Protein AF-A0A504YUE1-F1 (afdb_monomer_lite)

Radius of gyration: 21.7 Å; chains: 1; bounding box: 52×58×58 Å

Structure (mmCIF, N/CA/C/O backbone):
data_AF-A0A504YUE1-F1
#
_entry.id   AF-A0A504YUE1-F1
#
loop_
_atom_site.group_PDB
_atom_site.id
_atom_site.type_symbol
_atom_site.label_atom_id
_atom_site.label_alt_id
_atom_site.label_comp_id
_atom_site.label_asym_id
_atom_site.label_entity_id
_atom_site.label_seq_id
_atom_site.pdbx_PDB_ins_code
_atom_site.Cartn_x
_atom_site.Cartn_y
_atom_site.Cartn_z
_atom_site.occupancy
_atom_site.B_iso_or_equiv
_atom_site.auth_seq_id
_atom_site.auth_comp_id
_atom_site.auth_asym_id
_atom_site.auth_atom_id
_atom_site.pdbx_PDB_model_num
ATOM 1 N N . MET A 1 1 ? -5.751 27.884 -11.583 1.00 27.02 1 MET A N 1
ATOM 2 C CA . MET A 1 1 ? -5.146 26.898 -10.663 1.00 27.02 1 MET A CA 1
ATOM 3 C C . MET A 1 1 ? -6.287 26.093 -10.039 1.00 27.02 1 MET A C 1
ATOM 5 O O . MET A 1 1 ? -6.891 26.553 -9.084 1.00 27.02 1 MET A O 1
ATOM 9 N N . HIS A 1 2 ? -6.709 24.984 -10.657 1.00 25.70 2 HIS A N 1
ATOM 10 C CA . HIS A 1 2 ? -7.732 24.112 -10.060 1.00 25.70 2 HIS A CA 1
ATOM 11 C C . HIS A 1 2 ? -7.078 23.359 -8.898 1.00 25.70 2 HIS A C 1
ATOM 13 O O . HIS A 1 2 ? -6.266 22.462 -9.119 1.00 25.70 2 HIS A O 1
ATOM 19 N N . LEU A 1 3 ? -7.367 23.782 -7.668 1.00 29.62 3 LEU A N 1
ATOM 20 C CA . LEU A 1 3 ? -6.948 23.075 -6.463 1.00 29.62 3 LEU A CA 1
ATOM 21 C C . LEU A 1 3 ? -7.611 21.690 -6.483 1.00 29.62 3 LEU A C 1
ATOM 23 O O . LEU A 1 3 ? -8.836 21.594 -6.498 1.00 29.62 3 LEU A O 1
ATOM 27 N N . ARG A 1 4 ? -6.804 20.623 -6.548 1.00 42.53 4 ARG A N 1
ATOM 28 C CA . ARG A 1 4 ? -7.295 19.240 -6.428 1.00 42.53 4 ARG A CA 1
ATOM 29 C C . ARG A 1 4 ? -7.974 19.062 -5.054 1.00 42.53 4 ARG A C 1
ATOM 31 O O . ARG A 1 4 ? -7.526 19.709 -4.097 1.00 42.53 4 ARG A O 1
ATOM 38 N N . PRO A 1 5 ? -9.025 18.226 -4.943 1.00 41.19 5 PRO A N 1
ATOM 39 C CA . PRO A 1 5 ? -9.722 18.003 -3.681 1.00 41.19 5 PRO A CA 1
ATOM 40 C C . PRO A 1 5 ? -8.769 17.540 -2.572 1.00 41.19 5 PRO A C 1
ATOM 42 O O . PRO A 1 5 ? -7.740 16.906 -2.803 1.00 41.19 5 PRO A O 1
ATOM 45 N N . PHE A 1 6 ? -9.081 17.980 -1.357 1.00 42.66 6 PHE A N 1
ATOM 46 C CA . PHE A 1 6 ? -8.149 18.131 -0.241 1.00 42.66 6 PHE A CA 1
ATOM 47 C C . PHE A 1 6 ? -7.601 16.816 0.351 1.00 42.66 6 PHE A C 1
ATOM 49 O O . PHE A 1 6 ? -6.487 16.774 0.867 1.00 42.66 6 PHE A O 1
ATOM 56 N N . THR A 1 7 ? -8.353 15.732 0.255 1.00 45.25 7 THR A N 1
ATOM 57 C CA . THR A 1 7 ? -8.202 14.516 1.075 1.00 45.25 7 THR A CA 1
ATOM 58 C C . THR A 1 7 ? -7.345 13.433 0.419 1.00 45.25 7 THR A C 1
ATOM 60 O O . THR A 1 7 ? -7.068 12.402 1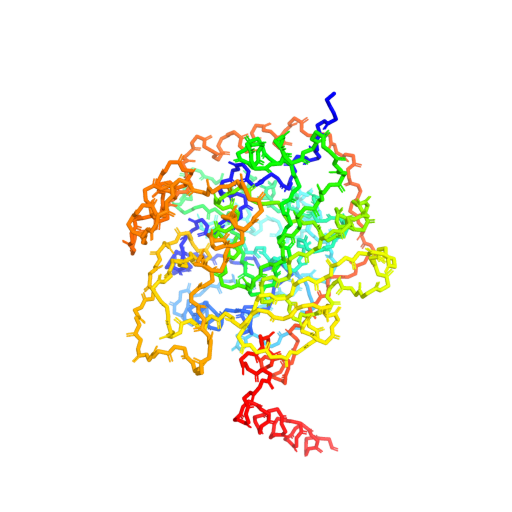.022 1.00 45.25 7 THR A O 1
ATOM 63 N N . THR A 1 8 ? -6.850 13.686 -0.796 1.00 51.66 8 THR A N 1
ATOM 64 C CA . THR A 1 8 ? -5.933 12.798 -1.533 1.00 51.66 8 THR A CA 1
ATOM 65 C C . THR A 1 8 ? -4.500 13.333 -1.595 1.00 51.66 8 THR A C 1
ATOM 67 O O . THR A 1 8 ? -3.713 12.901 -2.440 1.00 51.66 8 THR A O 1
ATOM 70 N N . ARG A 1 9 ? -4.149 14.326 -0.766 1.00 63.44 9 ARG A N 1
ATOM 71 C CA . ARG A 1 9 ? -2.813 14.936 -0.783 1.00 63.44 9 ARG A CA 1
ATOM 72 C C . ARG A 1 9 ? -1.779 13.987 -0.184 1.00 63.44 9 ARG A C 1
ATOM 74 O O . ARG A 1 9 ? -1.786 13.727 1.016 1.00 63.44 9 ARG A O 1
ATOM 81 N N . THR A 1 10 ? -0.859 13.537 -1.032 1.00 73.19 10 THR A N 1
ATOM 82 C CA . THR A 1 10 ? 0.386 12.846 -0.657 1.00 73.19 10 THR A CA 1
ATOM 83 C C . THR A 1 10 ? 1.399 13.789 -0.004 1.00 73.19 10 THR A C 1
ATOM 85 O O . THR A 1 10 ? 2.444 13.348 0.456 1.00 73.19 10 THR A O 1
ATOM 88 N N . ASP A 1 11 ? 1.077 15.083 0.048 1.00 75.06 11 ASP A N 1
ATOM 89 C CA . ASP A 1 11 ? 1.903 16.140 0.632 1.00 75.06 11 ASP A CA 1
ATOM 90 C C . ASP A 1 11 ? 2.114 15.950 2.144 1.00 75.06 11 ASP A C 1
ATOM 92 O O . ASP A 1 11 ? 3.144 16.346 2.679 1.00 75.06 11 ASP A O 1
ATOM 96 N N . ILE A 1 12 ? 1.139 15.348 2.840 1.00 83.88 12 ILE A N 1
ATOM 97 C CA . ILE A 1 12 ? 1.181 15.134 4.290 1.00 83.88 12 ILE A CA 1
ATOM 98 C C . ILE A 1 12 ? 1.291 13.638 4.576 1.00 83.88 12 ILE A C 1
ATOM 100 O O . ILE A 1 12 ? 0.356 12.880 4.315 1.00 83.88 12 ILE A O 1
ATOM 104 N N . ARG A 1 13 ? 2.412 13.220 5.177 1.00 84.62 13 ARG A N 1
ATOM 105 C CA . ARG A 1 13 ? 2.691 11.805 5.479 1.00 84.62 13 ARG A CA 1
ATOM 106 C C . ARG A 1 13 ? 1.666 11.179 6.428 1.00 84.62 13 ARG A C 1
ATOM 108 O O . ARG A 1 13 ? 1.262 10.038 6.218 1.00 84.62 13 ARG A O 1
ATOM 115 N N . SER A 1 14 ? 1.165 11.925 7.419 1.00 86.06 14 SER A N 1
ATOM 116 C CA . SER A 1 14 ? 0.175 11.387 8.368 1.00 86.06 14 SER A CA 1
ATOM 117 C C . SER A 1 14 ? -1.141 10.961 7.722 1.00 86.06 14 SER A C 1
ATOM 119 O O . SER A 1 14 ? -1.858 10.136 8.284 1.00 86.06 14 SER A O 1
ATOM 121 N N . ASN A 1 15 ? -1.448 11.453 6.519 1.00 86.25 15 ASN A N 1
ATOM 122 C CA . ASN A 1 15 ? -2.660 11.070 5.804 1.00 86.25 15 ASN A CA 1
ATOM 123 C C . ASN A 1 15 ? -2.609 9.636 5.275 1.00 86.25 15 ASN A C 1
ATOM 125 O O . ASN A 1 15 ? -3.655 9.088 4.940 1.00 86.25 15 ASN A O 1
ATOM 129 N N . TYR A 1 16 ? -1.427 9.034 5.157 1.00 86.12 16 TYR A N 1
ATOM 130 C CA . TYR A 1 16 ? -1.281 7.702 4.582 1.00 86.12 16 TYR A CA 1
ATOM 131 C C . TYR A 1 16 ? -0.391 6.772 5.404 1.00 86.12 16 TYR A C 1
ATOM 133 O O . TYR A 1 16 ? -0.261 5.618 5.036 1.00 86.12 16 TYR A O 1
ATOM 141 N N . LEU A 1 17 ? 0.217 7.198 6.503 1.00 88.88 17 LEU A N 1
ATOM 142 C CA . LEU A 1 17 ? 0.989 6.281 7.339 1.00 88.88 17 LEU A CA 1
ATOM 143 C C . LEU A 1 17 ? 0.124 5.555 8.378 1.00 88.88 17 LEU A C 1
ATOM 145 O O . LEU A 1 17 ? -0.964 5.985 8.768 1.00 88.88 17 LEU A O 1
ATOM 149 N N . PHE A 1 18 ? 0.666 4.449 8.873 1.00 90.81 18 PHE A N 1
ATOM 150 C CA . PHE A 1 18 ? 0.272 3.824 10.127 1.00 90.81 18 PHE A CA 1
ATOM 151 C C . PHE A 1 18 ? 0.948 4.585 11.281 1.00 90.81 18 PHE A C 1
ATOM 153 O O . PHE A 1 18 ? 1.990 4.182 11.803 1.00 90.81 18 PHE A O 1
ATOM 160 N N . ASN A 1 19 ? 0.388 5.749 11.611 1.00 90.44 19 ASN A N 1
ATOM 161 C CA . ASN A 1 19 ? 0.972 6.749 12.508 1.00 90.44 19 ASN A CA 1
ATOM 162 C C . ASN A 1 19 ? 1.244 6.252 13.936 1.00 90.44 19 ASN A C 1
ATOM 164 O O . ASN A 1 19 ? 2.213 6.681 14.558 1.00 90.44 19 ASN A O 1
ATOM 168 N N . SER A 1 20 ? 0.429 5.340 14.464 1.00 89.94 20 SER A N 1
ATOM 169 C CA . SER A 1 20 ? 0.572 4.793 15.817 1.00 89.94 20 SER A CA 1
ATOM 170 C C . SER A 1 20 ? 1.679 3.750 15.947 1.00 89.94 20 SER A C 1
ATOM 172 O O . SER A 1 20 ? 1.885 3.231 17.039 1.00 89.94 20 SER A O 1
ATOM 174 N N . ARG A 1 21 ? 2.390 3.423 14.856 1.00 90.69 21 ARG A N 1
ATOM 175 C CA . ARG A 1 21 ? 3.305 2.272 14.745 1.00 90.69 21 ARG A CA 1
ATOM 176 C C . ARG A 1 21 ? 2.586 0.935 14.907 1.00 90.69 21 ARG A C 1
ATOM 178 O O . ARG A 1 21 ? 1.567 0.818 15.584 1.00 90.69 21 ARG A O 1
ATOM 185 N N . ILE A 1 22 ? 3.166 -0.126 14.352 1.00 90.25 22 ILE A N 1
ATOM 186 C CA . ILE A 1 22 ? 2.600 -1.479 14.489 1.00 90.25 22 ILE A CA 1
ATOM 187 C C . ILE A 1 22 ? 2.650 -1.944 15.956 1.00 90.25 22 ILE A C 1
ATOM 189 O O . ILE A 1 22 ? 1.838 -2.759 16.384 1.00 90.25 22 ILE A O 1
ATOM 193 N N . SER A 1 23 ? 3.606 -1.454 16.751 1.00 91.19 23 SER A N 1
ATOM 194 C CA . SER A 1 23 ? 3.672 -1.733 18.192 1.00 91.19 23 SER A CA 1
ATOM 195 C C . SER A 1 23 ? 2.621 -0.980 19.007 1.00 91.19 23 SER A C 1
ATOM 197 O O . SER A 1 23 ? 2.211 -1.496 20.037 1.00 91.19 23 SER A O 1
ATOM 199 N N . GLY A 1 24 ? 2.146 0.187 18.555 1.00 91.25 24 GLY A N 1
ATOM 200 C CA . GLY A 1 24 ? 1.172 0.986 19.310 1.00 91.25 24 GLY A CA 1
ATOM 201 C C . GLY A 1 24 ? -0.210 0.344 19.416 1.00 91.25 24 GLY A C 1
ATOM 202 O O . GLY A 1 24 ? -1.005 0.752 20.253 1.00 91.25 24 GLY A O 1
ATOM 203 N N . VAL A 1 25 ? -0.485 -0.703 18.629 1.00 93.56 25 VAL A N 1
ATOM 204 C CA . VAL A 1 25 ? -1.676 -1.555 18.802 1.00 93.56 25 VAL A CA 1
ATOM 205 C C . VAL A 1 25 ? -1.713 -2.176 20.200 1.00 93.56 25 VAL A C 1
ATOM 207 O O . VAL A 1 25 ? -2.789 -2.390 20.742 1.00 93.56 25 VAL A O 1
ATOM 210 N N . GLU A 1 26 ? -0.547 -2.433 20.804 1.00 94.00 26 GLU A N 1
ATOM 211 C CA . GLU A 1 26 ? -0.455 -3.009 22.150 1.00 94.00 26 GLU A CA 1
ATOM 212 C C . GLU A 1 26 ? -0.913 -2.043 23.252 1.00 94.00 26 GLU A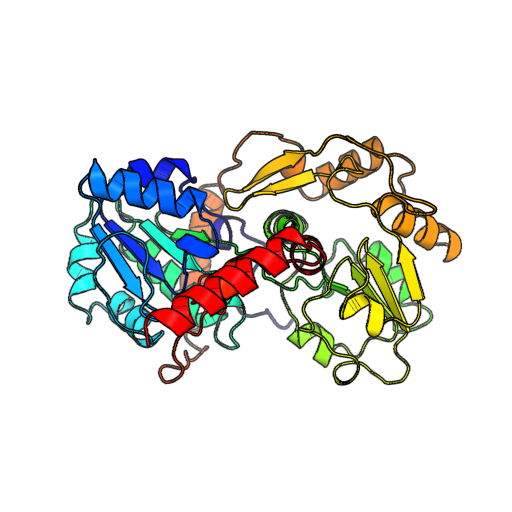 C 1
ATOM 214 O O . GLU A 1 26 ? -1.218 -2.488 24.355 1.00 94.00 26 GLU A O 1
ATOM 219 N N . GLU A 1 27 ? -1.015 -0.749 22.947 1.00 93.31 27 GLU A N 1
ATOM 220 C CA . GLU A 1 27 ? -1.462 0.293 23.876 1.00 93.31 27 GLU A CA 1
ATOM 221 C C . GLU A 1 27 ? -2.917 0.721 23.643 1.00 93.31 27 GLU A C 1
ATOM 223 O O . GLU A 1 27 ? -3.435 1.522 24.417 1.00 93.31 27 GLU A O 1
ATOM 228 N N . ALA A 1 28 ? -3.568 0.223 22.586 1.00 94.69 28 ALA A N 1
ATOM 229 C CA . ALA A 1 28 ? -4.953 0.557 22.284 1.00 94.69 28 ALA A CA 1
ATOM 230 C C . ALA A 1 28 ? -5.921 -0.189 23.210 1.00 94.69 28 ALA A C 1
ATOM 232 O O . ALA A 1 28 ? -5.727 -1.369 23.499 1.00 94.69 28 ALA A O 1
ATOM 233 N N . ASP A 1 29 ? -6.990 0.487 23.622 1.00 95.00 29 ASP A N 1
ATOM 234 C CA . ASP A 1 29 ? -8.102 -0.093 24.386 1.00 95.00 29 ASP A CA 1
ATOM 235 C C . ASP A 1 29 ? -9.340 -0.348 23.508 1.00 95.00 29 ASP A C 1
ATOM 237 O O . ASP A 1 29 ? -10.103 -1.288 23.745 1.00 95.00 29 ASP A O 1
ATOM 241 N N . LEU A 1 30 ? -9.505 0.441 22.443 1.00 96.31 30 LEU A N 1
ATOM 242 C CA . LEU A 1 30 ? -10.589 0.312 21.477 1.00 96.31 30 LEU A CA 1
ATOM 243 C C . LEU A 1 30 ? -10.083 0.512 20.045 1.00 96.31 30 LEU A C 1
ATOM 245 O O . LEU A 1 30 ? -9.574 1.574 19.686 1.00 96.31 30 LEU A O 1
ATOM 249 N N . LEU A 1 31 ? -10.279 -0.499 19.201 1.00 97.12 31 LEU A N 1
ATOM 250 C CA . LEU A 1 31 ? -9.860 -0.521 17.805 1.00 97.12 31 LEU A CA 1
ATOM 251 C C . LEU A 1 31 ? -11.067 -0.519 16.860 1.00 97.12 31 LEU A C 1
ATOM 253 O O . LEU A 1 31 ? -11.889 -1.432 16.883 1.00 97.12 31 LEU A O 1
ATOM 257 N N . LEU A 1 32 ? -11.129 0.466 15.964 1.00 97.31 32 LEU A N 1
ATOM 258 C CA . LEU A 1 32 ? -12.079 0.520 14.856 1.00 97.31 32 LEU A CA 1
ATOM 259 C C . LEU A 1 32 ? -11.382 0.192 13.529 1.00 97.31 32 LEU A C 1
ATOM 261 O O . LEU A 1 32 ? -10.547 0.957 13.043 1.00 97.31 32 LEU A O 1
ATOM 265 N N . LEU A 1 33 ? -11.773 -0.919 12.911 1.00 96.62 33 LEU A N 1
ATOM 266 C CA . LEU A 1 33 ? -11.371 -1.313 11.563 1.00 96.62 33 LEU A CA 1
ATOM 267 C C . LEU A 1 33 ? -12.380 -0.772 10.543 1.00 96.62 33 LEU A C 1
ATOM 269 O O . LEU A 1 33 ? -13.575 -1.050 10.638 1.00 96.62 33 LEU A O 1
ATOM 273 N N . VAL A 1 34 ? -11.913 -0.022 9.545 1.00 94.81 34 VAL A N 1
ATOM 274 C CA . VAL A 1 34 ? -12.764 0.551 8.490 1.00 94.81 34 VAL A CA 1
ATOM 275 C C . VAL A 1 34 ? -12.319 0.034 7.131 1.00 94.81 34 VAL A C 1
ATOM 277 O O . VAL A 1 34 ? -11.292 0.453 6.598 1.00 94.81 34 VAL A O 1
ATOM 280 N N . GLY A 1 35 ? -13.113 -0.867 6.558 1.00 91.19 35 GLY A N 1
ATOM 281 C CA . GLY A 1 35 ? -12.921 -1.399 5.216 1.00 91.19 35 GLY A CA 1
ATOM 282 C C . GLY A 1 35 ? -11.558 -2.038 5.004 1.00 91.19 35 GLY A C 1
ATOM 283 O O . GLY A 1 35 ? -10.873 -1.730 4.033 1.00 91.19 35 GLY A O 1
ATOM 284 N N . THR A 1 36 ? -11.166 -2.908 5.930 1.00 91.88 36 THR A N 1
ATOM 285 C CA . THR A 1 36 ? -9.928 -3.682 5.857 1.00 91.88 36 THR A CA 1
ATOM 286 C C . THR A 1 36 ? -10.154 -5.082 6.401 1.00 91.88 36 THR A C 1
ATOM 288 O O . THR A 1 36 ? -10.891 -5.264 7.370 1.00 91.88 36 THR A O 1
ATOM 291 N N . ASN A 1 37 ? -9.491 -6.066 5.798 1.00 93.19 37 ASN A N 1
ATOM 292 C CA . ASN A 1 37 ? -9.336 -7.393 6.374 1.00 93.19 37 ASN A CA 1
ATOM 293 C C . ASN A 1 37 ? -7.868 -7.599 6.790 1.00 93.19 37 ASN A C 1
ATOM 295 O O . ASN A 1 37 ? -7.075 -8.136 6.004 1.00 93.19 37 ASN A O 1
ATOM 299 N N . PRO A 1 38 ? -7.470 -7.202 8.018 1.00 93.38 38 PRO A N 1
ATOM 300 C CA . PRO A 1 38 ? -6.074 -7.275 8.437 1.00 93.38 38 PRO A CA 1
ATOM 301 C C . PRO A 1 38 ? -5.546 -8.711 8.437 1.00 93.38 38 PRO A C 1
ATOM 303 O O . PRO A 1 38 ? -4.348 -8.902 8.250 1.00 93.38 38 PRO A O 1
ATOM 306 N N . ARG A 1 39 ? -6.404 -9.735 8.580 1.00 93.88 39 ARG A N 1
ATOM 307 C CA . ARG A 1 39 ? -5.987 -11.146 8.533 1.00 93.88 39 ARG A CA 1
ATOM 308 C C . ARG A 1 39 ? -5.269 -11.497 7.236 1.00 93.88 39 ARG A C 1
ATOM 310 O O . ARG A 1 39 ? -4.301 -12.249 7.285 1.00 93.88 39 ARG A O 1
ATOM 317 N N . PHE A 1 40 ? -5.737 -10.971 6.108 1.00 90.44 40 PHE A N 1
ATOM 318 C CA . PHE A 1 40 ? -5.166 -11.268 4.794 1.00 90.44 40 PHE A CA 1
ATOM 319 C C . PHE A 1 40 ? -4.338 -10.112 4.232 1.00 90.44 40 PHE A C 1
ATOM 321 O O . PHE A 1 40 ? -3.387 -10.350 3.492 1.00 90.44 40 PHE A O 1
ATOM 328 N N . GLU A 1 41 ? -4.653 -8.866 4.586 1.00 87.31 41 GLU A N 1
ATOM 329 C CA . GLU A 1 41 ? -3.890 -7.698 4.136 1.00 87.31 41 GLU A CA 1
ATOM 330 C C . GLU A 1 41 ? -2.558 -7.546 4.878 1.00 87.31 41 GLU A C 1
ATOM 332 O O . GLU A 1 41 ? -1.545 -7.228 4.256 1.00 87.31 41 GLU A O 1
ATOM 337 N N . ALA A 1 42 ? -2.551 -7.790 6.191 1.00 90.06 42 ALA A N 1
ATOM 338 C CA . ALA A 1 42 ? -1.375 -7.683 7.049 1.00 90.06 42 ALA A CA 1
ATOM 339 C C . ALA A 1 42 ? -1.422 -8.741 8.174 1.00 90.06 42 ALA A C 1
ATOM 341 O O . ALA A 1 42 ? -1.661 -8.402 9.337 1.00 90.06 42 ALA A O 1
ATOM 342 N N . PRO A 1 43 ? -1.176 -10.031 7.863 1.00 91.81 43 PRO A N 1
ATOM 343 C CA . PRO A 1 43 ? -1.361 -11.129 8.818 1.00 91.81 43 PRO A CA 1
ATOM 344 C C . PRO A 1 43 ? -0.592 -10.957 10.136 1.00 91.81 43 PRO A C 1
ATOM 346 O O . PRO A 1 43 ? -1.083 -11.335 11.198 1.00 91.81 43 PRO A O 1
ATOM 349 N N . THR A 1 44 ? 0.598 -10.349 10.093 1.00 91.50 44 THR A N 1
ATOM 350 C CA . THR A 1 44 ? 1.416 -10.057 11.282 1.00 91.50 44 THR A CA 1
ATOM 351 C C . THR A 1 44 ? 0.790 -8.985 12.174 1.00 91.50 44 THR A C 1
ATOM 353 O O . THR A 1 44 ? 0.812 -9.121 13.397 1.00 91.50 44 THR A O 1
ATOM 356 N N . LEU A 1 45 ? 0.175 -7.956 11.582 1.00 93.50 45 LEU A N 1
ATOM 357 C CA . LEU A 1 45 ? -0.621 -6.965 12.305 1.00 93.50 45 LEU A CA 1
ATOM 358 C C . LEU A 1 45 ? -1.851 -7.633 12.930 1.00 93.50 45 LEU A C 1
ATOM 360 O O . LEU A 1 45 ? -2.104 -7.432 14.113 1.00 93.50 45 LEU A O 1
ATOM 364 N N . ASN A 1 46 ? -2.564 -8.486 12.185 1.00 95.81 46 ASN A N 1
ATOM 365 C CA . ASN A 1 46 ? -3.723 -9.212 12.715 1.00 95.81 46 ASN A CA 1
ATOM 366 C C . ASN A 1 46 ? -3.362 -10.139 13.880 1.00 95.81 46 ASN A C 1
ATOM 368 O O . ASN A 1 46 ? -4.094 -10.211 14.861 1.00 95.81 46 ASN A O 1
ATOM 372 N N . ALA A 1 47 ? -2.222 -10.827 13.797 1.00 96.31 47 ALA A N 1
ATOM 373 C CA . ALA A 1 47 ? -1.716 -11.649 14.890 1.00 96.31 47 ALA A CA 1
ATOM 374 C C . ALA A 1 47 ? -1.418 -10.810 16.144 1.00 96.31 47 ALA A C 1
ATOM 376 O O . ALA A 1 47 ? -1.690 -11.253 17.259 1.00 96.31 47 ALA A O 1
ATOM 377 N N . ARG A 1 48 ? -0.914 -9.580 15.974 1.00 96.00 48 ARG A N 1
ATOM 378 C CA . ARG A 1 48 ? -0.700 -8.648 17.088 1.00 96.00 48 ARG A CA 1
ATOM 379 C C . ARG A 1 48 ? -2.020 -8.108 17.649 1.00 96.00 48 ARG A C 1
ATOM 381 O O . ARG A 1 48 ? -2.168 -8.101 18.862 1.00 96.00 48 ARG A O 1
ATOM 388 N N . ILE A 1 49 ? -3.000 -7.770 16.807 1.00 97.06 49 ILE A N 1
ATOM 389 C CA . ILE A 1 49 ? -4.359 -7.410 17.259 1.00 97.06 49 ILE A CA 1
ATOM 390 C C . ILE A 1 49 ? -4.962 -8.560 18.074 1.00 97.06 49 ILE A C 1
ATOM 392 O O . ILE A 1 49 ? -5.430 -8.341 19.186 1.00 97.06 49 ILE A O 1
ATOM 396 N N . ARG A 1 50 ? -4.865 -9.801 17.578 1.00 97.38 50 ARG A N 1
ATOM 397 C CA . ARG A 1 50 ? -5.311 -10.997 18.305 1.00 97.38 50 ARG A CA 1
ATOM 398 C C . ARG A 1 50 ? -4.604 -11.137 19.654 1.00 97.38 50 ARG A C 1
ATOM 400 O O . ARG A 1 50 ? -5.255 -11.433 20.647 1.00 97.38 50 ARG A O 1
ATOM 407 N N . LYS A 1 51 ? -3.285 -10.930 19.710 1.00 97.31 51 LYS A N 1
ATOM 408 C CA . LYS A 1 51 ? -2.521 -10.949 20.969 1.00 97.31 51 LYS A CA 1
ATOM 409 C C . LYS A 1 51 ? -3.094 -9.933 21.967 1.00 97.31 51 LYS A C 1
ATOM 411 O O . LYS A 1 51 ? -3.301 -10.286 23.121 1.00 97.31 51 LYS A O 1
ATOM 416 N N . CYS A 1 52 ? -3.384 -8.710 21.529 1.00 96.19 52 CYS A N 1
ATOM 417 C CA . CYS A 1 52 ? -3.975 -7.666 22.373 1.00 96.19 52 CYS A CA 1
ATOM 418 C C . CYS A 1 52 ? -5.414 -7.986 22.786 1.00 96.19 52 CYS A C 1
ATOM 420 O O . CYS A 1 52 ? -5.788 -7.732 23.922 1.00 96.19 52 CYS A O 1
ATOM 422 N N . TRP A 1 53 ? -6.200 -8.599 21.905 1.00 97.00 53 TRP A N 1
ATOM 423 C CA . TRP A 1 53 ? -7.540 -9.083 22.235 1.00 97.00 53 TRP A CA 1
ATOM 424 C C . TRP A 1 53 ? -7.507 -10.156 23.335 1.00 97.00 53 TRP A C 1
ATOM 426 O O . TRP A 1 53 ? -8.319 -10.113 24.247 1.00 97.00 53 TRP A O 1
ATOM 436 N N . ILE A 1 54 ? -6.528 -11.072 23.305 1.00 96.31 54 ILE A N 1
ATOM 437 C CA . ILE A 1 54 ? -6.368 -12.117 24.335 1.00 96.31 54 ILE A CA 1
ATOM 438 C C . ILE A 1 54 ? -5.847 -11.550 25.665 1.00 96.31 54 ILE A C 1
ATOM 440 O O . ILE A 1 54 ? -6.260 -12.011 26.725 1.00 96.31 54 ILE A O 1
ATOM 444 N N . HIS A 1 55 ? -4.879 -10.629 25.624 1.00 95.75 55 HIS A N 1
ATOM 445 C CA . HIS A 1 55 ? -4.104 -10.247 26.813 1.00 95.75 55 HIS A CA 1
ATOM 446 C C . HIS A 1 55 ? -4.456 -8.881 27.409 1.00 95.75 55 HIS A C 1
ATOM 448 O O . HIS A 1 55 ? -4.188 -8.667 28.588 1.00 95.75 55 HIS A O 1
ATOM 454 N N . ASN A 1 56 ? -5.018 -7.970 26.613 1.00 94.00 56 ASN A N 1
ATOM 455 C CA . ASN A 1 56 ? -5.253 -6.575 26.993 1.00 94.00 56 ASN A CA 1
ATOM 456 C C . ASN A 1 56 ? -6.748 -6.204 26.944 1.00 94.00 56 ASN A C 1
ATOM 458 O O . ASN A 1 56 ? -7.066 -5.021 27.006 1.00 94.00 56 ASN A O 1
ATOM 462 N N . ASP A 1 57 ? -7.647 -7.184 26.774 1.00 93.38 57 ASP A N 1
ATOM 463 C CA . ASP A 1 57 ? -9.095 -6.984 26.599 1.00 93.38 57 ASP A CA 1
ATOM 464 C C . ASP A 1 57 ? -9.443 -5.952 25.506 1.00 93.38 57 ASP A C 1
ATOM 466 O O . ASP A 1 57 ? -10.422 -5.207 25.609 1.00 93.38 57 ASP A O 1
ATOM 470 N N . LEU A 1 58 ? -8.629 -5.904 24.440 1.00 96.44 58 LEU A N 1
ATOM 471 C CA . LEU A 1 58 ? -8.815 -4.967 23.333 1.00 96.44 58 LEU A CA 1
ATOM 472 C C . LEU A 1 58 ? -10.201 -5.154 22.710 1.00 96.44 58 LEU A C 1
ATOM 474 O O . LEU A 1 58 ? -10.504 -6.197 22.124 1.00 96.44 58 LEU A O 1
ATOM 478 N N . GLN A 1 59 ? -11.015 -4.105 22.759 1.00 96.62 59 GLN A N 1
ATOM 479 C CA . GLN A 1 59 ? -12.306 -4.099 22.091 1.00 96.62 59 GLN A CA 1
ATOM 480 C C . GLN A 1 59 ? -12.109 -3.792 20.610 1.00 96.62 59 GLN A C 1
ATOM 482 O O . GLN A 1 59 ? -11.521 -2.773 20.253 1.00 96.62 59 GLN A O 1
ATOM 487 N N . VAL A 1 60 ? -12.622 -4.654 19.734 1.00 97.56 60 VAL A N 1
ATOM 488 C CA . VAL A 1 60 ? -12.510 -4.471 18.284 1.00 97.56 60 VAL A CA 1
ATOM 489 C C . VAL A 1 60 ? -13.892 -4.277 17.681 1.00 97.56 60 VAL A C 1
ATOM 491 O O . VAL A 1 60 ? -14.819 -5.029 17.978 1.00 97.56 60 VAL A O 1
ATOM 494 N N . ALA A 1 61 ? -14.025 -3.288 16.803 1.00 97.31 61 ALA A N 1
ATOM 495 C CA . ALA A 1 61 ? -15.205 -3.079 15.981 1.00 97.31 61 ALA A CA 1
ATOM 496 C C . ALA A 1 61 ? -14.834 -2.943 14.505 1.00 97.31 61 ALA A C 1
ATOM 498 O O . ALA A 1 61 ? -13.731 -2.513 14.164 1.00 97.31 61 ALA A O 1
ATOM 499 N N . MET A 1 62 ? -15.765 -3.297 13.622 1.00 95.75 62 MET A N 1
ATOM 500 C CA . MET A 1 62 ? -15.542 -3.320 12.178 1.00 95.75 62 MET A CA 1
ATOM 501 C C . MET A 1 62 ? -16.680 -2.652 11.410 1.00 95.75 62 MET A C 1
ATOM 503 O O . MET A 1 62 ? -17.855 -2.930 11.652 1.00 95.75 62 MET A O 1
ATOM 507 N N . ILE A 1 63 ? -16.305 -1.826 10.433 1.00 94.88 63 ILE A N 1
ATOM 508 C CA . ILE A 1 63 ? -17.170 -1.326 9.361 1.00 94.88 63 ILE A CA 1
ATOM 509 C C . ILE A 1 63 ? -16.667 -1.921 8.048 1.00 94.88 63 ILE A C 1
ATOM 511 O O . ILE A 1 63 ? -15.521 -1.692 7.663 1.00 94.88 63 ILE A O 1
ATOM 515 N N . GLY A 1 64 ? -17.512 -2.662 7.348 1.00 92.44 64 GLY A N 1
ATOM 516 C CA . GLY A 1 64 ? -17.158 -3.411 6.148 1.00 92.44 64 GLY A CA 1
ATOM 517 C C . GLY A 1 64 ? -17.734 -4.824 6.187 1.00 92.44 64 GLY A C 1
ATOM 518 O O . GLY A 1 64 ? -18.424 -5.164 7.146 1.00 92.44 64 GLY A O 1
ATOM 519 N N . PRO A 1 65 ? -17.468 -5.642 5.158 1.00 91.62 65 PRO A N 1
ATOM 520 C CA . PRO A 1 65 ? -18.067 -6.962 5.040 1.00 91.62 65 PRO A CA 1
ATOM 521 C C . PRO A 1 65 ? -17.652 -7.851 6.213 1.00 91.62 65 PRO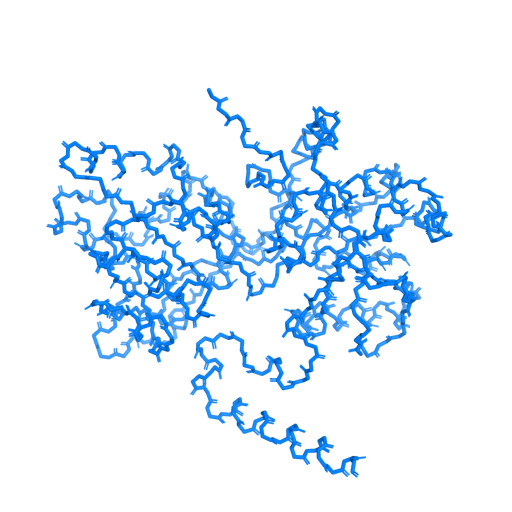 A C 1
ATOM 523 O O . PRO A 1 65 ? -16.515 -7.788 6.684 1.00 91.62 65 PRO A O 1
ATOM 526 N N . ARG A 1 66 ? -18.568 -8.714 6.660 1.00 92.69 66 ARG A N 1
ATOM 527 C CA . ARG A 1 66 ? -18.277 -9.703 7.705 1.00 92.69 66 ARG A CA 1
ATOM 528 C C . ARG A 1 66 ? -17.202 -10.673 7.228 1.00 92.69 66 ARG A C 1
ATOM 530 O O . ARG A 1 66 ? -17.403 -11.409 6.266 1.00 92.69 66 ARG A O 1
ATOM 537 N N . VAL A 1 67 ? -16.080 -10.685 7.937 1.00 93.25 67 VAL A N 1
ATOM 538 C CA . VAL A 1 67 ? -14.944 -11.577 7.681 1.00 93.25 67 VAL A CA 1
ATOM 539 C C . VAL A 1 67 ? -14.514 -12.274 8.966 1.00 93.25 67 VAL A C 1
ATOM 541 O O . VAL A 1 67 ? -14.717 -11.764 10.067 1.00 93.25 67 VAL A O 1
ATOM 544 N N . ASP A 1 68 ? -13.904 -13.446 8.839 1.00 93.56 68 ASP A N 1
ATOM 545 C CA . ASP A 1 68 ? -13.318 -14.141 9.982 1.00 93.56 68 ASP A CA 1
ATOM 546 C C . ASP A 1 68 ? -11.931 -13.556 10.295 1.00 93.56 68 ASP A C 1
ATOM 548 O O . ASP A 1 68 ? -10.964 -13.794 9.564 1.00 93.56 68 ASP A O 1
ATOM 552 N N . LEU A 1 69 ? -11.828 -12.797 11.391 1.00 94.38 69 LEU A N 1
ATOM 553 C CA . LEU A 1 69 ? -10.573 -12.214 11.882 1.00 94.38 69 LEU A CA 1
ATOM 554 C C . LEU A 1 69 ? -9.824 -13.120 12.866 1.00 94.38 69 LEU A C 1
ATOM 556 O O . LEU A 1 69 ? -8.700 -12.797 13.260 1.00 94.38 69 LEU A O 1
ATOM 560 N N . THR A 1 70 ? -10.392 -14.283 13.198 1.00 95.69 70 THR A N 1
ATOM 561 C CA . THR A 1 70 ? -9.950 -15.244 14.220 1.00 95.69 70 THR A CA 1
ATOM 562 C C . THR A 1 70 ? -10.181 -14.812 15.679 1.00 95.69 70 THR A C 1
ATOM 564 O O . THR A 1 70 ? -9.843 -15.558 16.595 1.00 95.69 70 THR A O 1
ATOM 567 N N . TYR A 1 71 ? -10.769 -13.646 15.921 1.00 96.31 71 TYR A N 1
ATOM 568 C CA . TYR A 1 71 ? -11.177 -13.143 17.237 1.00 96.31 71 TYR A CA 1
ATOM 569 C C . TYR A 1 71 ? -12.521 -12.423 17.109 1.00 96.31 71 TYR A C 1
ATOM 571 O O . TYR A 1 71 ? -12.909 -12.036 16.002 1.00 96.31 71 TYR A O 1
ATOM 579 N N . ASP A 1 72 ? -13.218 -12.245 18.229 1.00 96.88 72 ASP A N 1
ATOM 580 C CA . ASP A 1 72 ? -14.530 -11.604 18.235 1.00 96.88 72 ASP A CA 1
ATOM 581 C C . ASP A 1 72 ? -14.415 -10.090 18.039 1.00 96.88 72 ASP A C 1
ATOM 583 O O . ASP A 1 72 ? -13.501 -9.438 18.550 1.00 96.88 72 ASP A O 1
ATOM 587 N N . TYR A 1 73 ? -15.368 -9.527 17.300 1.00 97.00 73 TYR A N 1
ATOM 588 C CA . TYR A 1 73 ? -15.477 -8.092 17.067 1.00 97.00 73 TYR A CA 1
ATOM 589 C C . TYR A 1 73 ? -16.940 -7.660 16.940 1.00 97.00 73 TYR A C 1
ATOM 591 O O . TYR A 1 73 ? -17.813 -8.428 16.527 1.00 97.00 73 TYR A O 1
ATOM 599 N N . GLU A 1 74 ? -17.209 -6.397 17.260 1.00 96.81 74 GLU A N 1
ATOM 600 C CA . GLU A 1 74 ? -18.514 -5.777 17.053 1.00 96.81 74 GLU A CA 1
ATOM 601 C C . GLU A 1 74 ? -18.647 -5.316 15.594 1.00 96.81 74 GLU A C 1
ATOM 603 O O . GLU A 1 74 ? -17.949 -4.412 15.132 1.00 96.81 74 GLU A O 1
ATOM 608 N N . HIS A 1 75 ? -19.536 -5.949 14.832 1.00 96.69 75 HIS A N 1
ATOM 609 C CA . HIS A 1 75 ? -19.822 -5.543 13.455 1.00 96.69 75 HIS A CA 1
ATOM 610 C C . HIS A 1 75 ? -20.831 -4.391 13.442 1.00 96.69 75 HIS A C 1
ATOM 612 O O . HIS A 1 75 ? -21.976 -4.569 13.854 1.00 96.69 75 HIS A O 1
ATOM 618 N N . LEU A 1 76 ? -20.404 -3.219 12.966 1.00 93.94 76 LEU A N 1
ATOM 619 C CA . LEU A 1 76 ? -21.209 -1.990 12.964 1.00 93.94 76 LEU A CA 1
ATOM 620 C C . LEU A 1 76 ? -22.004 -1.796 11.661 1.00 93.94 76 LEU A C 1
ATOM 622 O O . LEU A 1 76 ? -22.917 -0.976 11.613 1.00 93.94 76 LEU A O 1
ATOM 626 N N . GLY A 1 77 ? -21.662 -2.533 10.599 1.00 91.69 77 GLY A N 1
ATOM 627 C CA . GLY A 1 77 ? -22.339 -2.502 9.300 1.00 91.69 77 GLY A CA 1
ATOM 628 C C . GLY A 1 77 ? -21.375 -2.527 8.112 1.00 91.69 77 GLY A C 1
ATOM 629 O O . GLY A 1 77 ? -20.170 -2.353 8.270 1.00 91.69 77 GLY A O 1
ATOM 630 N N . ASP A 1 78 ? -21.913 -2.720 6.906 1.00 88.50 78 ASP A N 1
ATOM 631 C CA . ASP A 1 78 ? -21.112 -2.934 5.685 1.00 88.50 78 ASP A CA 1
ATOM 632 C C . ASP A 1 78 ? -20.941 -1.669 4.821 1.00 88.50 78 ASP A C 1
ATOM 634 O O . ASP A 1 78 ? -20.165 -1.656 3.863 1.00 88.50 78 ASP A O 1
ATOM 638 N N . SER A 1 79 ? -21.682 -0.599 5.128 1.00 86.50 79 SER A N 1
ATOM 639 C CA . SER A 1 79 ? -21.694 0.640 4.344 1.00 86.50 79 SER A CA 1
ATOM 640 C C . SER A 1 79 ? -20.863 1.742 4.991 1.00 86.50 79 SER A C 1
ATOM 642 O O . SER A 1 79 ? -20.777 1.874 6.213 1.00 86.50 79 SER A O 1
ATOM 644 N N . VAL A 1 80 ? -20.324 2.617 4.143 1.00 83.88 80 VAL A N 1
ATOM 645 C CA . VAL A 1 80 ? -19.640 3.839 4.567 1.00 83.88 80 VAL A CA 1
ATOM 646 C C . VAL A 1 80 ? -20.596 4.811 5.285 1.00 83.88 80 VAL A C 1
ATOM 648 O O . VAL A 1 80 ? -20.142 5.707 5.993 1.00 83.88 80 VAL A O 1
ATOM 651 N N . SER A 1 81 ? -21.921 4.636 5.177 1.00 87.19 81 SER A N 1
ATOM 652 C CA . SER A 1 81 ? -22.903 5.426 5.937 1.00 87.19 81 SER A CA 1
ATOM 653 C C . SER A 1 81 ? -22.655 5.386 7.448 1.00 87.19 81 SER A C 1
ATOM 655 O O . SER A 1 81 ? -22.775 6.420 8.105 1.00 87.19 81 SER A O 1
ATOM 657 N N . VAL A 1 82 ? -22.220 4.240 7.979 1.00 90.38 82 VAL A N 1
ATOM 658 C CA . VAL A 1 82 ? -21.907 4.054 9.404 1.00 90.38 82 VAL A CA 1
ATOM 659 C C . VAL A 1 82 ? -20.780 4.988 9.843 1.00 90.38 82 VAL A C 1
ATOM 661 O O . VAL A 1 82 ? -20.857 5.600 10.905 1.00 90.38 82 VAL A O 1
ATOM 664 N N . LEU A 1 83 ? -19.763 5.186 8.996 1.00 89.19 83 LEU A N 1
ATOM 665 C CA . LEU A 1 83 ? -18.668 6.113 9.282 1.00 89.19 83 LEU A CA 1
ATOM 666 C C . LEU A 1 83 ? -19.181 7.553 9.430 1.00 89.19 83 LEU A C 1
ATOM 668 O O . LEU A 1 83 ? -18.784 8.266 10.348 1.00 89.19 83 LEU A O 1
ATOM 672 N N . HIS A 1 84 ? -20.113 7.966 8.570 1.00 88.19 84 HIS A N 1
ATOM 673 C CA . HIS A 1 84 ? -20.762 9.272 8.686 1.00 88.19 84 HIS A CA 1
ATOM 674 C C . HIS A 1 84 ? -21.642 9.362 9.947 1.00 88.19 84 HIS A C 1
ATOM 676 O O . HIS A 1 84 ? -21.688 10.400 10.609 1.00 88.19 84 HIS A O 1
ATOM 682 N N . GLU A 1 85 ? -22.355 8.293 10.308 1.00 90.06 85 GLU A N 1
ATOM 683 C CA . GLU A 1 85 ? -23.161 8.252 11.532 1.00 90.06 85 GLU A CA 1
ATOM 684 C C . GLU A 1 85 ? -22.307 8.373 12.799 1.00 90.06 85 GLU A C 1
ATOM 686 O O . GLU A 1 85 ? -22.708 9.096 13.715 1.00 90.06 85 GLU A O 1
ATOM 691 N N . LEU A 1 86 ? -21.120 7.755 12.817 1.00 91.38 86 LEU A N 1
ATOM 692 C CA . LEU A 1 86 ? -20.130 7.897 13.888 1.00 91.38 86 LEU A CA 1
ATOM 693 C C . LEU A 1 86 ? -19.634 9.339 14.015 1.00 91.38 86 LEU A C 1
ATOM 695 O O . LEU A 1 86 ? -19.686 9.893 15.108 1.00 91.38 86 LEU A O 1
ATOM 699 N N . VAL A 1 87 ? -19.245 9.974 12.902 1.00 89.44 87 VAL A N 1
ATOM 700 C CA . VAL A 1 87 ? -18.813 11.389 12.881 1.00 89.44 87 VAL A CA 1
ATOM 701 C C . VAL A 1 87 ? -19.926 12.331 13.353 1.00 89.44 87 VAL A C 1
ATOM 703 O O . VAL A 1 87 ? -19.664 13.338 14.009 1.00 89.44 87 VAL A O 1
ATOM 706 N N . SER A 1 88 ? -21.183 12.018 13.025 1.00 88.81 88 SER A N 1
ATOM 707 C CA . SER A 1 88 ? -22.346 12.806 13.455 1.00 88.81 88 SER A CA 1
ATOM 708 C C . SER A 1 88 ? -22.810 12.520 14.890 1.00 88.81 88 SER A C 1
ATOM 710 O O . SER A 1 88 ? -23.741 13.171 15.362 1.00 88.81 88 SER A O 1
ATOM 712 N N . GLY A 1 89 ? -22.220 11.530 15.569 1.00 89.31 89 GLY A N 1
ATOM 713 C CA . GLY A 1 89 ? -22.603 11.112 16.921 1.00 89.31 89 GLY A CA 1
ATOM 714 C C . GLY A 1 89 ? -23.952 10.388 17.026 1.00 89.31 89 GLY A C 1
ATOM 715 O O . GLY A 1 89 ? -24.422 10.138 18.135 1.00 89.31 89 GLY A O 1
ATOM 716 N N . LYS A 1 90 ? -24.594 10.049 15.899 1.00 90.88 90 LYS A N 1
ATOM 717 C CA . LYS A 1 90 ? -25.888 9.343 15.874 1.00 90.88 90 LYS A CA 1
ATOM 718 C C . LYS A 1 90 ? -25.752 7.864 16.214 1.00 90.88 90 LYS A C 1
ATOM 720 O O . LYS A 1 90 ? -26.662 7.285 16.801 1.00 90.88 90 LYS A O 1
ATOM 725 N N . HIS A 1 91 ? -24.627 7.260 15.841 1.00 92.69 91 HIS A N 1
ATOM 726 C CA . HIS A 1 91 ? -24.389 5.844 16.076 1.00 92.69 91 HIS A CA 1
ATOM 727 C C . HIS A 1 91 ? -24.044 5.586 17.559 1.00 92.69 91 HIS A C 1
ATOM 729 O O . HIS A 1 91 ? -23.189 6.294 18.103 1.00 92.69 91 HIS A O 1
ATOM 735 N N . PRO A 1 92 ? -24.619 4.563 18.228 1.00 91.50 92 PRO A N 1
ATOM 736 C CA . PRO A 1 92 ? -24.361 4.285 19.649 1.00 91.50 92 PRO A CA 1
ATOM 737 C C . PRO A 1 92 ? -22.874 4.108 19.987 1.00 91.50 92 PRO A C 1
ATOM 739 O O . PRO A 1 92 ? -22.400 4.578 21.023 1.00 91.50 92 PRO A O 1
ATOM 742 N N . PHE A 1 93 ? -22.124 3.492 19.071 1.00 93.50 93 PHE A N 1
ATOM 743 C CA . PHE A 1 93 ? -20.684 3.254 19.204 1.00 93.50 93 PHE A CA 1
ATOM 744 C C . PHE A 1 93 ? -19.841 4.545 19.265 1.00 93.50 93 PHE A C 1
ATOM 746 O O . PHE A 1 93 ? -18.745 4.529 19.819 1.00 93.50 93 PHE A O 1
ATOM 753 N N . ALA A 1 94 ? -20.355 5.691 18.794 1.00 91.56 94 ALA A N 1
ATOM 754 C CA . ALA A 1 94 ? -19.639 6.970 18.866 1.00 91.56 94 ALA A CA 1
ATOM 755 C C . ALA A 1 94 ? -19.351 7.398 20.316 1.00 91.56 94 ALA A C 1
ATOM 757 O O . ALA A 1 94 ? -18.272 7.903 20.613 1.00 91.56 94 ALA A O 1
ATOM 758 N N . LYS A 1 95 ? -20.285 7.133 21.244 1.00 90.62 95 LYS A N 1
ATOM 759 C CA . LYS A 1 95 ? -20.082 7.409 22.677 1.00 90.62 95 LYS A CA 1
ATOM 760 C C . LYS A 1 95 ? -18.985 6.536 23.278 1.00 90.62 95 LYS A C 1
ATOM 762 O O . LYS A 1 95 ? -18.252 7.000 24.142 1.00 90.62 95 LYS A O 1
ATOM 767 N N . ARG A 1 96 ? -18.875 5.287 22.815 1.00 92.00 96 ARG A N 1
ATOM 768 C CA . ARG A 1 96 ? -17.840 4.353 23.270 1.00 92.00 96 ARG A CA 1
ATOM 769 C C . ARG A 1 96 ? -16.463 4.770 22.755 1.00 92.00 96 ARG A C 1
ATOM 771 O O . ARG A 1 96 ? -15.534 4.825 23.545 1.00 92.00 96 ARG A O 1
ATOM 778 N N . LEU A 1 97 ? -16.367 5.171 21.484 1.00 90.88 97 LEU A N 1
ATOM 779 C CA . LEU A 1 97 ? -15.139 5.740 20.911 1.00 90.88 97 LEU A CA 1
ATOM 780 C C . LEU A 1 97 ? -14.670 7.000 21.640 1.00 90.88 97 LEU A C 1
ATOM 782 O O . LEU A 1 97 ? -13.482 7.140 21.895 1.00 90.88 97 LEU A O 1
ATOM 786 N N . ALA A 1 98 ? -15.589 7.897 22.000 1.00 89.62 98 ALA A N 1
ATOM 787 C CA . ALA A 1 98 ? -15.250 9.111 22.742 1.00 89.62 98 ALA A CA 1
ATOM 788 C C . ALA A 1 98 ? -14.863 8.848 24.212 1.00 89.62 98 ALA A C 1
ATOM 790 O O . ALA A 1 98 ? -14.216 9.690 24.828 1.00 89.62 98 ALA A O 1
ATOM 791 N N . GLY A 1 99 ? -15.292 7.718 24.784 1.00 91.12 99 GLY A N 1
ATOM 792 C CA . GLY A 1 99 ? -14.979 7.318 26.157 1.00 91.12 99 GLY A CA 1
ATOM 793 C C . GLY A 1 99 ? -13.696 6.495 26.306 1.00 91.12 99 GLY A C 1
ATOM 794 O O . GLY A 1 99 ? -13.273 6.273 27.437 1.00 91.12 99 GLY A O 1
ATOM 795 N N . ALA A 1 100 ? -13.103 6.040 25.201 1.00 92.50 100 ALA A N 1
ATOM 796 C CA . ALA A 1 100 ? -11.859 5.277 25.195 1.00 92.50 100 ALA A CA 1
ATOM 797 C C . ALA A 1 100 ? -10.653 6.164 25.550 1.00 92.50 100 ALA A C 1
ATOM 799 O O . ALA A 1 100 ? -10.582 7.331 25.159 1.00 92.50 100 ALA A O 1
ATOM 800 N N . GLU A 1 101 ? -9.688 5.611 26.282 1.00 92.50 101 GLU A N 1
ATOM 801 C CA . GLU A 1 101 ? -8.459 6.302 26.667 1.00 92.50 101 GLU A CA 1
ATOM 802 C C . GLU A 1 101 ? -7.413 6.297 25.546 1.00 92.50 101 GLU A C 1
ATOM 804 O O . GLU A 1 101 ? -6.695 7.288 25.385 1.00 92.50 101 GLU A O 1
ATOM 809 N N . GLN A 1 102 ? -7.317 5.207 24.776 1.00 93.56 102 GLN A N 1
ATOM 810 C CA . GLN A 1 102 ? -6.357 5.026 23.679 1.00 93.56 102 GLN A CA 1
ATOM 811 C C . GLN A 1 102 ? -7.047 4.479 22.410 1.00 93.56 102 GLN A C 1
ATOM 813 O O . GLN A 1 102 ? -6.692 3.398 21.922 1.00 93.56 102 GLN A O 1
ATOM 818 N N . PRO A 1 103 ? -8.026 5.211 21.839 1.00 95.19 103 PRO A N 1
ATOM 819 C CA . PRO A 1 103 ? -8.725 4.755 20.650 1.00 95.19 103 PRO A CA 1
ATOM 820 C C . PRO A 1 103 ? -7.789 4.693 19.441 1.00 95.19 103 PRO A C 1
ATOM 822 O O . PRO A 1 103 ? -6.954 5.572 19.218 1.00 95.19 103 PRO A O 1
ATOM 825 N N . MET A 1 104 ? -7.996 3.689 18.594 1.00 95.44 104 MET A N 1
ATOM 826 C CA . MET A 1 104 ? -7.278 3.515 17.338 1.00 95.44 104 MET A CA 1
ATOM 827 C C . MET A 1 104 ? -8.259 3.296 16.188 1.00 95.44 104 MET A C 1
ATOM 829 O O . MET A 1 104 ? -9.166 2.473 16.273 1.00 95.44 104 MET A O 1
ATOM 833 N N . ILE A 1 105 ? -8.060 4.008 15.080 1.00 96.12 105 ILE A N 1
ATOM 834 C CA . ILE A 1 105 ? -8.811 3.825 13.835 1.00 96.12 105 ILE A CA 1
ATOM 835 C C . ILE A 1 105 ? -7.839 3.362 12.755 1.00 96.12 105 ILE A C 1
ATOM 837 O O . ILE A 1 105 ? -6.869 4.060 12.461 1.00 96.12 105 ILE A O 1
ATOM 841 N N . ILE A 1 106 ? -8.122 2.216 12.136 1.00 95.62 106 ILE A N 1
ATOM 842 C CA . ILE A 1 106 ? -7.377 1.697 10.985 1.00 95.62 106 ILE A CA 1
ATOM 843 C C . ILE A 1 106 ? -8.280 1.751 9.754 1.00 95.62 106 ILE A C 1
ATOM 845 O O . ILE A 1 106 ? -9.243 0.992 9.636 1.00 95.62 106 ILE A O 1
ATOM 849 N N . LEU A 1 107 ? -7.947 2.636 8.817 1.00 93.62 107 LEU A N 1
ATOM 850 C CA . LEU A 1 107 ? -8.586 2.724 7.508 1.00 93.62 107 LEU A CA 1
ATOM 851 C C . LEU A 1 107 ? -7.838 1.848 6.499 1.00 93.62 107 LEU A C 1
ATOM 853 O O . LEU A 1 107 ? -6.651 2.055 6.245 1.00 93.62 107 LEU A O 1
ATOM 857 N N . GLY A 1 108 ? -8.538 0.898 5.884 1.00 90.06 108 GLY A N 1
ATOM 858 C CA . GLY A 1 108 ? -7.996 0.098 4.793 1.00 90.06 108 GLY A CA 1
ATOM 859 C C . GLY A 1 108 ? -7.806 0.911 3.520 1.00 90.06 108 GLY A C 1
ATOM 860 O O . GLY A 1 108 ? -8.699 1.634 3.074 1.00 90.06 108 GLY A O 1
ATOM 861 N N . SER A 1 109 ? -6.652 0.750 2.879 1.00 80.56 109 SER A N 1
ATOM 862 C CA . SER A 1 109 ? -6.349 1.405 1.599 1.00 80.56 109 SER A CA 1
ATOM 863 C C . SER A 1 109 ? -7.282 1.012 0.440 1.00 80.56 109 SER A C 1
ATOM 865 O O . SER A 1 109 ? -7.349 1.734 -0.553 1.00 80.56 109 SER A O 1
ATOM 867 N N . GLU A 1 110 ? -8.056 -0.076 0.541 1.00 80.56 110 GLU A N 1
ATOM 868 C CA . GLU A 1 110 ? -9.058 -0.424 -0.482 1.00 80.56 110 GLU A CA 1
ATOM 869 C C . GLU A 1 110 ? -10.186 0.610 -0.560 1.00 80.56 110 GLU A C 1
ATOM 871 O O . GLU A 1 110 ? -10.635 0.951 -1.657 1.00 80.56 110 GLU A O 1
ATOM 876 N N . CYS A 1 111 ? -10.551 1.220 0.573 1.00 82.56 111 CYS A N 1
ATOM 877 C CA . CYS A 1 111 ? -11.454 2.371 0.603 1.00 82.56 111 CYS A CA 1
ATOM 878 C C . CYS A 1 111 ? -10.911 3.549 -0.218 1.00 82.56 111 CYS A C 1
ATOM 880 O O . CYS A 1 111 ? -11.690 4.324 -0.771 1.00 82.56 111 CYS A O 1
ATOM 882 N N . MET A 1 112 ? -9.584 3.664 -0.357 1.00 76.88 112 MET A N 1
ATOM 883 C CA . MET A 1 112 ? -8.949 4.725 -1.141 1.00 76.88 112 MET A CA 1
ATOM 884 C C . MET A 1 112 ? -9.022 4.493 -2.658 1.00 76.88 112 MET A C 1
ATOM 886 O O . MET A 1 112 ? -8.744 5.406 -3.431 1.00 76.88 112 MET A O 1
ATOM 890 N N . GLN A 1 113 ? -9.408 3.294 -3.109 1.00 74.56 113 GLN A N 1
ATOM 891 C CA . GLN A 1 113 ? -9.586 2.996 -4.536 1.00 74.56 113 GLN A CA 1
ATOM 892 C C . GLN A 1 113 ? -10.968 3.399 -5.064 1.00 74.56 113 GLN A C 1
ATOM 894 O O . GLN A 1 113 ? -11.175 3.424 -6.280 1.00 74.56 113 GLN A O 1
ATOM 899 N N . ARG A 1 114 ? -11.925 3.681 -4.174 1.00 77.81 114 ARG A N 1
ATOM 900 C CA . ARG A 1 114 ? -13.293 4.037 -4.557 1.00 77.81 114 ARG A CA 1
ATOM 901 C C . ARG A 1 114 ? -13.368 5.455 -5.138 1.00 77.81 114 ARG A C 1
ATOM 903 O O . ARG A 1 114 ? -12.525 6.286 -4.805 1.00 77.81 114 ARG A O 1
ATOM 910 N N . PRO A 1 115 ? -14.378 5.779 -5.963 1.00 77.56 115 PRO A N 1
ATOM 911 C CA . PRO A 1 115 ? -14.574 7.142 -6.466 1.00 77.56 115 PRO A CA 1
ATOM 912 C C . PRO A 1 115 ? -14.794 8.181 -5.356 1.00 77.56 115 PRO A C 1
ATOM 914 O O . PRO A 1 115 ? -14.355 9.317 -5.491 1.00 77.56 115 PRO A O 1
ATOM 917 N N . ASP A 1 116 ? -15.422 7.777 -4.250 1.00 80.75 116 ASP A N 1
ATOM 918 C CA . ASP A 1 116 ? -15.719 8.598 -3.072 1.00 80.75 116 ASP A CA 1
ATOM 919 C C . ASP A 1 116 ? -14.607 8.568 -2.004 1.00 80.75 116 ASP A C 1
ATOM 921 O O . ASP A 1 116 ? -14.820 9.058 -0.894 1.00 80.75 116 ASP A O 1
ATOM 925 N N . ASN A 1 117 ? -13.410 8.041 -2.330 1.00 80.81 117 ASN A N 1
ATOM 926 C CA . ASN A 1 117 ? -12.271 7.878 -1.406 1.00 80.81 117 ASN A CA 1
ATOM 927 C C . ASN A 1 117 ? -11.984 9.122 -0.560 1.00 80.81 117 ASN A C 1
ATOM 929 O O . ASN A 1 117 ? -11.696 9.039 0.634 1.00 80.81 117 ASN A O 1
ATOM 933 N N . ALA A 1 118 ? -12.102 10.270 -1.205 1.00 80.38 118 ALA A N 1
ATOM 934 C CA . ALA A 1 118 ? -11.770 11.565 -0.684 1.00 80.38 118 ALA A CA 1
ATOM 935 C C . ALA A 1 118 ? -12.714 11.938 0.477 1.00 80.38 118 ALA A C 1
ATOM 937 O O . ALA A 1 118 ? -12.269 12.433 1.517 1.00 80.38 118 ALA A O 1
ATOM 938 N N . ALA A 1 119 ? -13.994 11.585 0.371 1.00 83.31 119 ALA A N 1
ATOM 939 C CA . ALA A 1 119 ? -14.967 11.781 1.432 1.00 83.31 119 ALA A CA 1
ATOM 940 C C . ALA A 1 119 ? -14.826 10.739 2.559 1.00 83.31 119 ALA A C 1
ATOM 942 O O . ALA A 1 119 ? -14.966 11.096 3.731 1.00 83.31 119 ALA A O 1
ATOM 943 N N . ILE A 1 120 ? -14.496 9.478 2.244 1.00 86.88 120 ILE A N 1
ATOM 944 C CA . ILE A 1 120 ? -14.241 8.433 3.260 1.00 86.88 120 ILE A CA 1
ATOM 945 C C . ILE A 1 120 ? -13.068 8.839 4.153 1.00 86.88 120 ILE A C 1
ATOM 947 O O . ILE A 1 120 ? -13.174 8.832 5.380 1.00 86.88 120 ILE A O 1
ATOM 951 N N . HIS A 1 121 ? -11.966 9.245 3.524 1.00 86.75 121 HIS A N 1
ATOM 952 C CA . HIS A 1 121 ? -10.752 9.675 4.204 1.00 86.75 121 HIS A CA 1
ATOM 953 C C . HIS A 1 121 ? -11.015 10.897 5.094 1.00 86.75 121 HIS A C 1
ATOM 955 O O . HIS A 1 121 ? -10.706 10.859 6.285 1.00 86.75 121 HIS A O 1
ATOM 961 N N . LYS A 1 122 ? -11.731 11.913 4.576 1.00 85.50 122 LYS A N 1
ATOM 962 C CA . LYS A 1 122 ? -12.171 13.083 5.361 1.00 85.50 122 LYS A CA 1
ATOM 963 C C . LYS A 1 122 ? -12.931 12.685 6.620 1.00 85.50 122 LYS A C 1
ATOM 965 O O . LYS A 1 122 ? -12.661 13.226 7.690 1.00 85.50 122 LYS A O 1
ATOM 970 N N . ASN A 1 123 ? -13.903 11.780 6.499 1.00 88.31 123 ASN A N 1
ATOM 971 C CA . ASN A 1 123 ? -14.739 11.370 7.626 1.00 88.31 123 ASN A CA 1
ATOM 972 C C . ASN A 1 123 ? -13.943 10.568 8.656 1.00 88.31 123 ASN A C 1
ATOM 974 O O . ASN A 1 123 ? -14.074 10.830 9.847 1.00 88.31 123 ASN A O 1
ATOM 978 N N . ALA A 1 124 ? -13.067 9.662 8.217 1.00 90.44 124 ALA A N 1
ATOM 979 C CA . ALA A 1 124 ? -12.204 8.905 9.119 1.00 90.44 124 ALA A CA 1
ATOM 980 C C . ALA A 1 124 ? -11.239 9.820 9.893 1.00 90.44 124 ALA A C 1
ATOM 982 O O . ALA A 1 124 ? -11.113 9.691 11.111 1.00 90.44 124 ALA A O 1
ATOM 983 N N . MET A 1 125 ? -10.626 10.801 9.223 1.00 88.56 125 MET A N 1
ATOM 984 C CA . MET A 1 125 ? -9.794 11.798 9.901 1.00 88.56 125 MET A CA 1
ATOM 985 C C . MET A 1 125 ? -10.608 12.713 10.823 1.00 88.56 125 MET A C 1
ATOM 987 O O . MET A 1 125 ? -10.152 13.047 11.913 1.00 88.56 125 MET A O 1
ATOM 991 N N . SER A 1 126 ? -11.814 13.115 10.409 1.00 88.44 126 SER A N 1
ATOM 992 C CA . SER A 1 126 ? -12.699 13.946 11.236 1.00 88.44 126 SER A CA 1
ATOM 993 C C . SER A 1 126 ? -13.080 13.213 12.520 1.00 88.44 126 SER A C 1
ATOM 995 O O . SER A 1 126 ? -12.959 13.789 13.600 1.00 88.44 126 SER A O 1
ATOM 997 N N . LEU A 1 127 ? -13.440 11.930 12.421 1.00 90.38 127 LEU A N 1
ATOM 998 C CA . LEU A 1 127 ? -13.709 11.073 13.574 1.00 90.38 127 LEU A CA 1
ATOM 999 C C . LEU A 1 127 ? -12.483 10.971 14.485 1.00 90.38 127 LEU A C 1
ATOM 1001 O O . LEU A 1 127 ? -12.594 11.194 15.687 1.00 90.38 127 LEU A O 1
ATOM 1005 N N . ALA A 1 128 ? -11.305 10.709 13.914 1.00 90.38 128 ALA A N 1
ATOM 1006 C CA . ALA A 1 128 ? -10.065 10.648 14.680 1.00 90.38 128 ALA A CA 1
ATOM 1007 C C . ALA A 1 128 ? -9.779 11.960 15.425 1.00 90.38 128 ALA A C 1
ATOM 1009 O O . ALA A 1 128 ? -9.419 11.934 16.598 1.00 90.38 128 ALA A O 1
ATOM 1010 N N . SER A 1 129 ? -9.984 13.110 14.773 1.00 87.88 129 SER A N 1
ATOM 1011 C CA . SER A 1 129 ? -9.786 14.428 15.388 1.00 87.88 129 SER A CA 1
ATOM 1012 C C . SER A 1 129 ? -10.767 14.728 16.529 1.00 87.88 129 SER A C 1
ATOM 1014 O O . SER A 1 129 ? -10.402 15.434 17.462 1.00 87.88 129 SER A O 1
ATOM 1016 N N . GLN A 1 130 ? -11.989 14.183 16.478 1.00 88.25 130 GLN A N 1
ATOM 1017 C CA . GLN A 1 130 ? -13.002 14.348 17.528 1.00 88.25 130 GLN A CA 1
ATOM 1018 C C . GLN A 1 130 ? -12.696 13.510 18.774 1.00 88.25 130 GLN A C 1
ATOM 1020 O O . GLN A 1 130 ? -13.027 13.933 19.879 1.00 88.25 130 GLN A O 1
ATOM 1025 N N . ILE A 1 131 ? -12.080 12.336 18.599 1.00 89.19 131 ILE A N 1
ATOM 1026 C CA . ILE A 1 131 ? -11.775 11.407 19.701 1.00 89.19 131 ILE A CA 1
ATOM 1027 C C . ILE A 1 131 ? -10.330 11.514 20.200 1.00 89.19 131 ILE A C 1
ATOM 1029 O O . ILE A 1 131 ? -9.988 10.936 21.226 1.00 89.19 131 ILE A O 1
ATOM 1033 N N . SER A 1 132 ? -9.479 12.267 19.499 1.00 84.75 132 SER A N 1
ATOM 1034 C CA . SER A 1 132 ? -8.122 12.582 19.959 1.00 84.75 132 SER A CA 1
ATOM 1035 C C . SER A 1 132 ? -8.207 13.531 21.161 1.00 84.75 132 SER A C 1
ATOM 1037 O O . SER A 1 132 ? -8.442 14.730 21.010 1.00 84.75 132 SER A O 1
ATOM 1039 N N . GLY A 1 133 ? -8.058 12.978 22.364 1.00 76.75 133 GLY A N 1
ATOM 1040 C CA . GLY A 1 133 ? -8.081 13.708 23.630 1.00 76.75 133 GLY A CA 1
ATOM 1041 C C . GLY A 1 133 ? -6.683 14.048 24.149 1.00 76.75 133 GLY A C 1
ATOM 1042 O O . GLY A 1 133 ? -5.680 13.511 23.702 1.00 76.75 133 GLY A O 1
ATOM 1043 N N . SER A 1 134 ? -6.592 14.885 25.184 1.00 67.25 134 SER A N 1
ATOM 1044 C CA . SER A 1 134 ? -5.302 15.228 25.818 1.00 67.25 134 SER A CA 1
ATOM 1045 C C . SER A 1 134 ? -4.580 14.038 26.468 1.00 67.25 134 SER A C 1
ATOM 1047 O O . SER A 1 134 ? -3.392 14.129 26.764 1.00 67.25 134 SER A O 1
ATOM 1049 N N . LYS A 1 135 ? -5.293 12.931 26.706 1.00 72.38 135 LYS A N 1
ATOM 1050 C CA . LYS A 1 135 ? -4.760 11.694 27.291 1.00 72.38 135 LYS A CA 1
ATOM 1051 C C . LYS A 1 135 ? -4.283 10.672 26.250 1.00 72.38 135 LYS A C 1
ATOM 1053 O O . LYS A 1 135 ? -3.642 9.694 26.636 1.00 72.38 135 LYS A O 1
ATOM 1058 N N . THR A 1 136 ? -4.580 10.861 24.962 1.00 80.81 136 THR A N 1
ATOM 1059 C CA . THR A 1 136 ? -4.168 9.906 23.923 1.00 80.81 136 THR A CA 1
ATOM 1060 C C . THR A 1 136 ? -2.662 10.001 23.714 1.00 80.81 136 THR A C 1
ATOM 1062 O O . THR A 1 136 ? -2.151 11.070 23.383 1.00 80.81 136 THR A O 1
ATOM 1065 N N . LYS A 1 137 ? -1.949 8.892 23.924 1.00 83.56 137 LYS A N 1
ATOM 1066 C CA . LYS A 1 137 ? -0.488 8.820 23.789 1.00 83.56 137 LYS A CA 1
ATOM 1067 C C . LYS A 1 137 ? -0.071 8.655 22.333 1.00 83.56 137 LYS A C 1
ATOM 1069 O O . LYS A 1 137 ? 0.908 9.259 21.905 1.00 83.56 137 LYS A O 1
ATOM 1074 N N . ASN A 1 138 ? -0.826 7.852 21.585 1.00 85.44 138 ASN A N 1
ATOM 1075 C CA . ASN A 1 138 ? -0.548 7.546 20.188 1.00 85.44 138 ASN A CA 1
ATOM 1076 C C . ASN A 1 138 ? -1.511 8.277 19.242 1.00 85.44 138 ASN A C 1
ATOM 1078 O O . ASN A 1 138 ? -2.655 8.549 19.611 1.00 85.44 138 ASN A O 1
ATOM 1082 N N . PRO A 1 139 ? -1.085 8.552 17.995 1.00 89.38 139 PRO A N 1
ATOM 1083 C CA . PRO A 1 139 ? -1.983 9.013 16.947 1.00 89.38 139 PRO A CA 1
ATOM 1084 C C . PRO A 1 139 ? -3.153 8.046 16.724 1.00 89.38 139 PRO A C 1
ATOM 1086 O O . PRO A 1 139 ? -2.957 6.850 16.514 1.00 89.38 139 PRO A O 1
ATOM 1089 N N . VAL A 1 140 ? -4.371 8.583 16.710 1.00 91.56 140 VAL A N 1
ATOM 1090 C CA . VAL A 1 140 ? -5.601 7.790 16.559 1.00 91.56 140 VAL A CA 1
ATOM 1091 C C . VAL A 1 140 ? -5.792 7.291 15.123 1.00 91.56 140 VAL A C 1
ATOM 1093 O O . VAL A 1 140 ? -6.230 6.163 14.904 1.00 91.56 140 VAL A O 1
ATOM 1096 N N . PHE A 1 141 ? -5.490 8.131 14.128 1.00 92.56 141 PHE A N 1
ATOM 1097 C CA . PHE A 1 141 ? -5.733 7.830 12.717 1.00 92.56 141 PHE A CA 1
ATOM 1098 C C . PHE A 1 141 ? -4.580 7.045 12.093 1.00 92.56 141 PHE A C 1
ATOM 1100 O O . PHE A 1 141 ? -3.439 7.506 12.107 1.00 92.56 141 PHE A O 1
ATOM 1107 N N . ASN A 1 142 ? -4.890 5.905 11.479 1.00 92.94 142 ASN A N 1
ATOM 1108 C CA . ASN A 1 142 ? -3.931 5.053 10.789 1.00 92.94 142 ASN A CA 1
ATOM 1109 C C . ASN A 1 142 ? -4.483 4.614 9.438 1.00 92.94 142 ASN A C 1
ATOM 1111 O O . ASN A 1 142 ? -5.660 4.269 9.320 1.00 92.94 142 ASN A O 1
ATOM 1115 N N . VAL A 1 143 ? -3.615 4.559 8.430 1.00 91.19 143 VAL A N 1
ATOM 1116 C CA . VAL A 1 143 ? -3.939 3.945 7.141 1.00 91.19 143 VAL A CA 1
ATOM 1117 C C . VAL A 1 143 ? -3.163 2.648 6.998 1.00 91.19 143 VAL A C 1
ATOM 1119 O O . VAL A 1 143 ? -1.931 2.626 7.033 1.00 91.19 143 VAL A O 1
ATOM 1122 N N . LEU A 1 144 ? -3.895 1.551 6.816 1.00 89.81 144 LEU A N 1
ATOM 1123 C CA . LEU A 1 144 ? -3.301 0.282 6.443 1.00 89.81 144 LEU A CA 1
ATOM 1124 C C . LEU A 1 144 ? -3.196 0.228 4.925 1.00 89.81 144 LEU A C 1
ATOM 1126 O O . LEU A 1 144 ? -4.177 -0.017 4.212 1.00 89.81 144 LEU A O 1
ATOM 1130 N N . HIS A 1 145 ? -1.980 0.443 4.429 1.00 83.12 145 HIS A N 1
ATOM 1131 C CA . HIS A 1 145 ? -1.684 0.103 3.049 1.00 83.12 145 HIS A CA 1
ATOM 1132 C C . HIS A 1 145 ? -1.696 -1.396 2.899 1.00 83.12 145 HIS A C 1
ATOM 1134 O O . HIS A 1 145 ? -0.873 -2.121 3.456 1.00 83.12 145 HIS A O 1
ATOM 1140 N N . ARG A 1 146 ? -2.620 -1.841 2.065 1.00 70.12 146 ARG A N 1
ATOM 1141 C CA . ARG A 1 146 ? -2.481 -3.112 1.412 1.00 70.12 146 ARG A CA 1
ATOM 1142 C C . ARG A 1 146 ? -1.316 -2.989 0.447 1.00 70.12 146 ARG A C 1
ATOM 1144 O O . ARG A 1 146 ? -1.012 -1.926 -0.098 1.00 70.12 146 ARG A O 1
ATOM 1151 N N . PHE A 1 147 ? -0.801 -4.148 0.101 1.00 55.25 147 PHE A N 1
ATOM 1152 C CA . PHE A 1 147 ? -0.238 -4.411 -1.203 1.00 55.25 147 PHE A CA 1
ATOM 1153 C C . PHE A 1 147 ? -1.215 -4.114 -2.377 1.00 55.25 147 PHE A C 1
ATOM 1155 O O . PHE A 1 147 ? -1.500 -5.012 -3.173 1.00 55.25 147 PHE A O 1
ATOM 1162 N N . ASN A 1 148 ? -1.833 -2.924 -2.470 1.00 38.09 148 ASN A N 1
ATOM 1163 C CA . ASN A 1 148 ? -2.730 -2.552 -3.567 1.00 38.09 148 ASN A CA 1
ATOM 1164 C C . ASN A 1 148 ? -3.031 -1.044 -3.654 1.00 38.09 148 ASN A C 1
ATOM 1166 O O . ASN A 1 148 ? -4.090 -0.597 -3.223 1.00 38.09 148 ASN A O 1
ATOM 1170 N N . LEU A 1 149 ? -2.165 -0.274 -4.313 1.00 33.19 149 LEU A N 1
ATOM 1171 C CA . LEU A 1 149 ? -2.591 0.959 -4.971 1.00 33.19 149 LEU A CA 1
ATOM 1172 C C . LEU A 1 149 ? -1.776 1.191 -6.247 1.00 33.19 149 LEU A C 1
ATOM 1174 O O . LEU A 1 149 ? -0.565 1.002 -6.286 1.00 33.19 149 LEU A O 1
ATOM 1178 N N . ASN A 1 150 ? -2.470 1.599 -7.309 1.00 32.06 150 ASN A N 1
ATOM 1179 C CA . ASN A 1 150 ? -1.833 2.069 -8.528 1.00 32.06 150 ASN A CA 1
ATOM 1180 C C . ASN A 1 150 ? -1.457 3.530 -8.333 1.00 32.06 150 ASN A C 1
ATOM 1182 O O . ASN A 1 150 ? -2.306 4.425 -8.355 1.00 32.06 150 ASN A O 1
ATOM 1186 N N . ILE A 1 151 ? -0.172 3.754 -8.141 1.00 35.41 151 ILE A N 1
ATOM 1187 C CA . ILE A 1 151 ? 0.393 5.086 -8.115 1.00 35.41 151 ILE A CA 1
ATOM 1188 C C . ILE A 1 151 ? 0.668 5.523 -9.543 1.00 35.41 151 ILE A C 1
ATOM 1190 O O . ILE A 1 151 ? 1.186 4.747 -10.332 1.00 35.41 151 ILE A O 1
ATOM 1194 N N . THR A 1 152 ? 0.331 6.768 -9.851 1.00 30.94 152 THR A N 1
ATOM 1195 C CA . THR A 1 152 ? 0.506 7.393 -11.157 1.00 30.94 152 THR A CA 1
ATOM 1196 C C . THR A 1 152 ? 1.147 8.759 -10.971 1.00 30.94 152 THR A C 1
ATOM 1198 O O . THR A 1 152 ? 0.571 9.657 -10.358 1.00 30.94 152 THR A O 1
ATOM 1201 N N . SER A 1 153 ? 2.340 8.973 -11.509 1.00 32.59 153 SER A N 1
ATOM 1202 C CA . SER A 1 153 ? 2.872 10.334 -11.544 1.00 32.59 153 SER A CA 1
ATOM 1203 C C . SER A 1 153 ? 2.038 11.167 -12.524 1.00 32.59 153 SER A C 1
ATOM 1205 O O . SER A 1 153 ? 2.051 10.906 -13.725 1.00 32.59 153 SER A O 1
ATOM 1207 N N . TYR A 1 154 ? 1.283 12.147 -12.015 1.00 28.31 154 TYR A N 1
ATOM 1208 C CA . TYR A 1 154 ? 0.662 13.183 -12.839 1.00 28.31 154 TYR A CA 1
ATOM 1209 C C . TYR A 1 154 ? 1.253 14.537 -12.470 1.00 28.31 154 TYR A C 1
ATOM 1211 O O . TYR A 1 154 ? 0.765 15.208 -11.558 1.00 28.31 154 TYR A O 1
ATOM 1219 N N . ASN A 1 155 ? 2.291 14.919 -13.219 1.00 30.50 155 ASN A N 1
ATOM 1220 C CA . ASN A 1 155 ? 2.831 16.275 -13.289 1.00 30.50 155 ASN A CA 1
ATOM 1221 C C . ASN A 1 155 ? 3.026 16.928 -11.906 1.00 30.50 155 ASN A C 1
ATOM 1223 O O . ASN A 1 155 ? 2.354 17.901 -11.569 1.00 30.50 155 ASN A O 1
ATOM 1227 N N . ASN A 1 156 ? 3.937 16.375 -11.100 1.00 29.31 156 ASN A N 1
ATOM 1228 C CA . ASN A 1 156 ? 4.459 17.071 -9.925 1.00 29.31 156 ASN A CA 1
ATOM 1229 C C . ASN A 1 156 ? 5.782 17.756 -10.283 1.00 29.31 156 ASN A C 1
ATOM 1231 O O . ASN A 1 156 ? 6.610 17.185 -10.998 1.00 29.31 156 ASN A O 1
ATOM 1235 N N . ASN A 1 157 ? 5.979 18.968 -9.756 1.00 30.66 157 ASN A N 1
ATOM 1236 C CA . ASN A 1 157 ? 7.068 19.904 -10.073 1.00 30.66 157 ASN A CA 1
ATOM 1237 C C . ASN A 1 157 ? 8.501 19.335 -9.951 1.00 30.66 157 ASN A C 1
ATOM 1239 O O . ASN A 1 157 ? 9.456 19.980 -10.358 1.00 30.66 157 ASN A O 1
ATOM 1243 N N . HIS A 1 158 ? 8.690 18.130 -9.406 1.00 35.22 158 HIS A N 1
ATOM 1244 C CA . HIS A 1 158 ? 9.994 17.456 -9.307 1.00 35.22 158 HIS A CA 1
ATOM 1245 C C . HIS A 1 158 ? 10.314 16.526 -10.494 1.00 35.22 158 HIS A C 1
ATOM 1247 O O . HIS A 1 158 ? 11.485 16.260 -10.759 1.00 35.22 158 HIS A O 1
ATOM 1253 N N . CYS A 1 159 ? 9.300 16.082 -11.249 1.00 33.25 159 CYS A N 1
ATOM 1254 C CA . CYS A 1 159 ? 9.449 15.464 -12.577 1.00 33.25 159 CYS A CA 1
ATOM 1255 C C . CYS A 1 159 ? 9.315 16.498 -13.708 1.00 33.25 159 CYS A C 1
ATOM 1257 O O . CYS A 1 159 ? 9.238 16.140 -14.884 1.00 33.25 159 CYS A O 1
ATOM 1259 N N . GLU A 1 160 ? 9.269 17.791 -13.382 1.00 33.38 160 GLU A N 1
ATOM 1260 C CA . GLU A 1 160 ? 9.203 18.845 -14.387 1.00 33.38 160 GLU A CA 1
ATOM 1261 C C . GLU A 1 160 ? 10.481 18.929 -15.213 1.00 33.38 160 GLU A C 1
ATOM 1263 O O . GLU A 1 160 ? 10.370 19.187 -16.393 1.00 33.38 160 GLU A O 1
ATOM 1268 N N . THR A 1 161 ? 11.680 18.648 -14.700 1.00 36.91 161 THR A N 1
ATOM 1269 C CA . THR A 1 161 ? 12.882 18.703 -15.559 1.00 36.91 161 THR A CA 1
ATOM 1270 C C . THR A 1 161 ? 12.864 17.601 -16.621 1.00 36.91 161 THR A C 1
ATOM 1272 O O . THR A 1 161 ? 13.145 17.858 -17.788 1.00 36.91 161 THR A O 1
ATOM 1275 N N . PHE A 1 162 ? 12.431 16.395 -16.238 1.00 39.28 162 PHE A N 1
ATOM 1276 C CA . PHE A 1 162 ? 12.308 15.256 -17.149 1.00 39.28 162 PHE A CA 1
ATOM 1277 C C . PHE A 1 162 ? 11.082 15.374 -18.077 1.00 39.28 162 PHE A C 1
ATOM 1279 O O . PHE A 1 162 ? 11.130 14.891 -19.196 1.00 39.28 162 PHE A O 1
ATOM 1286 N N . SER A 1 163 ? 9.991 16.043 -17.674 1.00 35.66 163 SER A N 1
ATOM 1287 C CA . SER A 1 163 ? 8.816 16.245 -18.547 1.00 35.66 163 SER A CA 1
ATOM 1288 C C . SER A 1 163 ? 8.855 17.545 -19.366 1.00 35.66 163 SER A C 1
ATOM 1290 O O . SER A 1 163 ? 8.528 17.504 -20.547 1.00 35.66 163 SER A O 1
ATOM 1292 N N . LYS A 1 164 ? 9.314 18.676 -18.808 1.00 35.56 164 LYS A N 1
ATOM 1293 C CA . LYS A 1 164 ? 9.369 19.997 -19.473 1.00 35.56 164 LYS A CA 1
ATOM 1294 C C . LYS A 1 164 ? 10.348 20.041 -20.645 1.00 35.56 164 LYS A C 1
ATOM 1296 O O . LYS A 1 164 ? 10.093 20.767 -21.603 1.00 35.56 164 LYS A O 1
ATOM 1301 N N . GLN A 1 165 ? 11.449 19.286 -20.596 1.00 39.19 165 GLN A N 1
ATOM 1302 C CA . GLN A 1 165 ? 12.401 19.216 -21.717 1.00 39.19 165 GLN A CA 1
ATOM 1303 C C . GLN A 1 165 ? 11.992 18.193 -22.787 1.00 39.19 165 GLN A C 1
ATOM 1305 O O . GLN A 1 165 ? 12.345 18.362 -23.949 1.00 39.19 165 GLN A O 1
ATOM 1310 N N . PHE A 1 166 ? 11.163 17.205 -22.438 1.00 40.75 166 PHE A N 1
ATOM 1311 C CA . PHE A 1 166 ? 10.522 16.295 -23.395 1.00 40.75 166 PHE A CA 1
ATOM 1312 C C . PHE A 1 166 ? 9.296 16.913 -24.097 1.00 40.75 166 PHE A C 1
ATOM 1314 O O . PHE A 1 166 ? 8.923 16.478 -25.187 1.00 40.75 166 PHE A O 1
ATOM 1321 N N . THR A 1 167 ? 8.653 17.932 -23.511 1.00 38.72 167 THR A N 1
ATOM 1322 C CA . THR A 1 167 ? 7.430 18.552 -24.061 1.00 38.72 167 THR A CA 1
ATOM 1323 C C . THR A 1 167 ? 7.652 19.534 -25.211 1.00 38.72 167 THR A C 1
ATOM 1325 O O . THR A 1 167 ? 6.662 19.994 -25.775 1.00 38.72 167 THR A O 1
ATOM 1328 N N . SER A 1 168 ? 8.893 19.865 -25.593 1.00 34.69 168 SER A N 1
ATOM 1329 C CA . SER A 1 168 ? 9.110 20.804 -26.707 1.00 34.69 168 SER A CA 1
ATOM 1330 C C . SER A 1 168 ? 8.887 20.182 -28.091 1.00 34.69 168 SER A C 1
ATOM 1332 O O . SER A 1 168 ? 8.692 20.931 -29.044 1.00 34.69 168 SER A O 1
ATOM 1334 N N . ALA A 1 169 ? 8.847 18.846 -28.216 1.00 31.70 169 ALA A N 1
ATOM 1335 C CA . ALA A 1 169 ? 8.682 18.193 -29.518 1.00 31.70 169 ALA A CA 1
ATOM 1336 C C . ALA A 1 169 ? 7.439 17.298 -29.650 1.00 31.70 169 ALA A C 1
ATOM 1338 O O . ALA A 1 169 ? 6.839 17.287 -30.716 1.00 31.70 169 ALA A O 1
ATOM 1339 N N . HIS A 1 170 ? 6.997 16.563 -28.625 1.00 32.84 170 HIS A N 1
ATOM 1340 C CA . HIS A 1 170 ? 5.823 15.683 -28.737 1.00 32.84 170 HIS A CA 1
ATOM 1341 C C . HIS A 1 170 ? 5.165 15.494 -27.365 1.00 32.84 170 HIS A C 1
ATOM 1343 O O . HIS A 1 170 ? 5.860 15.387 -26.361 1.00 32.84 170 HIS A O 1
ATOM 1349 N N . SER A 1 171 ? 3.830 15.422 -27.303 1.00 32.41 171 SER A N 1
ATOM 1350 C CA . SER A 1 171 ? 3.066 15.176 -26.069 1.00 32.41 171 SER A CA 1
ATOM 1351 C C . SER A 1 171 ? 3.344 13.779 -25.483 1.00 32.41 171 SER A C 1
ATOM 1353 O O . SER A 1 171 ? 2.560 12.847 -25.649 1.00 32.41 171 SER A O 1
ATOM 1355 N N . PHE A 1 172 ? 4.484 13.625 -24.813 1.00 35.50 172 PHE A N 1
ATOM 1356 C CA . PHE A 1 172 ? 4.881 12.440 -24.060 1.00 35.50 172 PHE A CA 1
ATOM 1357 C C . PHE A 1 172 ? 4.287 12.513 -22.650 1.00 35.50 172 PHE A C 1
ATOM 1359 O O . PHE A 1 172 ? 4.438 13.511 -21.949 1.00 35.50 172 PHE A O 1
ATOM 1366 N N . ARG A 1 173 ? 3.590 11.457 -22.227 1.00 43.44 173 ARG A N 1
ATOM 1367 C CA . ARG A 1 173 ? 3.004 11.338 -20.883 1.00 43.44 173 ARG A CA 1
ATOM 1368 C C . ARG A 1 173 ? 3.464 10.021 -20.278 1.00 43.44 173 ARG A C 1
ATOM 1370 O O . ARG A 1 173 ? 2.791 9.017 -20.438 1.00 43.44 173 ARG A O 1
ATOM 1377 N N . VAL A 1 174 ? 4.630 10.036 -19.636 1.00 41.78 174 VAL A N 1
ATOM 1378 C CA . VAL A 1 174 ? 5.220 8.861 -18.981 1.00 41.78 174 VAL A CA 1
ATOM 1379 C C . VAL A 1 174 ? 4.437 8.567 -17.710 1.00 41.78 174 VAL A C 1
ATOM 1381 O O . VAL A 1 174 ? 4.421 9.366 -16.775 1.00 41.78 174 VAL A O 1
ATOM 1384 N N . LEU A 1 175 ? 3.781 7.416 -17.684 1.00 48.22 175 LEU A N 1
ATOM 1385 C CA . LEU A 1 175 ? 3.063 6.927 -16.518 1.00 48.22 175 LEU A CA 1
ATOM 1386 C C . LEU A 1 175 ? 3.799 5.721 -15.976 1.00 48.22 175 LEU A C 1
ATOM 1388 O O . LEU A 1 175 ? 4.027 4.783 -16.728 1.00 48.22 175 LEU A O 1
ATOM 1392 N N . PHE A 1 176 ? 4.137 5.775 -14.693 1.00 49.44 176 PHE A N 1
ATOM 1393 C CA . PHE A 1 176 ? 4.607 4.639 -13.918 1.00 49.44 176 PHE A CA 1
ATOM 1394 C C . PHE A 1 176 ? 3.400 4.015 -13.237 1.00 49.44 176 PHE A C 1
ATOM 1396 O O . PHE A 1 176 ? 2.613 4.746 -12.646 1.00 49.44 176 PHE A O 1
ATOM 1403 N N . SER A 1 177 ? 3.263 2.697 -13.306 1.00 45.97 177 SER A N 1
ATOM 1404 C CA . SER A 1 177 ? 2.411 1.933 -12.393 1.00 45.97 177 SER A CA 1
ATOM 1405 C C . SER A 1 177 ? 3.335 1.015 -11.604 1.00 45.97 177 SER A C 1
ATOM 1407 O O . SER A 1 177 ? 4.085 0.272 -12.227 1.00 45.97 177 SER A O 1
ATOM 1409 N N . LEU A 1 178 ? 3.329 1.114 -10.272 1.00 47.94 178 LEU A N 1
ATOM 1410 C CA . LEU A 1 178 ? 4.304 0.461 -9.387 1.00 47.94 178 LEU A CA 1
ATOM 1411 C C . LEU A 1 178 ? 3.714 -0.728 -8.618 1.00 47.94 178 LEU A C 1
ATOM 1413 O O . LEU A 1 178 ? 2.502 -0.823 -8.419 1.00 47.94 178 LEU A O 1
ATOM 1417 N N . GLN A 1 179 ? 4.600 -1.615 -8.154 1.00 41.03 179 GLN A N 1
ATOM 1418 C CA . GLN A 1 179 ? 4.260 -2.736 -7.279 1.00 41.03 179 GLN A CA 1
ATOM 1419 C C . GLN A 1 179 ? 4.075 -2.352 -5.808 1.00 41.03 179 GLN A C 1
ATOM 1421 O O . GLN A 1 179 ? 4.618 -1.402 -5.257 1.00 41.03 179 GLN A O 1
ATOM 1426 N N . TYR A 1 180 ? 3.339 -3.222 -5.150 1.00 61.03 180 TYR A N 1
ATOM 1427 C CA . TYR A 1 180 ? 2.683 -3.109 -3.866 1.00 61.03 180 TYR A CA 1
ATOM 1428 C C . TYR A 1 180 ? 3.509 -2.781 -2.612 1.00 61.03 180 TYR A C 1
ATOM 1430 O O . TYR A 1 180 ? 3.015 -2.057 -1.753 1.00 61.03 180 TYR A O 1
ATOM 1438 N N . ALA A 1 181 ? 4.751 -3.262 -2.502 1.00 55.22 181 ALA A N 1
ATOM 1439 C CA . ALA A 1 181 ? 5.638 -2.949 -1.371 1.00 55.22 181 ALA A CA 1
ATOM 1440 C C . ALA A 1 181 ? 6.272 -1.545 -1.473 1.00 55.22 181 ALA A C 1
ATOM 1442 O O . ALA A 1 181 ? 6.986 -1.112 -0.573 1.00 55.22 181 ALA A O 1
ATOM 1443 N N . SER A 1 182 ? 6.025 -0.833 -2.578 1.00 62.84 182 SER A N 1
ATOM 1444 C CA . SER A 1 182 ? 6.570 0.502 -2.834 1.00 62.84 182 SER A CA 1
ATOM 1445 C C . SER A 1 182 ? 5.567 1.628 -2.591 1.00 62.84 182 SER A C 1
ATOM 1447 O O . SER A 1 182 ? 5.910 2.778 -2.827 1.00 62.84 182 SER A O 1
ATOM 1449 N N . GLN A 1 183 ? 4.351 1.331 -2.107 1.00 76.56 183 GLN A N 1
ATOM 1450 C CA . GLN A 1 183 ? 3.284 2.328 -1.981 1.00 76.56 183 GLN A CA 1
ATOM 1451 C C . GLN A 1 183 ? 3.719 3.514 -1.119 1.00 76.56 183 GLN A C 1
ATOM 1453 O O . GLN A 1 183 ? 3.734 4.641 -1.599 1.00 76.56 183 GLN A O 1
ATOM 1458 N N . VAL A 1 184 ? 4.118 3.264 0.130 1.00 82.06 184 VAL A N 1
ATOM 1459 C CA . VAL A 1 184 ? 4.542 4.331 1.048 1.00 82.06 184 VAL A CA 1
ATOM 1460 C C . VAL A 1 184 ? 5.759 5.069 0.499 1.00 82.06 184 VAL A C 1
ATOM 1462 O O . VAL A 1 184 ? 5.750 6.292 0.473 1.00 82.06 184 VAL A O 1
ATOM 1465 N N . ALA A 1 185 ? 6.745 4.351 -0.046 1.00 83.62 185 ALA A N 1
ATOM 1466 C CA . ALA A 1 185 ? 7.935 4.970 -0.628 1.00 83.62 185 ALA A CA 1
ATOM 1467 C C . ALA A 1 185 ? 7.607 5.860 -1.840 1.00 83.62 185 ALA A C 1
ATOM 1469 O O . ALA A 1 185 ? 8.195 6.920 -2.020 1.00 83.62 185 ALA A O 1
ATOM 1470 N N . ALA A 1 186 ? 6.652 5.463 -2.673 1.00 81.69 186 ALA A N 1
ATOM 1471 C CA . ALA A 1 186 ? 6.243 6.242 -3.829 1.00 81.69 186 ALA A CA 1
ATOM 1472 C C . ALA A 1 186 ? 5.339 7.425 -3.444 1.00 81.69 186 ALA A C 1
ATOM 1474 O O . ALA A 1 186 ? 5.431 8.472 -4.083 1.00 81.69 186 ALA A O 1
ATOM 1475 N N . LEU A 1 187 ? 4.535 7.308 -2.380 1.00 82.38 187 LEU A N 1
ATOM 1476 C CA . LEU A 1 187 ? 3.843 8.450 -1.772 1.00 82.38 187 LEU A CA 1
ATOM 1477 C C . LEU A 1 187 ? 4.848 9.436 -1.143 1.00 82.38 187 LEU A C 1
ATOM 1479 O O . LEU A 1 187 ? 4.704 10.638 -1.350 1.00 82.38 187 LEU A O 1
ATOM 1483 N N . ASP A 1 188 ? 5.900 8.938 -0.480 1.00 83.44 188 ASP A N 1
ATOM 1484 C CA . ASP A 1 188 ? 7.004 9.739 0.074 1.00 83.44 188 ASP A CA 1
ATOM 1485 C C . ASP A 1 188 ? 7.788 10.467 -1.039 1.00 83.44 188 ASP A C 1
ATOM 1487 O O . ASP A 1 188 ? 8.173 11.622 -0.881 1.00 83.44 188 ASP A O 1
ATOM 1491 N N . LEU A 1 189 ? 7.968 9.837 -2.208 1.00 82.56 189 LEU A N 1
ATOM 1492 C CA . LEU A 1 189 ? 8.547 10.464 -3.410 1.00 82.56 189 LEU A CA 1
ATOM 1493 C C . LEU A 1 189 ? 7.580 11.426 -4.128 1.00 82.56 189 LEU A C 1
ATOM 1495 O O . LEU A 1 189 ? 7.925 11.996 -5.168 1.00 82.56 189 LEU A O 1
ATOM 1499 N N . GLY A 1 190 ? 6.365 11.602 -3.602 1.00 78.56 190 GLY A N 1
ATOM 1500 C CA . GLY A 1 190 ? 5.368 12.530 -4.120 1.00 78.56 190 GLY A CA 1
ATOM 1501 C C . GLY A 1 190 ? 4.652 12.036 -5.372 1.00 78.56 190 GLY A C 1
ATOM 1502 O O . GLY A 1 190 ? 4.194 12.848 -6.173 1.00 78.56 190 GLY A O 1
ATOM 1503 N N . TYR A 1 191 ? 4.558 10.730 -5.606 1.00 76.56 191 TYR A N 1
ATOM 1504 C CA . TYR A 1 191 ? 3.717 10.224 -6.683 1.00 76.56 191 TYR A CA 1
ATOM 1505 C C . TYR A 1 191 ? 2.256 10.158 -6.223 1.00 76.56 191 TYR A C 1
ATOM 1507 O O . TYR A 1 191 ? 1.959 9.809 -5.086 1.00 76.56 191 TYR A O 1
ATOM 1515 N N . THR A 1 192 ? 1.318 10.436 -7.129 1.00 71.62 192 THR A N 1
ATOM 1516 C CA . THR A 1 192 ? -0.109 10.525 -6.788 1.00 71.62 192 THR A CA 1
ATOM 1517 C C . THR A 1 192 ? -0.883 9.263 -7.175 1.00 71.62 192 THR A C 1
ATOM 1519 O O . THR A 1 192 ? -0.763 8.795 -8.300 1.00 71.62 192 THR A O 1
ATOM 1522 N N . PRO A 1 193 ? -1.739 8.694 -6.324 1.00 65.38 193 PRO A N 1
ATOM 1523 C CA . PRO A 1 193 ? -2.565 7.555 -6.720 1.00 65.38 193 PRO A CA 1
ATOM 1524 C C . PRO A 1 193 ? -3.704 7.974 -7.666 1.00 65.38 193 PRO A C 1
ATOM 1526 O O . PRO A 1 193 ? -4.594 8.710 -7.250 1.00 65.38 193 PRO A O 1
ATOM 1529 N N . SER A 1 194 ? -3.706 7.543 -8.939 1.00 65.38 194 SER A N 1
ATOM 1530 C CA . SER A 1 194 ? -4.820 7.845 -9.861 1.00 65.38 194 SER A CA 1
ATOM 1531 C C . SER A 1 194 ? -4.875 6.996 -11.145 1.00 65.38 194 SER A C 1
ATOM 1533 O O . SER A 1 194 ? -4.321 7.343 -12.186 1.00 65.38 194 SER A O 1
ATOM 1535 N N . VAL A 1 195 ? -5.683 5.931 -11.150 1.00 65.88 195 VAL A N 1
ATOM 1536 C CA . VAL A 1 195 ? -5.999 5.200 -12.400 1.00 65.88 195 VAL A CA 1
ATOM 1537 C C . VAL A 1 195 ? -6.857 6.047 -13.351 1.00 65.88 195 VAL A C 1
ATOM 1539 O O . VAL A 1 195 ? -6.684 5.999 -14.568 1.00 65.88 195 VAL A O 1
ATOM 1542 N N . SER A 1 196 ? -7.759 6.870 -12.811 1.00 66.50 196 SER A N 1
ATOM 1543 C CA . SER A 1 196 ? -8.573 7.802 -13.602 1.00 66.50 196 SER A CA 1
ATOM 1544 C C . SER A 1 196 ? -7.715 8.842 -14.323 1.00 66.50 196 SER A C 1
ATOM 1546 O O . SER A 1 196 ? -8.009 9.179 -15.470 1.00 66.50 196 SER A O 1
ATOM 1548 N N . GLY A 1 197 ? -6.616 9.275 -13.700 1.00 68.12 197 GLY A N 1
ATOM 1549 C CA . GLY A 1 197 ? -5.617 10.147 -14.304 1.00 68.12 197 GLY A CA 1
ATOM 1550 C C . GLY A 1 197 ? -5.034 9.556 -15.584 1.00 68.12 197 GLY A C 1
ATOM 1551 O O . GLY A 1 197 ? -4.926 10.274 -16.569 1.00 68.12 197 GLY A O 1
ATOM 1552 N N . ILE A 1 198 ? -4.759 8.246 -15.629 1.00 67.12 198 ILE A N 1
ATOM 1553 C CA . ILE A 1 198 ? -4.275 7.556 -16.843 1.00 67.12 198 ILE A CA 1
ATOM 1554 C C . ILE A 1 198 ? -5.310 7.629 -17.968 1.00 67.12 198 ILE A C 1
ATOM 1556 O O . ILE A 1 198 ? -4.987 8.034 -19.086 1.00 67.12 198 ILE A O 1
ATOM 1560 N N . ARG A 1 199 ? -6.564 7.274 -17.661 1.00 71.94 199 ARG A N 1
ATOM 1561 C CA . ARG A 1 199 ? -7.671 7.254 -18.635 1.00 71.94 199 ARG A CA 1
ATOM 1562 C C . ARG A 1 199 ? -7.944 8.638 -19.221 1.00 71.94 199 ARG A C 1
ATOM 1564 O O . ARG A 1 199 ? -8.174 8.780 -20.419 1.00 71.94 199 ARG A O 1
ATOM 1571 N N . GLN A 1 200 ? -7.880 9.671 -18.384 1.00 74.50 200 GLN A N 1
ATOM 1572 C CA . GLN A 1 200 ? -8.010 11.063 -18.818 1.00 74.50 200 GLN A CA 1
ATOM 1573 C C . GLN A 1 200 ? -6.767 11.540 -19.577 1.00 74.50 200 GLN A C 1
ATOM 1575 O O . GLN A 1 200 ? -6.868 12.374 -20.476 1.00 74.50 200 GLN A O 1
ATOM 1580 N N . ALA A 1 201 ? -5.592 11.008 -19.230 1.00 72.19 201 ALA A N 1
ATOM 1581 C CA . ALA A 1 201 ? -4.334 11.457 -19.787 1.00 72.19 201 ALA A CA 1
ATOM 1582 C C . ALA A 1 201 ? -4.144 11.076 -21.258 1.00 72.19 201 ALA A C 1
ATOM 1584 O O . ALA A 1 201 ? -3.434 11.805 -21.945 1.00 72.19 201 ALA A O 1
ATOM 1585 N N . LYS A 1 202 ? -4.721 9.963 -21.732 1.00 78.12 202 LYS A N 1
ATOM 1586 C CA . LYS A 1 202 ? -4.523 9.447 -23.104 1.00 78.12 202 LYS A CA 1
ATOM 1587 C C . LYS A 1 202 ? -3.048 9.535 -23.560 1.00 78.12 202 LYS A C 1
ATOM 1589 O O . LYS A 1 202 ? -2.721 10.293 -24.473 1.00 78.12 202 LYS A O 1
ATOM 1594 N N . PRO A 1 203 ? -2.136 8.839 -22.862 1.00 80.00 203 PRO A N 1
ATOM 1595 C CA . PRO A 1 203 ? -0.698 8.918 -23.112 1.00 80.00 203 PRO A CA 1
ATOM 1596 C C . PRO A 1 203 ? -0.300 8.291 -24.456 1.00 80.00 203 PRO A C 1
ATOM 1598 O O . PRO A 1 203 ? -0.941 7.353 -24.918 1.00 80.00 203 PRO A O 1
ATOM 1601 N N . ARG A 1 204 ? 0.807 8.770 -25.043 1.00 83.00 204 ARG A N 1
ATOM 1602 C CA . ARG A 1 204 ? 1.463 8.125 -26.199 1.00 83.00 204 ARG A CA 1
ATOM 1603 C C . ARG A 1 204 ? 2.440 7.016 -25.806 1.00 83.00 204 ARG A C 1
ATOM 1605 O O . ARG A 1 204 ? 2.730 6.159 -26.629 1.00 83.00 204 ARG A O 1
ATOM 1612 N N . VAL A 1 205 ? 2.973 7.047 -24.581 1.00 83.88 205 VAL A N 1
ATOM 1613 C CA . VAL A 1 205 ? 3.892 6.028 -24.049 1.00 83.88 205 VAL A CA 1
ATOM 1614 C C . VAL A 1 205 ? 3.561 5.765 -22.585 1.00 83.88 205 VAL A C 1
ATOM 1616 O O . VAL A 1 205 ? 3.419 6.714 -21.822 1.00 83.88 205 VAL A O 1
ATOM 1619 N N . VAL A 1 206 ? 3.474 4.503 -22.172 1.00 83.94 206 VAL A N 1
ATOM 1620 C CA . VAL A 1 206 ? 3.201 4.089 -20.786 1.00 83.94 206 VAL A CA 1
ATOM 1621 C C . VAL A 1 206 ? 4.285 3.132 -20.313 1.00 83.94 206 VAL A C 1
ATOM 1623 O O . VAL A 1 206 ? 4.608 2.186 -21.022 1.00 83.94 206 VAL A O 1
ATOM 1626 N N . PHE A 1 207 ? 4.806 3.352 -19.103 1.00 84.12 207 PHE A N 1
ATOM 1627 C CA . PHE A 1 207 ? 5.764 2.464 -18.447 1.00 84.12 207 PHE A CA 1
ATOM 1628 C C . PHE A 1 207 ? 5.094 1.699 -17.299 1.00 84.12 207 PHE A C 1
ATOM 1630 O O . PHE A 1 207 ? 4.800 2.223 -16.224 1.00 84.12 207 PHE A O 1
ATOM 1637 N N . LEU A 1 208 ? 4.866 0.411 -17.500 1.00 83.88 208 LEU A N 1
ATOM 1638 C CA . LEU A 1 208 ? 4.345 -0.476 -16.468 1.00 83.88 208 LEU A CA 1
ATOM 1639 C C . LEU A 1 208 ? 5.516 -1.050 -15.671 1.00 83.88 208 LEU A C 1
ATOM 1641 O O . LEU A 1 208 ? 6.219 -1.920 -16.169 1.00 83.88 208 LEU A O 1
ATOM 1645 N N . VAL A 1 209 ? 5.739 -0.578 -14.444 1.00 84.94 209 VAL A N 1
ATOM 1646 C CA . VAL A 1 209 ? 6.858 -1.022 -13.596 1.00 84.94 209 VAL A CA 1
ATOM 1647 C C . VAL A 1 209 ? 6.377 -2.090 -12.618 1.00 84.94 209 VAL A C 1
ATOM 1649 O O . VAL A 1 209 ? 5.941 -1.809 -11.501 1.00 84.94 209 VAL A O 1
ATOM 1652 N N . GLY A 1 210 ? 6.396 -3.340 -13.082 1.00 78.44 210 GLY A N 1
ATOM 1653 C CA . GLY A 1 210 ? 5.872 -4.507 -12.370 1.00 78.44 210 GLY A CA 1
ATOM 1654 C C . GLY A 1 210 ? 4.349 -4.478 -12.174 1.00 78.44 210 GLY A C 1
ATOM 1655 O O . GLY A 1 210 ? 3.818 -5.141 -11.281 1.00 78.44 210 GLY A O 1
ATOM 1656 N N . ALA A 1 211 ? 3.633 -3.672 -12.958 1.00 80.62 211 ALA A N 1
ATOM 1657 C CA . ALA A 1 211 ? 2.194 -3.490 -12.828 1.00 80.62 211 ALA A CA 1
ATOM 1658 C C . ALA A 1 211 ? 1.395 -4.586 -13.546 1.00 80.62 211 ALA A C 1
ATOM 1660 O O . ALA A 1 211 ? 1.094 -4.467 -14.729 1.00 80.62 211 ALA A O 1
ATOM 1661 N N . ASP A 1 212 ? 0.983 -5.610 -12.793 1.00 74.31 212 ASP A N 1
ATOM 1662 C CA . ASP A 1 212 ? 0.427 -6.851 -13.362 1.00 74.31 212 ASP A CA 1
ATOM 1663 C C . ASP A 1 212 ? -1.017 -7.192 -12.951 1.00 74.31 212 ASP A C 1
ATOM 1665 O O . ASP A 1 212 ? -1.517 -8.273 -13.245 1.00 74.31 212 ASP A O 1
ATOM 1669 N N . ARG A 1 213 ? -1.739 -6.294 -12.269 1.00 72.00 213 ARG A N 1
ATOM 1670 C CA . ARG A 1 213 ? -3.101 -6.586 -11.759 1.00 72.00 213 ARG A CA 1
ATOM 1671 C C . ARG A 1 213 ? -4.268 -6.211 -12.671 1.00 72.00 213 ARG A C 1
ATOM 1673 O O . ARG A 1 213 ? -5.416 -6.318 -12.251 1.00 72.00 213 ARG A O 1
ATOM 1680 N N . GLY A 1 214 ? -4.008 -5.751 -13.893 1.00 73.81 214 GLY A N 1
ATOM 1681 C CA . GLY A 1 214 ? -5.072 -5.458 -14.863 1.00 73.81 214 GLY A CA 1
ATOM 1682 C C . GLY A 1 214 ? -6.009 -4.309 -14.465 1.00 73.81 214 GLY A C 1
ATOM 1683 O O . GLY A 1 214 ? -7.142 -4.254 -14.924 1.00 73.81 214 GLY A O 1
ATOM 1684 N N . LYS A 1 215 ? -5.554 -3.391 -13.604 1.00 75.56 215 LYS A N 1
ATOM 1685 C CA . LYS A 1 215 ? -6.279 -2.149 -13.269 1.00 75.56 215 LYS A CA 1
ATOM 1686 C C . LYS A 1 215 ? -6.297 -1.147 -14.430 1.00 75.56 215 LYS A C 1
ATOM 1688 O O . LYS A 1 215 ? -7.174 -0.293 -14.479 1.00 75.56 215 LYS A O 1
ATOM 1693 N N . VAL A 1 216 ? -5.311 -1.246 -15.318 1.00 78.06 216 VAL A N 1
ATOM 1694 C CA . VAL A 1 216 ? -5.266 -0.579 -16.620 1.00 78.06 216 VAL A CA 1
ATOM 1695 C C . VAL A 1 216 ? -5.222 -1.691 -17.654 1.00 78.06 216 VAL A C 1
ATOM 1697 O O . VAL A 1 216 ? -4.402 -2.603 -17.541 1.00 78.06 216 VAL A O 1
ATOM 1700 N N . SER A 1 217 ? -6.126 -1.634 -18.618 1.00 83.81 217 SER A N 1
ATOM 1701 C CA . SER A 1 217 ? -6.191 -2.550 -19.752 1.00 83.81 217 SER A CA 1
ATOM 1702 C C . SER A 1 217 ? -5.754 -1.843 -21.036 1.00 83.81 217 SER A C 1
ATOM 1704 O O . SER A 1 217 ? -5.663 -0.616 -21.082 1.00 83.81 217 SER A O 1
ATOM 1706 N N . ARG A 1 218 ? -5.504 -2.600 -22.111 1.00 84.75 218 ARG A N 1
ATOM 1707 C CA . ARG A 1 218 ? -5.196 -2.007 -23.424 1.00 84.75 218 ARG A CA 1
ATOM 1708 C C . ARG A 1 218 ? -6.358 -1.160 -23.964 1.00 84.75 218 ARG A C 1
ATOM 1710 O O . ARG A 1 218 ? -6.114 -0.210 -24.692 1.00 84.75 218 ARG A O 1
ATOM 1717 N N . GLU A 1 219 ? -7.594 -1.466 -23.570 1.00 86.50 219 GLU A N 1
ATOM 1718 C CA . GLU A 1 219 ? -8.805 -0.719 -23.943 1.00 86.50 219 GLU A CA 1
ATOM 1719 C C . GLU A 1 219 ? -8.867 0.670 -23.292 1.00 86.50 219 GLU A C 1
ATOM 1721 O O . GLU A 1 219 ? -9.438 1.600 -23.857 1.00 86.50 219 GLU A O 1
ATOM 1726 N N . ASP A 1 220 ? -8.240 0.826 -22.122 1.00 82.62 220 ASP A N 1
ATOM 1727 C CA . ASP A 1 220 ? -8.140 2.107 -21.418 1.00 82.62 220 ASP A CA 1
ATOM 1728 C C . ASP A 1 220 ? -7.129 3.068 -22.068 1.00 82.62 220 ASP A C 1
ATOM 1730 O O . ASP A 1 220 ? -7.076 4.249 -21.709 1.00 82.62 220 ASP A O 1
ATOM 1734 N N . LEU A 1 221 ? -6.299 2.567 -22.989 1.00 84.19 221 LEU A N 1
ATOM 1735 C CA . LEU A 1 221 ? -5.201 3.298 -23.609 1.00 84.19 221 LEU A CA 1
ATOM 1736 C C . LEU A 1 221 ? -5.494 3.611 -25.086 1.00 84.19 221 LEU A C 1
ATOM 1738 O O . LEU A 1 221 ? -6.197 2.859 -25.764 1.00 84.19 221 LEU A O 1
ATOM 1742 N N . PRO A 1 222 ? -4.946 4.716 -25.625 1.00 85.44 222 PRO A N 1
ATOM 1743 C CA . PRO A 1 222 ? -5.002 4.986 -27.059 1.00 85.44 222 PRO A CA 1
ATOM 1744 C C . PRO A 1 222 ? -4.404 3.838 -27.884 1.00 85.44 222 PRO A C 1
ATOM 1746 O O . PRO A 1 222 ? -3.438 3.199 -27.466 1.00 85.44 222 PRO A O 1
ATOM 1749 N N . LYS A 1 223 ? -4.946 3.589 -29.084 1.00 86.31 223 LYS A N 1
ATOM 1750 C CA . LYS A 1 223 ? -4.463 2.507 -29.966 1.00 86.31 223 LYS A CA 1
ATOM 1751 C C . LYS A 1 223 ? -2.990 2.675 -30.355 1.00 86.31 223 LYS A C 1
ATOM 1753 O O . LYS A 1 223 ? -2.290 1.680 -30.506 1.00 86.31 223 LYS A O 1
ATOM 1758 N N . ASP A 1 224 ? -2.543 3.920 -30.486 1.00 87.69 224 ASP A N 1
ATOM 1759 C CA . ASP A 1 224 ? -1.180 4.339 -30.823 1.00 87.69 224 ASP A CA 1
ATOM 1760 C C . ASP A 1 224 ? -0.254 4.479 -29.600 1.00 87.69 224 ASP A C 1
ATOM 1762 O O . ASP A 1 224 ? 0.878 4.942 -29.734 1.00 87.69 224 ASP A O 1
ATOM 1766 N N . CYS A 1 225 ? -0.714 4.098 -28.404 1.00 87.25 225 CYS A N 1
ATOM 1767 C CA . CYS A 1 225 ? 0.101 4.141 -27.199 1.00 87.25 225 CYS A CA 1
ATOM 1768 C C . CYS A 1 225 ? 1.142 3.014 -27.198 1.00 87.25 225 CYS A C 1
ATOM 1770 O O . CYS A 1 225 ? 0.781 1.840 -27.241 1.00 87.25 225 CYS A O 1
ATOM 1772 N N . LEU A 1 226 ? 2.421 3.367 -27.059 1.00 88.75 226 LEU A N 1
ATOM 1773 C CA . LEU A 1 226 ? 3.500 2.416 -26.801 1.00 88.75 226 LEU A CA 1
ATOM 1774 C C . LEU A 1 226 ? 3.477 1.994 -25.328 1.00 88.75 226 LEU A C 1
ATOM 1776 O O . LEU A 1 226 ? 3.676 2.818 -24.436 1.00 88.75 226 LEU A O 1
ATOM 1780 N N . VAL A 1 227 ? 3.265 0.715 -25.055 1.00 89.44 227 VAL A N 1
ATOM 1781 C CA . VAL A 1 227 ? 3.288 0.155 -23.703 1.00 89.44 227 VAL A CA 1
ATOM 1782 C C . VAL A 1 227 ? 4.618 -0.553 -23.480 1.00 89.44 227 VAL A C 1
ATOM 1784 O O . VAL A 1 227 ? 4.917 -1.560 -24.115 1.00 89.44 227 VAL A O 1
ATOM 1787 N N . VAL A 1 228 ? 5.414 -0.031 -22.551 1.00 90.56 228 VAL A N 1
ATOM 1788 C CA . VAL A 1 228 ? 6.685 -0.616 -22.123 1.00 90.56 228 VAL A CA 1
ATOM 1789 C C . VAL A 1 228 ? 6.489 -1.237 -20.748 1.00 90.56 228 VAL A C 1
ATOM 1791 O O . VAL A 1 228 ? 6.160 -0.539 -19.791 1.00 90.56 228 VAL A O 1
ATOM 1794 N N . PHE A 1 229 ? 6.699 -2.541 -20.624 1.00 90.69 229 PHE A N 1
ATOM 1795 C CA . PHE A 1 229 ? 6.665 -3.237 -19.343 1.00 90.69 229 PHE A CA 1
ATOM 1796 C C . PHE A 1 229 ? 8.083 -3.451 -18.821 1.00 90.69 229 PHE A C 1
ATOM 1798 O O . PHE A 1 229 ? 8.907 -4.064 -19.491 1.00 90.69 229 PHE A O 1
ATOM 1805 N N . VAL A 1 230 ? 8.359 -2.948 -17.620 1.00 89.88 230 VAL A N 1
ATOM 1806 C CA . VAL A 1 230 ? 9.598 -3.173 -16.873 1.00 89.88 230 VAL A CA 1
ATOM 1807 C C . VAL A 1 230 ? 9.253 -4.031 -15.666 1.00 89.88 230 VAL A C 1
ATOM 1809 O O . VAL A 1 230 ? 8.616 -3.559 -14.729 1.00 89.88 230 VAL A O 1
ATOM 1812 N N . GLY A 1 231 ? 9.644 -5.296 -15.672 1.00 88.94 231 GLY A N 1
ATOM 1813 C CA . GLY A 1 231 ? 9.279 -6.218 -14.601 1.00 88.94 231 GLY A CA 1
ATOM 1814 C C . GLY A 1 231 ? 10.026 -7.534 -14.700 1.00 88.94 231 GLY A C 1
ATOM 1815 O O . GLY A 1 231 ? 10.756 -7.773 -15.658 1.00 88.94 231 GLY A O 1
ATOM 1816 N N . HIS A 1 232 ? 9.864 -8.377 -13.686 1.00 89.44 232 HIS A N 1
ATOM 1817 C CA . HIS A 1 232 ? 10.623 -9.623 -13.549 1.00 89.44 232 HIS A CA 1
ATOM 1818 C C . HIS A 1 232 ? 9.775 -10.885 -13.806 1.00 89.44 232 HIS A C 1
ATOM 1820 O O . HIS A 1 232 ? 10.330 -11.924 -14.144 1.00 89.44 232 HIS A O 1
ATOM 1826 N N . HIS A 1 233 ? 8.441 -10.808 -13.707 1.00 90.12 233 HIS A N 1
ATOM 1827 C CA . HIS A 1 233 ? 7.524 -11.879 -14.126 1.00 90.12 233 HIS A CA 1
ATOM 1828 C C . HIS A 1 233 ? 6.656 -11.412 -15.295 1.00 90.12 233 HIS A C 1
ATOM 1830 O O . HIS A 1 233 ? 6.247 -10.255 -15.346 1.00 90.12 233 HIS A O 1
ATOM 1836 N N . GLY A 1 234 ? 6.357 -12.329 -16.216 1.00 86.44 234 GLY A N 1
ATOM 1837 C CA . GLY A 1 234 ? 5.400 -12.102 -17.293 1.00 86.44 234 GLY A CA 1
ATOM 1838 C C . GLY A 1 234 ? 3.995 -12.516 -16.869 1.00 86.44 234 GLY A C 1
ATOM 1839 O O . GLY A 1 234 ? 3.718 -13.704 -16.738 1.00 86.44 234 GLY A O 1
ATOM 1840 N N . ASP A 1 235 ? 3.118 -11.541 -16.660 1.00 85.69 235 ASP A N 1
ATOM 1841 C CA . ASP A 1 235 ? 1.702 -11.745 -16.344 1.00 85.69 235 ASP A CA 1
ATOM 1842 C C . ASP A 1 235 ? 0.855 -10.763 -17.182 1.00 85.69 235 ASP A C 1
ATOM 1844 O O . ASP A 1 235 ? 1.257 -10.384 -18.285 1.00 85.69 235 ASP A O 1
ATOM 1848 N N . ARG A 1 236 ? -0.316 -10.324 -16.709 1.00 85.69 236 ARG A N 1
ATOM 1849 C CA . ARG A 1 236 ? -1.223 -9.432 -17.452 1.00 85.69 236 ARG A CA 1
ATOM 1850 C C . ARG A 1 236 ? -0.551 -8.154 -17.966 1.00 85.69 236 ARG A C 1
ATOM 1852 O O . ARG A 1 236 ? -0.899 -7.713 -19.057 1.00 85.69 236 ARG A O 1
ATOM 1859 N N . GLY A 1 237 ? 0.373 -7.558 -17.205 1.00 85.38 237 GLY A N 1
ATOM 1860 C CA . GLY A 1 237 ? 1.068 -6.327 -17.595 1.00 85.38 237 GLY A CA 1
ATOM 1861 C C . GLY A 1 237 ? 2.047 -6.546 -18.747 1.00 85.38 237 GLY A C 1
ATOM 1862 O O . GLY A 1 237 ? 2.071 -5.763 -19.695 1.00 85.38 237 GLY A O 1
ATOM 1863 N N . ALA A 1 238 ? 2.793 -7.650 -18.713 1.00 89.50 238 ALA A N 1
ATOM 1864 C CA . ALA A 1 238 ? 3.678 -8.043 -19.807 1.00 89.50 238 ALA A CA 1
ATOM 1865 C C . ALA A 1 238 ? 2.901 -8.439 -21.075 1.00 89.50 238 ALA A C 1
ATOM 1867 O O . ALA A 1 238 ? 3.323 -8.102 -22.176 1.00 89.50 238 ALA A O 1
ATOM 1868 N N . LEU A 1 239 ? 1.747 -9.105 -20.932 1.00 90.81 239 LEU A N 1
ATOM 1869 C CA . LEU A 1 239 ? 0.910 -9.524 -22.067 1.00 90.81 239 LEU A CA 1
ATOM 1870 C C . LEU A 1 239 ? 0.334 -8.350 -22.873 1.00 90.81 239 LEU A C 1
ATOM 1872 O O . LEU A 1 239 ? 0.086 -8.497 -24.065 1.00 90.81 239 LEU A O 1
ATOM 1876 N N . MET A 1 240 ? 0.100 -7.197 -22.239 1.00 88.62 240 MET A N 1
ATOM 1877 C CA . MET A 1 240 ? -0.400 -5.993 -22.920 1.00 88.62 240 MET A CA 1
ATOM 1878 C C . MET A 1 240 ? 0.709 -5.088 -23.478 1.00 88.62 240 MET A C 1
ATOM 1880 O O . MET A 1 240 ? 0.399 -4.044 -24.064 1.00 88.62 240 MET A O 1
ATOM 1884 N N . ALA A 1 241 ? 1.975 -5.433 -23.238 1.00 91.25 241 ALA A N 1
ATOM 1885 C CA . ALA A 1 241 ? 3.115 -4.599 -23.575 1.00 91.25 241 ALA A CA 1
ATOM 1886 C C . ALA A 1 241 ? 3.566 -4.790 -25.024 1.00 91.25 241 ALA A C 1
ATOM 1888 O O . ALA A 1 241 ? 3.610 -5.904 -25.537 1.00 91.25 241 ALA A O 1
ATOM 1889 N N . ASP A 1 242 ? 3.962 -3.687 -25.653 1.00 94.31 242 ASP A N 1
ATOM 1890 C CA . ASP A 1 242 ? 4.620 -3.686 -26.959 1.00 94.31 242 ASP A CA 1
ATOM 1891 C C . ASP A 1 242 ? 6.124 -3.981 -26.810 1.00 94.31 242 ASP A C 1
ATOM 1893 O O . ASP A 1 242 ? 6.744 -4.579 -27.687 1.00 94.31 242 ASP A O 1
ATOM 1897 N N . VAL A 1 243 ? 6.719 -3.573 -25.680 1.00 94.69 243 VAL A N 1
ATOM 1898 C CA . VAL A 1 243 ? 8.129 -3.812 -25.339 1.00 94.69 243 VAL A CA 1
ATOM 1899 C C . VAL A 1 243 ? 8.229 -4.325 -23.908 1.00 94.69 243 VAL A C 1
ATOM 1901 O O . VAL A 1 243 ? 7.675 -3.724 -22.990 1.00 94.69 243 VAL A O 1
ATOM 1904 N N . VAL A 1 244 ? 8.988 -5.402 -23.705 1.00 94.94 244 VAL A N 1
ATOM 1905 C CA . VAL A 1 244 ? 9.269 -5.970 -22.381 1.00 94.94 244 VAL A CA 1
ATOM 1906 C C . VAL A 1 244 ? 10.748 -5.788 -22.053 1.00 94.94 244 VAL A C 1
ATOM 1908 O O . VAL A 1 244 ? 11.618 -6.236 -22.797 1.00 94.94 244 VAL A O 1
ATOM 1911 N N . LEU A 1 245 ? 11.028 -5.140 -20.924 1.00 94.88 245 LEU A N 1
ATOM 1912 C CA . LEU A 1 245 ? 12.364 -4.928 -20.381 1.00 94.88 245 LEU A CA 1
ATOM 1913 C C . LEU A 1 245 ? 12.501 -5.721 -19.069 1.00 94.88 245 LEU A C 1
ATOM 1915 O O . LEU A 1 245 ? 11.810 -5.408 -18.095 1.00 94.88 245 LEU A O 1
ATOM 1919 N N . PRO A 1 246 ? 13.361 -6.754 -19.022 1.00 94.69 246 PRO A N 1
ATOM 1920 C CA . PRO A 1 246 ? 13.467 -7.626 -17.858 1.00 94.69 246 PRO A CA 1
ATOM 1921 C C . PRO A 1 246 ? 14.157 -6.908 -16.687 1.00 94.69 246 PRO A C 1
ATOM 1923 O O . PRO A 1 246 ? 15.358 -6.624 -16.727 1.00 94.69 246 PRO A O 1
ATOM 1926 N N . GLY A 1 247 ? 13.376 -6.622 -15.646 1.00 91.88 247 GLY A N 1
ATOM 1927 C CA . GLY A 1 247 ? 13.827 -6.072 -14.367 1.00 91.88 247 GLY A CA 1
ATOM 1928 C C . GLY A 1 247 ? 14.307 -7.148 -13.391 1.00 91.88 247 GLY A C 1
ATOM 1929 O O . GLY A 1 247 ? 14.259 -8.343 -13.686 1.00 91.88 247 GLY A O 1
ATOM 1930 N N . ALA A 1 248 ? 14.739 -6.721 -12.207 1.00 89.50 248 ALA A N 1
ATOM 1931 C CA . ALA A 1 248 ? 15.232 -7.603 -11.148 1.00 89.50 248 ALA A CA 1
ATOM 1932 C C . ALA A 1 248 ? 14.158 -7.838 -10.071 1.00 89.50 248 ALA A C 1
ATOM 1934 O O . ALA A 1 248 ? 13.447 -6.907 -9.669 1.00 89.50 248 ALA A O 1
ATOM 1935 N N . ALA A 1 249 ? 14.052 -9.064 -9.558 1.00 89.50 249 ALA A N 1
ATOM 1936 C CA . ALA A 1 249 ? 13.208 -9.386 -8.408 1.00 89.50 249 ALA A CA 1
ATOM 1937 C C . ALA A 1 249 ? 13.761 -8.769 -7.107 1.00 89.50 249 ALA A C 1
ATOM 1939 O O . ALA A 1 249 ? 14.889 -8.280 -7.049 1.00 89.50 249 ALA A O 1
ATOM 1940 N N . TYR A 1 250 ? 12.969 -8.771 -6.031 1.00 87.25 250 TYR A N 1
ATOM 1941 C CA . TYR A 1 250 ? 13.354 -8.124 -4.765 1.00 87.25 250 TYR A CA 1
ATOM 1942 C C . TYR A 1 250 ? 14.592 -8.752 -4.093 1.00 87.25 250 TYR A C 1
ATOM 1944 O O . TYR A 1 250 ? 15.340 -8.046 -3.425 1.00 87.25 250 TYR A O 1
ATOM 1952 N N . THR A 1 251 ? 14.845 -10.048 -4.306 1.00 89.56 251 THR A N 1
ATOM 1953 C CA . THR A 1 251 ? 16.039 -10.765 -3.815 1.00 89.56 251 THR A CA 1
ATOM 1954 C C . THR A 1 251 ? 17.289 -10.521 -4.660 1.00 89.56 251 THR A C 1
ATOM 1956 O O . THR A 1 251 ? 18.377 -10.957 -4.288 1.00 89.56 251 THR A O 1
ATOM 1959 N N . GLU A 1 252 ? 17.142 -9.865 -5.810 1.00 90.06 252 GLU A N 1
ATOM 1960 C CA . GLU A 1 252 ? 18.185 -9.738 -6.831 1.00 90.06 252 GLU A CA 1
ATOM 1961 C C . GLU A 1 252 ? 18.811 -8.346 -6.904 1.00 90.06 252 GLU A C 1
ATOM 1963 O O . GLU A 1 252 ? 19.698 -8.090 -7.719 1.00 90.06 252 GLU A O 1
ATOM 1968 N N . LYS A 1 253 ? 18.333 -7.424 -6.068 1.00 87.12 253 LYS A N 1
ATOM 1969 C CA . LYS A 1 253 ? 18.709 -6.013 -6.107 1.00 87.12 253 LYS A CA 1
ATOM 1970 C C . LYS A 1 253 ? 18.846 -5.441 -4.712 1.00 87.12 253 LYS A C 1
ATOM 1972 O O . LYS A 1 253 ? 18.159 -5.859 -3.780 1.00 87.12 253 LYS A O 1
ATOM 1977 N N . ASN A 1 254 ? 19.701 -4.434 -4.594 1.00 88.88 254 ASN A N 1
ATOM 1978 C CA . ASN A 1 254 ? 19.761 -3.596 -3.407 1.00 88.88 254 ASN A CA 1
ATOM 1979 C C . ASN A 1 254 ? 18.786 -2.421 -3.574 1.00 88.88 254 ASN A C 1
ATOM 1981 O O . ASN A 1 254 ? 19.100 -1.429 -4.233 1.00 88.88 254 ASN A O 1
ATOM 1985 N N . ALA A 1 255 ? 17.582 -2.565 -3.025 1.00 87.75 255 ALA A N 1
ATOM 1986 C CA . ALA A 1 255 ? 16.493 -1.606 -3.165 1.00 87.75 255 ALA A CA 1
ATOM 1987 C C . ALA A 1 255 ? 15.948 -1.178 -1.802 1.00 87.75 255 ALA A C 1
ATOM 1989 O O . ALA A 1 255 ? 16.038 -1.914 -0.824 1.00 87.75 255 ALA A O 1
ATOM 1990 N N . ILE A 1 256 ? 15.376 0.024 -1.757 1.00 87.94 256 ILE A N 1
ATOM 1991 C CA . ILE A 1 256 ? 14.751 0.595 -0.563 1.00 87.94 256 ILE A CA 1
ATOM 1992 C C . ILE A 1 256 ? 13.246 0.338 -0.628 1.00 87.94 256 ILE A C 1
ATOM 1994 O O . ILE A 1 256 ? 12.611 0.607 -1.648 1.00 87.94 256 ILE A O 1
ATOM 1998 N N . TYR A 1 257 ? 12.683 -0.142 0.474 1.00 86.31 257 TYR A N 1
ATOM 1999 C CA . TYR A 1 257 ? 11.253 -0.336 0.679 1.00 86.31 257 TYR A CA 1
ATOM 2000 C C . TYR A 1 257 ? 10.820 0.411 1.937 1.00 86.31 257 TYR A C 1
ATOM 2002 O O . TYR A 1 257 ? 11.561 0.455 2.912 1.00 86.31 257 TYR A O 1
ATOM 2010 N N . ALA A 1 258 ? 9.619 0.982 1.933 1.00 86.50 258 ALA A N 1
ATOM 2011 C CA . ALA A 1 258 ? 9.033 1.591 3.122 1.00 86.50 258 ALA A CA 1
ATOM 2012 C C . ALA A 1 258 ? 7.770 0.823 3.507 1.00 86.50 258 ALA A C 1
ATOM 2014 O O . ALA A 1 258 ? 6.896 0.599 2.665 1.00 86.50 258 ALA A O 1
ATOM 2015 N N . ASN A 1 259 ? 7.684 0.399 4.767 1.00 86.12 259 ASN A N 1
ATOM 2016 C CA . ASN A 1 259 ? 6.509 -0.302 5.281 1.00 86.12 259 ASN A CA 1
ATOM 2017 C C . ASN A 1 259 ? 5.366 0.681 5.622 1.00 86.12 259 ASN A C 1
ATOM 2019 O O . ASN A 1 259 ? 5.507 1.896 5.494 1.00 86.12 259 ASN A O 1
ATOM 2023 N N . THR A 1 260 ? 4.224 0.163 6.084 1.00 86.75 260 THR A N 1
ATOM 2024 C CA . THR A 1 260 ? 3.022 0.974 6.353 1.00 86.75 260 THR A CA 1
ATOM 2025 C C . THR A 1 260 ? 3.204 2.003 7.469 1.00 86.75 260 THR A C 1
ATOM 2027 O O . THR A 1 260 ? 2.572 3.050 7.418 1.00 86.75 260 THR A O 1
ATOM 2030 N N . GLU A 1 261 ? 4.072 1.750 8.453 1.00 88.25 261 GLU A N 1
ATOM 2031 C CA . GLU A 1 261 ? 4.414 2.717 9.511 1.00 88.25 261 GLU A CA 1
ATOM 2032 C C . GLU A 1 261 ? 5.454 3.759 9.062 1.00 88.25 261 GLU A C 1
ATOM 2034 O O . GLU A 1 261 ? 5.804 4.641 9.838 1.00 88.25 261 GLU A O 1
ATOM 2039 N N . GLY A 1 262 ? 5.938 3.693 7.816 1.00 86.81 262 GLY A N 1
ATOM 2040 C CA . GLY A 1 262 ? 6.904 4.648 7.268 1.00 86.81 262 GLY A CA 1
ATOM 2041 C C . GLY A 1 262 ? 8.357 4.346 7.631 1.00 86.81 262 GLY A C 1
ATOM 2042 O O . GLY A 1 262 ? 9.205 5.228 7.501 1.00 86.81 262 GLY A O 1
ATOM 2043 N N . ARG A 1 263 ? 8.655 3.122 8.085 1.00 88.31 263 ARG A N 1
ATOM 2044 C CA . ARG A 1 263 ? 10.022 2.640 8.311 1.00 88.31 263 ARG A CA 1
ATOM 2045 C C . ARG A 1 263 ? 10.651 2.252 6.982 1.00 88.31 263 ARG A C 1
ATOM 2047 O O . ARG A 1 263 ? 10.153 1.346 6.307 1.00 88.31 263 ARG A O 1
ATOM 2054 N N . ALA A 1 264 ? 11.759 2.900 6.645 1.00 88.50 264 ALA A N 1
ATOM 2055 C CA . ALA A 1 264 ? 12.572 2.523 5.502 1.00 88.50 264 ALA A CA 1
ATOM 2056 C C . ALA A 1 264 ? 13.423 1.291 5.832 1.00 88.50 264 ALA A C 1
ATOM 2058 O O . ALA A 1 264 ? 14.043 1.198 6.888 1.00 88.50 264 ALA A O 1
ATOM 2059 N N . GLN A 1 265 ? 13.457 0.341 4.912 1.00 86.25 265 GLN A N 1
ATOM 2060 C CA . GLN A 1 265 ? 14.239 -0.887 4.965 1.00 86.25 265 GLN A CA 1
ATOM 2061 C C . GLN A 1 265 ? 14.929 -1.066 3.618 1.00 86.25 265 GLN A C 1
ATOM 2063 O O . GLN A 1 265 ? 14.487 -0.514 2.609 1.00 86.25 265 GLN A O 1
ATOM 2068 N N . HIS A 1 266 ? 16.002 -1.845 3.576 1.00 85.31 266 HIS A N 1
ATOM 2069 C CA . HIS A 1 266 ? 16.668 -2.156 2.319 1.00 85.31 266 HIS A CA 1
ATOM 2070 C C . HIS A 1 266 ? 16.841 -3.658 2.135 1.00 85.31 266 HIS A C 1
ATOM 2072 O O . HIS A 1 266 ? 17.028 -4.409 3.091 1.00 85.31 266 HIS A O 1
ATOM 2078 N N . THR A 1 267 ? 16.784 -4.093 0.883 1.00 86.56 267 THR A N 1
ATOM 2079 C CA . THR A 1 267 ? 17.129 -5.456 0.497 1.00 86.56 267 THR A CA 1
ATOM 2080 C C . THR A 1 267 ? 18.626 -5.574 0.251 1.00 86.56 267 THR A C 1
ATOM 2082 O O . THR A 1 267 ? 19.312 -4.610 -0.097 1.00 86.56 267 THR A O 1
ATOM 2085 N N . GLN A 1 268 ? 19.136 -6.789 0.404 1.00 87.19 268 GLN A N 1
ATOM 2086 C CA . GLN A 1 268 ? 20.479 -7.160 -0.015 1.00 87.19 268 GLN A CA 1
ATOM 2087 C C . GLN A 1 268 ? 20.383 -8.150 -1.173 1.00 87.19 268 GLN A C 1
ATOM 2089 O O . GLN A 1 268 ? 19.404 -8.888 -1.293 1.00 87.19 268 GLN A O 1
ATOM 2094 N N . ILE A 1 269 ? 21.396 -8.144 -2.035 1.00 90.62 269 ILE A N 1
ATOM 2095 C CA . ILE A 1 269 ? 21.458 -9.054 -3.178 1.00 90.62 269 ILE A CA 1
ATOM 2096 C C . ILE A 1 269 ? 21.755 -10.453 -2.639 1.00 90.62 269 ILE A C 1
ATOM 2098 O O . ILE A 1 269 ? 22.831 -10.690 -2.096 1.00 90.62 269 ILE A O 1
ATOM 2102 N N . ALA A 1 270 ? 20.799 -11.365 -2.792 1.00 94.81 270 ALA A N 1
ATOM 2103 C CA . ALA A 1 270 ? 20.967 -12.773 -2.446 1.00 94.81 270 ALA A CA 1
ATOM 2104 C C . ALA A 1 270 ? 21.427 -13.597 -3.659 1.00 94.81 270 ALA A C 1
ATOM 2106 O O . ALA A 1 270 ? 22.273 -14.477 -3.533 1.00 94.81 270 ALA A O 1
ATOM 2107 N N . VAL A 1 271 ? 20.879 -13.297 -4.838 1.00 95.50 271 VAL A N 1
ATOM 2108 C CA . VAL A 1 271 ? 21.212 -13.929 -6.125 1.00 95.50 271 VAL A CA 1
ATOM 2109 C C . VAL A 1 271 ? 21.213 -12.871 -7.225 1.00 95.50 271 VAL A C 1
ATOM 2111 O O . VAL A 1 271 ? 20.630 -11.810 -7.050 1.00 95.50 271 VAL A O 1
ATOM 2114 N N . PHE A 1 272 ? 21.870 -13.118 -8.355 1.00 93.81 272 PHE A N 1
ATOM 2115 C CA . PHE A 1 272 ? 21.830 -12.177 -9.479 1.00 93.81 272 PHE A CA 1
ATOM 2116 C C . PHE A 1 272 ? 20.587 -12.395 -10.354 1.00 93.81 272 PHE A C 1
ATOM 2118 O O . PHE A 1 272 ? 20.119 -13.534 -10.441 1.00 93.81 272 PHE A O 1
ATOM 2125 N N . PRO A 1 273 ? 20.080 -11.347 -11.038 1.00 93.31 273 PRO A N 1
ATOM 2126 C CA . PRO A 1 273 ? 18.965 -11.494 -11.964 1.00 93.31 273 PRO A CA 1
ATOM 2127 C C . PRO A 1 273 ? 19.253 -12.545 -13.045 1.00 93.31 273 PRO A C 1
ATOM 2129 O O . PRO A 1 273 ? 20.354 -12.552 -13.609 1.00 93.31 273 PRO A O 1
ATOM 2132 N N . PRO A 1 274 ? 18.291 -13.419 -13.377 1.00 93.00 274 PRO A N 1
ATOM 2133 C CA . PRO A 1 274 ? 18.500 -14.457 -14.372 1.00 93.00 274 PRO A CA 1
ATOM 2134 C C . PRO A 1 274 ? 18.656 -13.874 -15.784 1.00 93.00 274 PRO A C 1
ATOM 2136 O O . PRO A 1 274 ? 17.971 -12.931 -16.190 1.00 93.00 274 PRO A O 1
ATOM 2139 N N . GLY A 1 275 ? 19.547 -14.483 -16.571 1.00 94.31 275 GLY A N 1
ATOM 2140 C CA . GLY A 1 275 ? 19.747 -14.157 -17.983 1.00 94.31 275 GLY A CA 1
ATOM 2141 C C . GLY A 1 275 ? 20.149 -12.697 -18.222 1.00 94.31 275 GLY A C 1
ATOM 2142 O O . GLY A 1 275 ? 21.228 -12.255 -17.831 1.00 94.31 275 GLY A O 1
ATOM 2143 N N . LEU A 1 276 ? 19.286 -11.953 -18.918 1.00 93.75 276 LEU A N 1
ATOM 2144 C CA . LEU A 1 276 ? 19.507 -10.545 -19.265 1.00 93.75 276 LEU A CA 1
ATOM 2145 C C . LEU A 1 276 ? 18.812 -9.565 -18.309 1.00 93.75 276 LEU A C 1
ATOM 2147 O O . LEU A 1 276 ? 18.796 -8.368 -18.593 1.00 93.75 276 LEU A O 1
ATOM 2151 N N . GLY A 1 277 ? 18.277 -10.043 -17.180 1.00 92.69 277 GLY A N 1
ATOM 2152 C CA . GLY A 1 277 ? 17.684 -9.186 -16.156 1.00 92.69 277 GLY A CA 1
ATOM 2153 C C . GLY A 1 277 ? 18.663 -8.121 -15.656 1.00 92.69 277 GLY A C 1
ATOM 2154 O O . GLY A 1 277 ? 19.872 -8.359 -15.537 1.00 92.69 277 GLY A O 1
ATOM 2155 N N . ARG A 1 278 ? 18.160 -6.914 -15.397 1.00 93.50 278 ARG A N 1
ATOM 2156 C CA . ARG A 1 278 ? 18.942 -5.790 -14.859 1.00 93.50 278 ARG A CA 1
ATOM 2157 C C . ARG A 1 278 ? 18.192 -5.132 -13.710 1.00 93.50 278 ARG A C 1
ATOM 2159 O O . ARG A 1 278 ? 16.972 -5.193 -13.643 1.00 93.50 278 ARG A O 1
ATOM 2166 N N . GLU A 1 279 ? 18.924 -4.471 -12.817 1.00 88.88 279 GLU A N 1
ATOM 2167 C CA . GLU A 1 279 ? 18.306 -3.633 -11.786 1.00 88.88 279 GLU A CA 1
ATOM 2168 C C . GLU A 1 279 ? 17.438 -2.541 -12.428 1.00 88.88 279 GLU A C 1
ATOM 2170 O O . GLU A 1 279 ? 17.876 -1.861 -13.360 1.00 88.88 279 GLU A O 1
ATOM 2175 N N . ASP A 1 280 ? 16.233 -2.338 -11.894 1.00 88.50 280 ASP A N 1
ATOM 2176 C CA . ASP A 1 280 ? 15.212 -1.489 -12.519 1.00 88.50 280 ASP A CA 1
ATOM 2177 C C . ASP A 1 280 ? 15.704 -0.055 -12.778 1.00 88.50 280 ASP A C 1
ATOM 2179 O O . ASP A 1 280 ? 15.482 0.503 -13.851 1.00 88.50 280 ASP A O 1
ATOM 2183 N N . TRP A 1 281 ? 16.439 0.541 -11.831 1.00 88.38 281 TRP A N 1
ATOM 2184 C CA . TRP A 1 281 ? 16.957 1.907 -11.974 1.00 88.38 281 TRP A CA 1
ATOM 2185 C C . TRP A 1 281 ? 17.981 2.035 -13.114 1.00 88.38 281 TRP A C 1
ATOM 2187 O O . TRP A 1 281 ? 18.028 3.072 -13.777 1.00 88.38 281 TRP A O 1
ATOM 2197 N N . ARG A 1 282 ? 18.764 0.980 -13.393 1.00 91.19 282 ARG A N 1
ATOM 2198 C CA . ARG A 1 282 ? 19.739 0.967 -14.497 1.00 91.19 282 ARG A CA 1
ATOM 2199 C C . ARG A 1 282 ? 19.045 0.952 -15.849 1.00 91.19 282 ARG A C 1
ATOM 2201 O O . ARG A 1 282 ? 19.537 1.581 -16.780 1.00 91.19 282 ARG A O 1
ATOM 2208 N N . ILE A 1 283 ? 17.898 0.277 -15.948 1.00 91.19 283 ILE A N 1
ATOM 2209 C CA . ILE A 1 283 ? 17.068 0.272 -17.159 1.00 91.19 283 ILE A CA 1
ATOM 2210 C C . ILE A 1 283 ? 16.623 1.704 -17.471 1.00 91.19 283 ILE A C 1
ATOM 2212 O O . ILE A 1 283 ? 16.843 2.188 -18.578 1.00 91.19 283 ILE A O 1
ATOM 2216 N N . PHE A 1 284 ? 16.087 2.424 -16.482 1.00 90.12 284 PHE A N 1
ATOM 2217 C CA . PHE A 1 284 ? 15.675 3.820 -16.668 1.00 90.12 284 PHE A CA 1
ATOM 2218 C C . PHE A 1 284 ? 16.847 4.767 -16.933 1.00 90.12 284 PHE A C 1
ATOM 2220 O O . PHE A 1 284 ? 16.733 5.652 -17.781 1.00 90.12 284 PHE A O 1
ATOM 2227 N N . ARG A 1 285 ? 17.996 4.558 -16.281 1.00 90.31 285 ARG A N 1
ATOM 2228 C CA . ARG A 1 285 ? 19.221 5.321 -16.559 1.00 90.31 285 ARG A CA 1
ATOM 2229 C C . ARG A 1 285 ? 19.726 5.099 -17.988 1.00 90.31 285 ARG A C 1
ATOM 2231 O O . ARG A 1 285 ? 20.093 6.075 -18.642 1.00 90.31 285 ARG A O 1
ATOM 2238 N N . ALA A 1 286 ? 19.695 3.870 -18.498 1.00 92.56 286 ALA A N 1
ATOM 2239 C CA . ALA A 1 286 ? 20.073 3.566 -19.877 1.00 92.56 286 ALA A CA 1
ATOM 2240 C C . ALA A 1 286 ? 19.083 4.168 -20.887 1.00 92.56 286 ALA A C 1
ATOM 2242 O O . ALA A 1 286 ? 19.501 4.805 -21.850 1.00 92.56 286 ALA A O 1
ATOM 2243 N N . ILE A 1 287 ? 17.772 4.053 -20.636 1.00 90.75 287 ILE A N 1
ATOM 2244 C CA . ILE A 1 287 ? 16.740 4.699 -21.466 1.00 90.75 287 ILE A CA 1
ATOM 2245 C C . ILE A 1 287 ? 16.974 6.211 -21.524 1.00 90.75 287 ILE A C 1
ATOM 2247 O O . ILE A 1 287 ? 16.900 6.798 -22.598 1.00 90.75 287 ILE A O 1
ATOM 2251 N N . SER A 1 288 ? 17.290 6.842 -20.389 1.00 89.06 288 SER A N 1
ATOM 2252 C CA . SER A 1 288 ? 17.529 8.287 -20.336 1.00 89.06 288 SER A CA 1
ATOM 2253 C C . SER A 1 288 ? 18.681 8.730 -21.246 1.00 89.06 288 SER A C 1
ATOM 2255 O O . SER A 1 288 ? 18.581 9.752 -21.918 1.00 89.06 288 SER A O 1
ATOM 2257 N N . GLU A 1 289 ? 19.732 7.916 -21.355 1.00 90.44 289 GLU A N 1
ATOM 2258 C CA . GLU A 1 289 ? 20.881 8.178 -22.224 1.00 90.44 289 GLU A CA 1
ATOM 2259 C C . GLU A 1 289 ? 20.541 7.996 -23.702 1.00 90.44 289 GLU A C 1
ATOM 2261 O O . GLU A 1 289 ? 20.849 8.862 -24.516 1.00 90.44 289 GLU A O 1
ATOM 2266 N N . VAL A 1 290 ? 19.832 6.914 -24.037 1.00 90.69 290 VAL A N 1
ATOM 2267 C CA . VAL A 1 290 ? 19.407 6.614 -25.414 1.00 90.69 290 VAL A CA 1
ATOM 2268 C C . VAL A 1 290 ? 18.489 7.701 -25.968 1.00 90.69 290 VAL A C 1
ATOM 2270 O O . VAL A 1 290 ? 18.563 8.027 -27.150 1.00 90.69 290 VAL A O 1
ATOM 2273 N N . VAL A 1 291 ? 17.639 8.288 -25.124 1.00 87.62 291 VAL A N 1
ATOM 2274 C CA . VAL A 1 291 ? 16.736 9.370 -25.541 1.00 87.62 291 VAL A CA 1
ATOM 2275 C C . VAL A 1 291 ? 17.422 10.751 -25.517 1.00 87.62 291 VAL A C 1
ATOM 2277 O O . VAL A 1 291 ? 16.803 11.761 -25.843 1.00 87.62 291 VAL A O 1
ATOM 2280 N N . GLY A 1 292 ? 18.715 10.819 -25.181 1.00 88.44 292 GLY A N 1
ATOM 2281 C CA . GLY A 1 292 ? 19.498 12.058 -25.196 1.00 88.44 292 GLY A CA 1
ATOM 2282 C C . GLY A 1 292 ? 19.260 12.974 -23.991 1.00 88.44 292 GLY A C 1
ATOM 2283 O O . GLY A 1 292 ? 19.604 14.152 -24.043 1.00 88.44 292 GLY A O 1
ATOM 2284 N N . LEU A 1 293 ? 18.681 12.451 -22.906 1.00 87.12 293 LEU A N 1
ATOM 2285 C CA . LEU A 1 293 ? 18.409 13.176 -21.660 1.00 87.12 293 LEU A CA 1
ATOM 2286 C C . LEU A 1 293 ? 18.964 12.394 -20.459 1.00 87.12 293 LEU A C 1
ATOM 2288 O O . LEU A 1 293 ? 18.189 11.884 -19.644 1.00 87.12 293 LEU A O 1
ATOM 2292 N N . PRO A 1 294 ? 20.301 12.262 -20.357 1.00 86.69 294 PRO A N 1
ATOM 2293 C CA . PRO A 1 294 ? 20.934 11.426 -19.348 1.00 86.69 294 PRO A CA 1
ATOM 2294 C C . PRO A 1 294 ? 20.625 11.935 -17.939 1.00 86.69 294 PRO A C 1
ATOM 2296 O O . PRO A 1 294 ? 20.803 13.111 -17.613 1.00 86.69 294 PRO A O 1
ATOM 2299 N N . LEU A 1 295 ? 20.163 11.024 -17.086 1.00 88.25 295 LEU A N 1
ATOM 2300 C CA . LEU A 1 295 ? 19.966 11.290 -15.666 1.00 88.25 295 LEU A CA 1
ATOM 2301 C C . LEU A 1 295 ? 21.323 11.514 -14.965 1.00 88.25 295 LEU A C 1
ATOM 2303 O O . LEU A 1 295 ? 22.295 10.843 -15.309 1.00 88.25 295 LEU A O 1
ATOM 2307 N N . PRO A 1 296 ? 21.407 12.408 -13.960 1.00 91.19 296 PRO A N 1
ATOM 2308 C CA . PRO A 1 296 ? 22.674 12.852 -13.366 1.00 91.19 296 PRO A CA 1
ATOM 2309 C C . PRO A 1 296 ? 23.249 11.858 -12.335 1.00 91.19 296 PRO A C 1
ATOM 2311 O O . PRO A 1 296 ? 23.783 12.266 -11.306 1.00 91.19 296 PRO A O 1
ATOM 2314 N N . TYR A 1 297 ? 23.070 10.557 -12.554 1.00 89.94 297 TYR A N 1
ATOM 2315 C CA . TYR A 1 297 ? 23.538 9.502 -11.659 1.00 89.94 297 TYR A CA 1
ATOM 2316 C C . TYR A 1 297 ? 23.906 8.237 -12.437 1.00 89.94 297 TYR A C 1
ATOM 2318 O O . TYR A 1 297 ? 23.150 7.783 -13.291 1.00 89.94 297 TYR A O 1
ATOM 2326 N N . ASP A 1 298 ? 25.038 7.636 -12.089 1.00 91.69 298 ASP A N 1
ATOM 2327 C CA . ASP A 1 298 ? 25.618 6.466 -12.762 1.00 91.69 298 ASP A CA 1
ATOM 2328 C C . ASP A 1 298 ? 25.776 5.262 -11.826 1.00 91.69 298 ASP A C 1
ATOM 2330 O O . ASP A 1 298 ? 25.964 4.131 -12.273 1.00 91.69 298 ASP A O 1
ATOM 2334 N N . ASN A 1 299 ? 25.678 5.483 -10.514 1.00 91.94 299 ASN A N 1
ATOM 2335 C CA . ASN A 1 299 ? 25.794 4.440 -9.503 1.00 91.94 299 ASN A CA 1
ATOM 2336 C C . ASN A 1 299 ? 24.691 4.547 -8.439 1.00 91.94 299 ASN A C 1
ATOM 2338 O O . ASN A 1 299 ? 23.992 5.555 -8.317 1.00 91.94 299 ASN A O 1
ATOM 2342 N N . LEU A 1 300 ? 24.540 3.479 -7.652 1.00 88.50 300 LEU A N 1
ATOM 2343 C CA . LEU A 1 300 ? 23.493 3.379 -6.635 1.00 88.50 300 LEU A CA 1
ATOM 2344 C C . LEU A 1 300 ? 23.633 4.440 -5.532 1.00 88.50 300 LEU A C 1
ATOM 2346 O O . LEU A 1 300 ? 22.629 4.902 -4.995 1.00 88.50 300 LEU A O 1
ATOM 2350 N N . GLU A 1 301 ? 24.858 4.842 -5.195 1.00 91.94 301 GLU A N 1
ATOM 2351 C CA . GLU A 1 301 ? 25.111 5.872 -4.186 1.00 91.94 301 GLU A CA 1
ATOM 2352 C C . GLU A 1 301 ? 24.577 7.232 -4.642 1.00 91.94 301 GLU A C 1
ATOM 2354 O O . GLU A 1 301 ? 23.840 7.874 -3.903 1.00 91.94 301 GLU A O 1
ATOM 2359 N N . GLN A 1 302 ? 24.820 7.615 -5.896 1.00 92.19 302 GLN A N 1
ATOM 2360 C CA . GLN A 1 302 ? 24.286 8.844 -6.486 1.00 92.19 302 GLN A CA 1
ATOM 2361 C C . GLN A 1 302 ? 22.758 8.810 -6.617 1.00 92.19 302 GLN A C 1
ATOM 2363 O O . GLN A 1 302 ? 22.093 9.821 -6.378 1.00 92.19 302 GLN A O 1
ATOM 2368 N N . VAL A 1 303 ? 22.174 7.647 -6.933 1.00 89.38 303 VAL A N 1
ATOM 2369 C CA . VAL A 1 303 ? 20.711 7.463 -6.894 1.00 89.38 303 VAL A CA 1
ATOM 2370 C C . VAL A 1 303 ? 20.187 7.721 -5.482 1.00 89.38 303 VAL A C 1
ATOM 2372 O O . VAL A 1 303 ? 19.209 8.447 -5.311 1.00 89.38 303 VAL A O 1
ATOM 2375 N N . ARG A 1 304 ? 20.855 7.188 -4.454 1.00 89.38 304 ARG A N 1
ATOM 2376 C CA . ARG A 1 304 ? 20.503 7.449 -3.054 1.00 89.38 304 ARG A CA 1
ATOM 2377 C C . ARG A 1 304 ? 20.683 8.918 -2.692 1.00 89.38 304 ARG A C 1
ATOM 2379 O O . ARG A 1 304 ? 19.771 9.482 -2.107 1.00 89.38 304 ARG A O 1
ATOM 2386 N N . SER A 1 305 ? 21.755 9.585 -3.117 1.00 91.25 305 SER A N 1
ATOM 2387 C CA . SER A 1 305 ? 21.908 11.037 -2.936 1.00 91.25 305 SER A CA 1
ATOM 2388 C C . SER A 1 305 ? 20.752 11.817 -3.571 1.00 91.25 305 SER A C 1
ATOM 2390 O O . SER A 1 305 ? 20.257 12.784 -2.989 1.00 91.25 305 SER A O 1
ATOM 2392 N N . ARG A 1 306 ? 20.246 11.372 -4.730 1.00 89.12 306 ARG A N 1
ATOM 2393 C CA . ARG A 1 306 ? 19.048 11.965 -5.337 1.00 89.12 306 ARG A CA 1
ATOM 2394 C C . ARG A 1 306 ? 17.796 11.703 -4.501 1.00 89.12 306 ARG A C 1
ATOM 2396 O O . ARG A 1 306 ? 17.014 12.633 -4.317 1.00 89.12 306 ARG A O 1
ATOM 2403 N N . ILE A 1 307 ? 17.618 10.496 -3.966 1.00 87.19 307 ILE A N 1
ATOM 2404 C CA . ILE A 1 307 ? 16.521 10.185 -3.033 1.00 87.19 307 ILE A CA 1
ATOM 2405 C C . ILE A 1 307 ? 16.603 11.092 -1.800 1.00 87.19 307 ILE A C 1
ATOM 2407 O O . ILE A 1 307 ? 15.589 11.678 -1.437 1.00 87.19 307 ILE A O 1
ATOM 2411 N N . ALA A 1 308 ? 17.797 11.306 -1.237 1.00 89.88 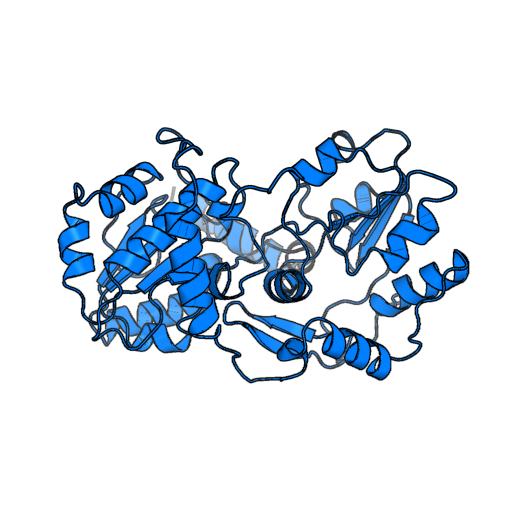308 ALA A N 1
ATOM 2412 C CA . ALA A 1 308 ? 18.019 12.192 -0.091 1.00 89.88 308 ALA A CA 1
ATOM 2413 C C . ALA A 1 308 ? 17.474 13.607 -0.332 1.00 89.88 308 ALA A C 1
ATOM 2415 O O . ALA A 1 308 ? 16.879 14.210 0.554 1.00 89.88 308 ALA A O 1
ATOM 2416 N N . SER A 1 309 ? 17.649 14.123 -1.554 1.00 88.75 309 SER A N 1
ATOM 2417 C CA . SER A 1 309 ? 17.180 15.462 -1.930 1.00 88.75 309 SER A CA 1
ATOM 2418 C C . SER A 1 309 ? 15.660 15.586 -2.092 1.00 88.75 309 SER A C 1
ATOM 2420 O O . SER A 1 309 ? 15.155 16.702 -2.132 1.00 88.75 309 SER A O 1
ATOM 2422 N N . ILE A 1 310 ? 14.941 14.466 -2.235 1.00 86.19 310 ILE A N 1
ATOM 2423 C CA . ILE A 1 310 ? 13.486 14.440 -2.465 1.00 86.19 310 ILE A CA 1
ATOM 2424 C C . ILE A 1 310 ? 12.756 13.991 -1.195 1.00 86.19 310 ILE A C 1
ATOM 2426 O O . ILE A 1 310 ? 11.845 14.666 -0.732 1.00 86.19 310 ILE A O 1
ATOM 2430 N N . ALA A 1 311 ? 13.161 12.848 -0.646 1.00 86.56 311 ALA A N 1
ATOM 2431 C CA . ALA A 1 311 ? 12.544 12.188 0.495 1.00 86.56 311 ALA A CA 1
ATOM 2432 C C . ALA A 1 311 ? 13.652 11.641 1.419 1.00 86.56 311 ALA A C 1
ATOM 2434 O O . ALA A 1 311 ? 13.963 10.447 1.370 1.00 86.56 311 ALA A O 1
ATOM 2435 N N . PRO A 1 312 ? 14.275 12.498 2.254 1.00 88.75 312 PRO A N 1
ATOM 2436 C CA . PRO A 1 312 ? 15.420 12.112 3.085 1.00 88.75 312 PRO A CA 1
ATOM 2437 C C . PRO A 1 312 ? 15.108 10.957 4.044 1.00 88.75 312 PRO A C 1
ATOM 2439 O O . PRO A 1 312 ? 15.959 10.098 4.259 1.00 88.75 312 PRO A O 1
ATOM 2442 N N . GLY A 1 313 ? 13.863 10.863 4.527 1.00 85.88 313 GLY A N 1
ATOM 2443 C CA . GLY A 1 313 ? 13.428 9.789 5.425 1.00 85.88 313 GLY A CA 1
ATOM 2444 C C . GLY A 1 313 ? 13.555 8.373 4.847 1.00 85.88 313 GLY A C 1
ATOM 2445 O O . GLY A 1 313 ? 13.619 7.419 5.614 1.00 85.88 313 GLY A O 1
ATOM 2446 N N . LEU A 1 314 ? 13.654 8.208 3.520 1.00 86.69 314 LEU A N 1
ATOM 2447 C CA . LEU A 1 314 ? 13.862 6.895 2.895 1.00 86.69 314 LEU A CA 1
ATOM 2448 C C . LEU A 1 314 ? 15.290 6.349 3.063 1.00 86.69 314 LEU A C 1
ATOM 2450 O O . LEU A 1 314 ? 15.519 5.171 2.795 1.00 86.69 314 LEU A O 1
ATOM 2454 N N . LEU A 1 315 ? 16.251 7.176 3.483 1.00 88.94 315 LEU A N 1
ATOM 2455 C CA . LEU A 1 315 ? 17.629 6.747 3.753 1.00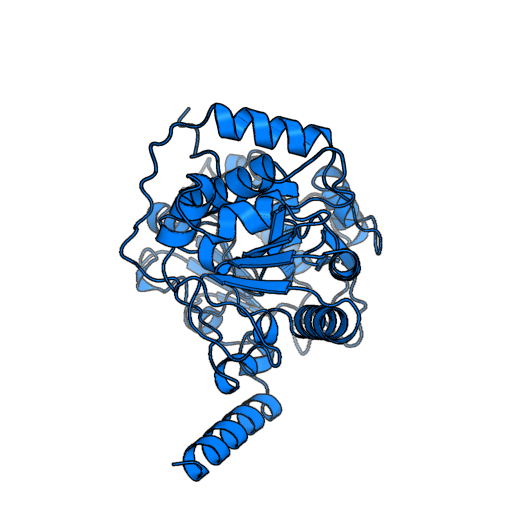 88.94 315 LEU A CA 1
ATOM 2456 C C . LEU A 1 315 ? 17.908 6.496 5.236 1.00 88.94 315 LEU A C 1
ATOM 2458 O O . LEU A 1 315 ? 18.961 5.960 5.575 1.00 88.94 315 LEU A O 1
ATOM 2462 N N . GLU A 1 316 ? 16.971 6.847 6.114 1.00 89.69 316 GLU A N 1
ATOM 2463 C CA . GLU A 1 316 ? 17.056 6.558 7.543 1.00 89.69 316 GLU A CA 1
ATOM 2464 C C . GLU A 1 316 ? 16.523 5.147 7.812 1.00 89.69 316 GLU A C 1
ATOM 2466 O O . GLU A 1 316 ? 15.363 4.938 8.171 1.00 89.69 316 GLU A O 1
ATOM 2471 N N . PHE A 1 317 ? 17.380 4.155 7.563 1.00 87.94 317 PHE A N 1
ATOM 2472 C CA . PHE A 1 317 ? 17.007 2.746 7.660 1.00 87.94 317 PHE A CA 1
ATOM 2473 C C . PHE A 1 317 ? 16.672 2.320 9.089 1.00 87.94 317 PHE A C 1
ATOM 2475 O O . PHE A 1 317 ? 17.302 2.746 10.053 1.00 87.94 317 PHE A O 1
ATOM 2482 N N . ASP A 1 318 ? 15.676 1.443 9.198 1.00 86.12 318 ASP A N 1
ATOM 2483 C CA . ASP A 1 318 ? 15.198 0.812 10.429 1.00 86.12 318 ASP A CA 1
ATOM 2484 C C . ASP A 1 318 ? 14.670 1.772 11.505 1.00 86.12 318 ASP A C 1
ATOM 2486 O O . ASP A 1 318 ? 14.283 1.332 12.590 1.00 86.12 318 ASP A O 1
ATOM 2490 N N . VAL A 1 319 ? 14.526 3.057 11.178 1.00 88.69 319 VAL A N 1
ATOM 2491 C CA . VAL A 1 319 ? 13.912 4.075 12.032 1.00 88.69 319 VAL A CA 1
ATOM 2492 C C . VAL A 1 319 ? 12.511 4.395 11.517 1.00 88.69 319 VAL A C 1
ATOM 2494 O O . VAL A 1 319 ? 12.292 4.607 10.326 1.00 88.69 319 VAL A O 1
ATOM 2497 N N . VAL A 1 320 ? 11.529 4.422 12.423 1.00 85.81 320 VAL A N 1
ATOM 2498 C CA . VAL A 1 320 ? 10.190 4.925 12.090 1.00 85.81 320 VAL A CA 1
ATOM 2499 C C . VAL A 1 320 ? 10.237 6.441 12.140 1.00 85.81 320 VAL A C 1
ATOM 2501 O O . VAL A 1 320 ? 10.427 6.998 13.219 1.00 85.81 320 VAL A O 1
ATOM 2504 N N . GLN A 1 321 ? 10.024 7.086 10.998 1.00 79.56 321 GLN A N 1
ATOM 2505 C CA . GLN A 1 321 ? 9.892 8.536 10.900 1.00 79.56 321 GLN A CA 1
ATOM 2506 C C . GLN A 1 321 ? 8.436 8.932 11.169 1.00 79.56 321 GLN A C 1
ATOM 2508 O O . GLN A 1 321 ? 7.621 8.817 10.244 1.00 79.56 321 GLN A O 1
ATOM 2513 N N . PRO A 1 322 ? 8.072 9.362 12.396 1.00 77.38 322 PRO A N 1
ATOM 2514 C CA . PRO A 1 322 ? 6.712 9.801 12.665 1.00 77.38 322 PRO A CA 1
ATOM 2515 C C . PRO A 1 322 ? 6.381 11.018 11.799 1.00 77.38 322 PRO A C 1
ATOM 2517 O O . PRO A 1 322 ? 7.254 11.816 11.450 1.00 77.38 322 PRO A O 1
ATOM 2520 N N . ALA A 1 323 ? 5.107 11.183 11.458 1.00 74.88 323 ALA A N 1
ATOM 2521 C CA . ALA A 1 323 ? 4.664 12.454 10.912 1.00 74.88 323 ALA A CA 1
ATOM 2522 C C . ALA A 1 323 ? 4.854 13.550 11.973 1.00 74.88 323 ALA A C 1
ATOM 2524 O O . ALA A 1 323 ? 4.519 13.346 13.141 1.00 74.88 323 ALA A O 1
ATOM 2525 N N . ALA A 1 324 ? 5.403 14.697 11.570 1.00 71.88 324 ALA A N 1
ATOM 2526 C CA . ALA A 1 324 ? 5.617 15.821 12.475 1.00 71.88 324 ALA A CA 1
ATOM 2527 C C . ALA A 1 324 ? 4.282 16.299 13.075 1.00 71.88 324 ALA A C 1
ATOM 2529 O O . ALA A 1 324 ? 3.255 16.309 12.387 1.00 71.88 324 ALA A O 1
ATOM 2530 N N . SER A 1 325 ? 4.290 16.729 14.336 1.00 70.50 325 SER A N 1
ATOM 2531 C CA . SER A 1 325 ? 3.117 17.279 15.036 1.00 70.50 325 SER A CA 1
ATOM 2532 C C . SER A 1 325 ? 2.440 18.400 14.244 1.00 70.50 325 SER A C 1
ATOM 2534 O O . SER A 1 325 ? 1.224 18.422 14.069 1.00 70.50 325 SER A O 1
ATOM 2536 N N . GLU A 1 326 ? 3.251 19.267 13.652 1.00 69.88 326 GLU A N 1
ATOM 2537 C CA . GLU A 1 326 ? 2.865 20.397 12.819 1.00 69.88 326 GLU A CA 1
ATOM 2538 C C . GLU A 1 326 ? 2.150 19.932 11.544 1.00 69.88 326 GLU A C 1
ATOM 2540 O O . GLU A 1 326 ? 1.205 20.565 11.079 1.00 69.88 326 GLU A O 1
ATOM 2545 N N . SER A 1 327 ? 2.547 18.780 10.993 1.00 69.44 327 SER A N 1
ATOM 2546 C CA . SER A 1 327 ? 1.875 18.182 9.832 1.00 69.44 327 SER A CA 1
ATOM 2547 C C . SER A 1 327 ? 0.459 17.728 10.182 1.00 69.44 327 SER A C 1
ATOM 2549 O O . SER A 1 327 ? -0.456 17.875 9.370 1.00 69.44 327 SER A O 1
ATOM 2551 N N . GLN A 1 328 ? 0.260 17.229 11.404 1.00 68.81 328 GLN A N 1
ATOM 2552 C CA . GLN A 1 328 ? -1.058 16.846 11.898 1.00 68.81 328 GLN A CA 1
ATOM 2553 C C . GLN A 1 328 ? -1.947 18.069 12.148 1.00 68.81 328 GLN A C 1
ATOM 2555 O O . GLN A 1 328 ? -3.131 18.055 11.812 1.00 68.81 328 GLN A O 1
ATOM 2560 N N . GLU A 1 329 ? -1.387 19.153 12.682 1.00 72.88 329 GLU A N 1
ATOM 2561 C CA . GLU A 1 329 ? -2.108 20.414 12.868 1.00 72.88 329 GLU A CA 1
ATOM 2562 C C . GLU A 1 329 ? -2.541 21.028 11.537 1.00 72.88 329 GLU A C 1
ATOM 2564 O O . GLU A 1 329 ? -3.703 21.411 11.382 1.00 72.88 329 GLU A O 1
ATOM 2569 N N . VAL A 1 330 ? -1.645 21.059 10.549 1.00 71.62 330 VAL A N 1
ATOM 2570 C CA . VAL A 1 330 ? -1.950 21.537 9.195 1.00 71.62 330 VAL A CA 1
ATOM 2571 C C . VAL A 1 330 ? -3.017 20.661 8.539 1.00 71.62 330 VAL A C 1
ATOM 2573 O O . VAL A 1 330 ? -3.967 21.187 7.958 1.00 71.62 330 VAL A O 1
ATOM 2576 N N . ALA A 1 331 ? -2.932 19.335 8.681 1.00 72.94 331 ALA A N 1
ATOM 2577 C CA . ALA A 1 331 ? -3.970 18.427 8.202 1.00 72.94 331 ALA A CA 1
ATOM 2578 C C . ALA A 1 331 ? -5.335 18.744 8.839 1.00 72.94 331 ALA A C 1
ATOM 2580 O O . ALA A 1 331 ? -6.335 18.878 8.133 1.00 72.94 331 ALA A O 1
ATOM 2581 N N . ASN A 1 332 ? -5.366 18.966 10.156 1.00 72.94 332 ASN A N 1
ATOM 2582 C CA . ASN A 1 332 ? -6.570 19.338 10.900 1.00 72.94 332 ASN A CA 1
ATOM 2583 C C . ASN A 1 332 ? -7.136 20.705 10.481 1.00 72.94 332 ASN A C 1
ATOM 2585 O O . ASN A 1 332 ? -8.354 20.874 10.393 1.00 72.94 332 ASN A O 1
ATOM 2589 N N . GLN A 1 333 ? -6.284 21.695 10.213 1.00 73.94 333 GLN A N 1
ATOM 2590 C CA . GLN A 1 333 ? -6.713 23.010 9.731 1.00 73.94 333 GLN A CA 1
ATOM 2591 C C . GLN A 1 333 ? -7.304 22.924 8.323 1.00 73.94 333 GLN A C 1
ATOM 2593 O O . GLN A 1 333 ? -8.378 23.467 8.058 1.00 73.94 333 GLN A O 1
ATOM 2598 N N . LEU A 1 334 ? -6.647 22.193 7.428 1.00 72.19 334 LEU A N 1
ATOM 2599 C CA . LEU A 1 334 ? -7.111 22.058 6.057 1.00 72.19 334 LEU A CA 1
ATOM 2600 C C . LEU A 1 334 ? -8.382 21.182 5.950 1.00 72.19 334 LEU A C 1
ATOM 2602 O O . LEU A 1 334 ? -9.229 21.438 5.086 1.00 72.19 334 LEU A O 1
ATOM 2606 N N . LEU A 1 335 ? -8.590 20.230 6.873 1.00 73.00 335 LEU A N 1
ATOM 2607 C CA . LEU A 1 335 ? -9.862 19.505 7.029 1.00 73.00 335 LEU A CA 1
ATOM 2608 C C . LEU A 1 335 ? -11.030 20.466 7.277 1.00 73.00 335 LEU A C 1
ATOM 2610 O O . LEU A 1 335 ? -12.082 20.320 6.652 1.00 73.00 335 LEU A O 1
ATOM 2614 N N . LYS A 1 336 ? -10.829 21.472 8.141 1.00 71.31 336 LYS A N 1
ATOM 2615 C CA . LYS A 1 336 ? -11.839 22.493 8.479 1.00 71.31 336 LYS A CA 1
ATOM 2616 C C . LYS A 1 336 ? -12.138 23.440 7.314 1.00 71.31 336 LYS A C 1
ATOM 2618 O O . LYS A 1 336 ? -13.263 23.909 7.189 1.00 71.31 336 LYS A O 1
ATOM 2623 N N . MET A 1 337 ? -11.146 23.714 6.466 1.00 66.31 337 MET A N 1
ATOM 2624 C CA . MET A 1 337 ? -11.279 24.607 5.305 1.00 66.31 337 MET A CA 1
ATOM 2625 C C . MET A 1 337 ? -11.913 23.937 4.080 1.00 66.31 337 MET A C 1
ATOM 2627 O O . MET A 1 337 ? -12.326 24.620 3.144 1.00 66.31 337 MET A O 1
ATOM 2631 N N . SER A 1 338 ? -11.974 22.608 4.052 1.00 62.72 338 SER A N 1
ATOM 2632 C CA . SER A 1 338 ? -12.424 21.882 2.869 1.00 62.72 338 SER A CA 1
ATOM 2633 C C . SER A 1 338 ? -13.944 21.857 2.760 1.00 62.72 338 SER A C 1
ATOM 2635 O O . SER A 1 338 ? -14.601 21.412 3.711 1.00 62.72 338 SER A O 1
ATOM 2637 N N . PRO A 1 339 ? -14.525 22.250 1.608 1.00 57.25 339 PRO A N 1
ATOM 2638 C CA . PRO A 1 339 ? -15.970 22.225 1.427 1.00 57.25 339 PRO A CA 1
ATOM 2639 C C . PRO A 1 339 ? -16.522 20.815 1.686 1.00 57.25 339 PRO A C 1
ATOM 2641 O O . PRO A 1 339 ? -15.882 19.802 1.399 1.00 57.25 339 PRO A O 1
ATOM 2644 N N . ASN A 1 340 ? -17.726 20.730 2.254 1.00 54.44 340 ASN A N 1
ATOM 2645 C CA . ASN A 1 340 ? -18.456 19.468 2.470 1.00 54.44 340 ASN A CA 1
ATOM 2646 C C . ASN A 1 340 ? -18.992 18.856 1.157 1.00 54.44 340 ASN A C 1
ATOM 2648 O O . ASN A 1 340 ? -19.972 18.120 1.172 1.00 54.44 340 ASN A O 1
ATOM 2652 N N . SER A 1 341 ? -18.394 19.194 0.013 1.00 45.34 341 SER A N 1
ATOM 2653 C CA . SER A 1 341 ? -18.991 19.034 -1.314 1.00 45.34 341 SER A CA 1
ATOM 2654 C C . SER A 1 341 ? -18.796 17.663 -1.957 1.00 45.34 341 SER A C 1
ATOM 2656 O O . SER A 1 341 ? -19.340 17.435 -3.031 1.00 45.34 341 SER A O 1
ATOM 2658 N N . GLU A 1 342 ? -18.044 16.749 -1.349 1.00 56.69 342 GLU A N 1
ATOM 2659 C CA . GLU A 1 342 ? -17.932 15.387 -1.871 1.00 56.69 342 GLU A CA 1
ATOM 2660 C C . GLU A 1 342 ? -18.943 14.490 -1.164 1.00 56.69 342 GLU A C 1
ATOM 2662 O O . GLU A 1 342 ? -18.782 14.113 -0.002 1.00 56.69 342 GLU A O 1
ATOM 2667 N N . ALA A 1 343 ? -20.036 14.197 -1.868 1.00 63.66 343 ALA A N 1
ATOM 2668 C CA . ALA A 1 343 ? -21.059 13.290 -1.384 1.00 63.66 343 ALA A CA 1
ATOM 2669 C C . ALA A 1 343 ? -20.488 11.866 -1.311 1.00 63.66 343 ALA A C 1
ATOM 2671 O O . ALA A 1 343 ? -20.066 11.309 -2.322 1.00 63.66 343 ALA A O 1
ATOM 2672 N N . MET A 1 344 ? -20.490 11.276 -0.114 1.00 68.50 344 MET A N 1
ATOM 2673 C CA . MET A 1 344 ? -20.278 9.836 0.042 1.00 68.50 344 MET A CA 1
ATOM 2674 C C . MET A 1 344 ? -21.434 9.078 -0.596 1.00 68.50 344 MET A C 1
ATOM 2676 O O . MET A 1 344 ? -22.598 9.412 -0.339 1.00 68.50 344 MET A O 1
ATOM 2680 N N . ASP A 1 345 ? -21.126 8.023 -1.348 1.00 72.75 345 ASP A N 1
ATOM 2681 C CA . ASP A 1 345 ? -22.159 7.106 -1.809 1.00 72.75 345 ASP A CA 1
ATOM 2682 C C . ASP A 1 345 ? -22.572 6.196 -0.646 1.00 72.75 345 ASP A C 1
ATOM 2684 O O . ASP A 1 345 ? -21.977 5.153 -0.373 1.00 72.75 345 ASP A O 1
ATOM 2688 N N . LYS A 1 346 ? -23.607 6.633 0.077 1.00 69.31 346 LYS A N 1
ATOM 2689 C CA . LYS A 1 346 ? -24.146 5.940 1.257 1.00 69.31 346 LYS A CA 1
ATOM 2690 C C . LYS A 1 346 ? -24.749 4.572 0.925 1.00 69.31 346 LYS A C 1
ATOM 2692 O O . LYS A 1 346 ? -24.943 3.774 1.841 1.00 69.31 346 LYS A O 1
ATOM 2697 N N . ASN A 1 347 ? -25.044 4.308 -0.348 1.00 67.69 347 ASN A N 1
ATOM 2698 C CA . ASN A 1 347 ? -25.728 3.095 -0.785 1.00 67.69 347 ASN A CA 1
ATOM 2699 C C . ASN A 1 347 ? -24.759 2.020 -1.289 1.00 67.69 347 ASN A C 1
ATOM 2701 O O . ASN A 1 347 ? -25.163 0.867 -1.434 1.00 67.69 347 ASN A O 1
ATOM 2705 N N . GLN A 1 348 ? -23.493 2.362 -1.543 1.00 73.56 348 GLN A N 1
ATOM 2706 C CA . GLN A 1 348 ? -22.517 1.404 -2.046 1.00 73.56 348 GLN A CA 1
ATOM 2707 C C . GLN A 1 348 ? -21.729 0.757 -0.890 1.00 73.56 348 GLN A C 1
ATOM 2709 O O . GLN A 1 348 ? -20.916 1.444 -0.259 1.00 73.56 348 GLN A O 1
ATOM 2714 N N . PRO A 1 349 ? -21.890 -0.559 -0.635 1.00 79.62 349 PRO A N 1
ATOM 2715 C CA . PRO A 1 349 ? -21.180 -1.249 0.439 1.00 79.62 349 PRO A CA 1
ATOM 2716 C C . PRO A 1 349 ? -19.668 -1.222 0.209 1.00 79.62 349 PRO A C 1
ATOM 2718 O O . PRO A 1 349 ? -19.192 -1.112 -0.927 1.00 79.62 349 PRO A O 1
ATOM 2721 N N . ILE A 1 350 ? -18.900 -1.317 1.292 1.00 81.88 350 ILE A N 1
ATOM 2722 C CA . ILE A 1 350 ? -17.452 -1.486 1.208 1.00 81.88 350 ILE A CA 1
ATOM 2723 C C . ILE A 1 350 ? -17.189 -2.892 0.672 1.00 81.88 350 ILE A C 1
ATOM 2725 O O . ILE A 1 350 ? -17.593 -3.878 1.280 1.00 81.88 350 ILE A O 1
ATOM 2729 N N . ASN A 1 351 ? -16.521 -2.985 -0.476 1.00 81.19 351 ASN A N 1
ATOM 2730 C CA . ASN A 1 351 ? -16.144 -4.264 -1.060 1.00 81.19 351 ASN A CA 1
ATOM 2731 C C . ASN A 1 351 ? -14.658 -4.508 -0.806 1.00 81.19 351 ASN A C 1
ATOM 2733 O O . ASN A 1 351 ? -13.843 -3.647 -1.143 1.00 81.19 351 ASN A O 1
ATOM 2737 N N . LEU A 1 352 ? -14.335 -5.662 -0.224 1.00 82.94 352 LEU A N 1
ATOM 2738 C CA . LEU A 1 352 ? -12.960 -6.095 -0.019 1.00 82.94 352 LEU A CA 1
ATOM 2739 C C . LEU A 1 352 ? -12.596 -7.152 -1.048 1.00 82.94 352 LEU A C 1
ATOM 2741 O O . LEU A 1 352 ? -13.403 -8.013 -1.379 1.00 82.94 352 LEU A O 1
ATOM 2745 N N . SER A 1 353 ? -11.362 -7.113 -1.535 1.00 78.56 353 SER A N 1
ATOM 2746 C CA . SER A 1 353 ? -10.900 -8.103 -2.515 1.00 78.56 353 SER A CA 1
ATOM 2747 C C . SER A 1 353 ? -10.208 -9.327 -1.912 1.00 78.56 353 SER A C 1
ATOM 2749 O O . SER A 1 353 ? -9.940 -10.272 -2.643 1.00 78.56 353 SER A O 1
ATOM 2751 N N . LEU A 1 354 ? -9.889 -9.312 -0.612 1.00 83.12 354 LEU A N 1
ATOM 2752 C CA . LEU A 1 354 ? -9.386 -10.473 0.131 1.00 83.12 354 LEU A CA 1
ATOM 2753 C C . LEU A 1 354 ? -10.425 -10.883 1.174 1.00 83.12 354 LEU A C 1
ATOM 2755 O O . LEU A 1 354 ? -10.371 -10.443 2.325 1.00 83.12 354 LEU A O 1
ATOM 2759 N N . LEU A 1 355 ? -11.393 -11.695 0.758 1.00 86.12 355 LEU A N 1
ATOM 2760 C CA . LEU A 1 355 ? -12.458 -12.178 1.642 1.00 86.12 355 LEU A CA 1
ATOM 2761 C C . LEU A 1 355 ? -12.192 -13.598 2.116 1.00 86.12 355 LEU A C 1
ATOM 2763 O O . LEU A 1 355 ? -12.511 -13.936 3.254 1.00 86.12 355 LEU A O 1
ATOM 2767 N N . THR A 1 356 ? -11.591 -14.411 1.254 1.00 87.81 356 THR A N 1
ATOM 2768 C CA . THR A 1 356 ? -11.383 -15.835 1.496 1.00 87.81 356 THR A CA 1
ATOM 2769 C C . THR A 1 356 ? -9.902 -16.174 1.615 1.00 87.81 356 THR A C 1
ATOM 2771 O O . THR A 1 356 ? -9.013 -15.399 1.251 1.00 87.81 356 THR A O 1
ATOM 2774 N N . LEU A 1 357 ? -9.624 -17.371 2.132 1.00 88.69 357 LEU A N 1
ATOM 2775 C CA . LEU A 1 357 ? -8.257 -17.864 2.251 1.00 88.69 357 LEU A CA 1
ATOM 2776 C C . LEU A 1 357 ? -7.625 -18.144 0.875 1.00 88.69 357 LEU A C 1
ATOM 2778 O O . LEU A 1 357 ? -6.410 -18.021 0.728 1.00 88.69 357 LEU A O 1
ATOM 2782 N N . SER A 1 358 ? -8.424 -18.477 -0.143 1.00 87.94 358 SER A N 1
ATOM 2783 C CA . SER A 1 358 ? -7.929 -18.671 -1.511 1.00 87.94 358 SER A CA 1
ATOM 2784 C C . SER A 1 358 ? -7.438 -17.355 -2.129 1.00 87.94 358 SER A C 1
ATOM 2786 O O . SER A 1 358 ? -6.371 -17.342 -2.748 1.00 87.94 358 SER A O 1
ATOM 2788 N N . ASP A 1 359 ? -8.124 -16.236 -1.863 1.00 86.06 359 ASP A N 1
ATOM 2789 C CA . ASP A 1 359 ? -7.708 -14.899 -2.314 1.00 86.06 359 ASP A CA 1
ATOM 2790 C C . ASP A 1 359 ? -6.355 -14.470 -1.715 1.00 86.06 359 ASP A C 1
ATOM 2792 O O . ASP A 1 359 ? -5.576 -13.750 -2.347 1.00 86.06 359 ASP A O 1
ATOM 2796 N N . TYR A 1 360 ? -6.057 -14.905 -0.486 1.00 89.38 360 TYR A N 1
ATOM 2797 C CA . TYR A 1 360 ? -4.835 -14.536 0.236 1.00 89.38 360 TYR A CA 1
ATOM 2798 C C . TYR A 1 360 ? -3.558 -15.083 -0.417 1.00 89.38 360 TYR A C 1
ATOM 2800 O O . TYR A 1 360 ? -2.552 -14.376 -0.491 1.00 89.38 360 TYR A O 1
ATOM 2808 N N . TYR A 1 361 ? -3.579 -16.325 -0.906 1.00 90.81 361 TYR A N 1
ATOM 2809 C CA . TYR A 1 361 ? -2.372 -16.977 -1.426 1.00 90.81 361 TYR A CA 1
ATOM 2810 C C . TYR A 1 361 ? -1.868 -16.388 -2.744 1.00 90.81 361 TYR A C 1
ATOM 2812 O O . TYR A 1 361 ? -0.715 -16.616 -3.101 1.00 90.81 361 TYR A O 1
ATOM 2820 N N . ILE A 1 362 ? -2.707 -15.652 -3.479 1.00 88.31 362 ILE A N 1
ATOM 2821 C CA . ILE A 1 362 ? -2.396 -15.169 -4.824 1.00 88.31 362 ILE A CA 1
ATOM 2822 C C . ILE A 1 362 ? -2.630 -13.656 -4.903 1.00 88.31 362 ILE A C 1
ATOM 2824 O O . ILE A 1 362 ? -3.715 -13.175 -5.228 1.00 88.31 362 ILE A O 1
ATOM 2828 N N . THR A 1 363 ? -1.582 -12.870 -4.643 1.00 82.00 363 THR A N 1
ATOM 2829 C CA . THR A 1 363 ? -1.691 -11.404 -4.536 1.00 82.00 363 THR A CA 1
ATOM 2830 C C . THR A 1 363 ? -0.819 -10.647 -5.533 1.00 82.00 363 THR A C 1
ATOM 2832 O O . THR A 1 363 ? -1.312 -9.782 -6.262 1.00 82.00 363 THR A O 1
ATOM 2835 N N . ASP A 1 364 ? 0.457 -10.982 -5.629 1.00 83.38 364 ASP A N 1
ATOM 2836 C CA . ASP A 1 364 ? 1.433 -10.371 -6.531 1.00 83.38 364 ASP A CA 1
ATOM 2837 C C . ASP A 1 364 ? 1.844 -11.319 -7.675 1.00 83.38 364 ASP A C 1
ATOM 2839 O O . ASP A 1 364 ? 1.328 -12.429 -7.808 1.00 83.38 364 ASP A O 1
ATOM 2843 N N . CYS A 1 365 ? 2.728 -10.854 -8.559 1.00 86.50 365 CYS A N 1
ATOM 2844 C CA . CYS A 1 365 ? 3.188 -11.661 -9.691 1.00 86.50 365 CYS A CA 1
ATOM 2845 C C . CYS A 1 365 ? 4.018 -12.881 -9.245 1.00 86.50 365 CYS A C 1
ATOM 2847 O O . CYS A 1 365 ? 3.968 -13.920 -9.898 1.00 86.50 365 CYS A O 1
ATOM 2849 N N . ILE A 1 366 ? 4.723 -12.783 -8.112 1.00 89.62 366 ILE A N 1
ATOM 2850 C CA . ILE A 1 366 ? 5.559 -13.858 -7.561 1.00 89.62 366 ILE A CA 1
ATOM 2851 C C . ILE A 1 366 ? 4.676 -14.989 -7.028 1.00 89.62 366 ILE A C 1
ATOM 2853 O O . ILE A 1 366 ? 4.845 -16.150 -7.395 1.00 89.62 366 ILE A O 1
ATOM 2857 N N . SER A 1 367 ? 3.694 -14.653 -6.192 1.00 90.69 367 SER A N 1
ATOM 2858 C CA . SER A 1 367 ? 2.719 -15.607 -5.664 1.00 90.69 367 SER A CA 1
ATOM 2859 C C . SER A 1 367 ? 1.855 -16.217 -6.768 1.00 90.69 367 SER A C 1
ATOM 2861 O O . SER A 1 367 ? 1.609 -17.420 -6.726 1.00 90.69 367 SER A O 1
ATOM 2863 N N . ARG A 1 368 ? 1.486 -15.451 -7.809 1.00 90.06 368 ARG A N 1
ATOM 2864 C CA . ARG A 1 368 ? 0.809 -15.987 -9.009 1.00 90.06 368 ARG A CA 1
ATOM 2865 C C . ARG A 1 368 ? 1.647 -17.001 -9.780 1.00 90.06 368 ARG A C 1
ATOM 2867 O O . ARG A 1 368 ? 1.104 -18.002 -10.236 1.00 90.06 368 ARG A O 1
ATOM 2874 N N . ALA A 1 369 ? 2.949 -16.765 -9.913 1.00 92.88 369 ALA A N 1
ATOM 2875 C CA . ALA A 1 369 ? 3.859 -17.687 -10.589 1.00 92.88 369 ALA A CA 1
ATOM 2876 C C . ALA A 1 369 ? 4.270 -18.891 -9.713 1.00 92.88 369 ALA A C 1
ATOM 2878 O O . ALA A 1 369 ? 4.855 -19.856 -10.209 1.00 92.88 369 ALA A O 1
ATOM 2879 N N . SER A 1 370 ? 3.974 -18.865 -8.410 1.00 95.81 370 SER A N 1
ATOM 2880 C CA . SER A 1 370 ? 4.400 -19.896 -7.465 1.00 95.81 370 SER A CA 1
ATOM 2881 C C . SER A 1 370 ? 3.527 -21.149 -7.531 1.00 95.81 370 SER A C 1
ATOM 2883 O O . SER A 1 370 ? 2.345 -21.145 -7.183 1.00 95.81 370 SER A O 1
ATOM 2885 N N . GLN A 1 371 ? 4.148 -22.282 -7.869 1.00 96.88 371 GLN A N 1
ATOM 2886 C CA . GLN A 1 371 ? 3.487 -23.591 -7.837 1.00 96.88 371 GLN A CA 1
ATOM 2887 C C . GLN A 1 371 ? 3.017 -23.977 -6.429 1.00 96.88 371 GLN A C 1
ATOM 2889 O O . GLN A 1 371 ? 1.995 -24.645 -6.279 1.00 96.88 371 GLN A O 1
ATOM 2894 N N . THR A 1 372 ? 3.751 -23.569 -5.391 1.00 97.56 372 THR A N 1
ATOM 2895 C CA . THR A 1 372 ? 3.370 -23.834 -3.999 1.00 97.56 372 THR A CA 1
ATOM 2896 C C . THR A 1 372 ? 2.086 -23.094 -3.648 1.00 97.56 372 THR A C 1
ATOM 2898 O O . THR A 1 372 ? 1.169 -23.708 -3.112 1.00 97.56 372 THR A O 1
ATOM 2901 N N . MET A 1 373 ? 1.975 -21.813 -4.015 1.00 95.81 373 MET A N 1
ATOM 2902 C CA . MET A 1 373 ? 0.760 -21.030 -3.762 1.00 95.81 373 MET A CA 1
ATOM 2903 C C . MET A 1 373 ? -0.435 -21.567 -4.553 1.00 95.81 373 MET A C 1
ATOM 2905 O O . MET A 1 373 ? -1.522 -21.699 -3.996 1.00 95.81 373 MET A O 1
ATOM 2909 N N . ALA A 1 374 ? -0.231 -21.992 -5.805 1.00 94.81 374 ALA A N 1
ATOM 2910 C CA . ALA A 1 374 ? -1.275 -22.650 -6.591 1.00 94.81 374 ALA A CA 1
ATOM 2911 C C . ALA A 1 374 ? -1.782 -23.949 -5.930 1.00 94.81 374 ALA A C 1
ATOM 2913 O O . ALA A 1 374 ? -2.988 -24.200 -5.884 1.00 94.81 374 ALA A O 1
ATOM 2914 N N . LYS A 1 375 ? -0.878 -24.763 -5.363 1.00 96.44 375 LYS A N 1
ATOM 2915 C CA . LYS A 1 375 ? -1.248 -25.960 -4.588 1.00 96.44 375 LYS A CA 1
ATOM 2916 C C . LYS A 1 375 ? -2.007 -25.604 -3.308 1.00 96.44 375 LYS A C 1
ATOM 2918 O O . LYS A 1 375 ? -2.957 -26.306 -2.982 1.00 96.44 375 LYS A O 1
ATOM 2923 N N . CYS A 1 376 ? -1.627 -24.528 -2.614 1.00 96.06 376 CYS A N 1
ATOM 2924 C CA . CYS A 1 376 ? -2.354 -24.041 -1.439 1.00 96.06 376 CYS A CA 1
ATOM 2925 C C . CYS A 1 376 ? -3.793 -23.648 -1.789 1.00 96.06 376 CYS A C 1
ATOM 2927 O O . CYS A 1 376 ? -4.713 -24.111 -1.124 1.00 96.06 376 CYS A O 1
ATOM 2929 N N . VAL A 1 377 ? -4.003 -22.882 -2.865 1.00 94.75 377 VAL A N 1
ATOM 2930 C CA . VAL A 1 377 ? -5.355 -22.523 -3.330 1.00 94.75 377 VAL A CA 1
ATOM 2931 C C . VAL A 1 377 ? -6.174 -23.764 -3.663 1.00 94.75 377 VAL A C 1
ATOM 2933 O O . VAL A 1 377 ? -7.310 -23.883 -3.215 1.00 94.75 377 VAL A O 1
ATOM 2936 N N . LYS A 1 378 ? -5.589 -24.724 -4.389 1.00 94.94 378 LYS A N 1
ATOM 2937 C CA . LYS A 1 378 ? -6.267 -25.989 -4.685 1.00 94.94 378 LYS A CA 1
ATOM 2938 C C . LYS A 1 378 ? -6.670 -26.727 -3.404 1.00 94.94 378 LYS A C 1
ATOM 2940 O O . LYS A 1 378 ? -7.810 -27.151 -3.290 1.00 94.94 378 LYS A O 1
ATOM 2945 N N . ALA A 1 379 ? -5.761 -26.840 -2.437 1.00 95.06 379 ALA A N 1
ATOM 2946 C CA . ALA A 1 379 ? -6.030 -27.523 -1.175 1.00 95.06 379 ALA A CA 1
ATOM 2947 C C . ALA A 1 379 ? -7.138 -26.843 -0.353 1.00 95.06 379 ALA A C 1
ATOM 2949 O O . ALA A 1 379 ? -7.936 -27.542 0.266 1.00 95.06 379 ALA A O 1
ATOM 2950 N N . VAL A 1 380 ? -7.209 -25.507 -0.362 1.00 93.62 380 VAL A N 1
ATOM 2951 C CA . VAL A 1 380 ? -8.301 -24.756 0.280 1.00 93.62 380 VAL A CA 1
ATOM 2952 C C . VAL A 1 380 ? -9.629 -25.043 -0.405 1.00 93.62 380 VAL A C 1
ATOM 2954 O O . VAL A 1 380 ? -10.572 -25.442 0.268 1.00 93.62 380 VAL A O 1
ATOM 2957 N N . ASN A 1 381 ? -9.684 -24.924 -1.732 1.00 92.50 381 ASN A N 1
ATOM 2958 C CA . ASN A 1 381 ? -10.910 -25.175 -2.488 1.00 92.50 381 ASN A CA 1
ATOM 2959 C C . ASN A 1 381 ? -11.397 -26.625 -2.305 1.00 92.50 381 ASN A C 1
ATOM 2961 O O . ASN A 1 381 ? -12.588 -26.861 -2.125 1.00 92.50 381 ASN A O 1
ATOM 2965 N N . ASP A 1 382 ? -10.475 -27.595 -2.295 1.00 93.00 382 ASP A N 1
ATOM 2966 C CA . ASP A 1 382 ? -10.779 -29.009 -2.0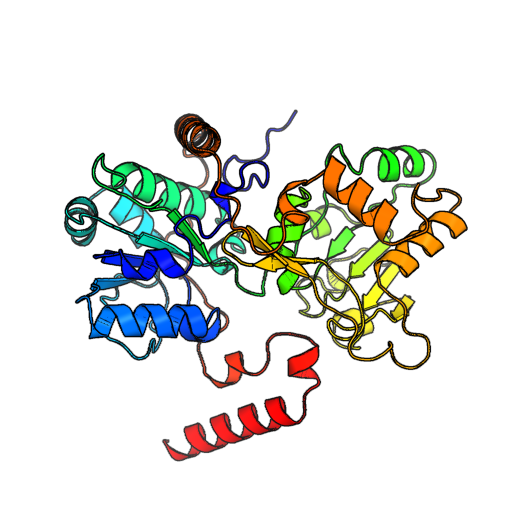46 1.00 93.00 382 ASP A CA 1
ATOM 2967 C C . ASP A 1 382 ? -11.292 -29.247 -0.609 1.00 93.00 382 ASP A C 1
ATOM 2969 O O . ASP A 1 382 ? -12.083 -30.162 -0.381 1.00 93.00 382 ASP A O 1
ATOM 2973 N N . ALA A 1 383 ? -10.831 -28.465 0.374 1.00 90.75 383 ALA A N 1
ATOM 2974 C CA . ALA A 1 383 ? -11.299 -28.544 1.757 1.00 90.75 383 ALA A CA 1
ATOM 2975 C C . ALA A 1 383 ? -12.684 -27.906 1.929 1.00 90.75 383 ALA A C 1
ATOM 2977 O O . ALA A 1 383 ? -13.545 -28.498 2.577 1.00 90.75 383 ALA A O 1
ATOM 2978 N N . GLU A 1 384 ? -12.920 -26.748 1.309 1.00 87.44 384 GLU A N 1
ATOM 2979 C CA . GLU A 1 384 ? -14.226 -26.081 1.291 1.00 87.44 384 GLU A CA 1
ATOM 2980 C C . GLU A 1 384 ? -15.280 -26.959 0.604 1.00 87.44 384 GLU A C 1
ATOM 2982 O O . GLU A 1 384 ? -16.365 -27.150 1.145 1.00 87.44 384 GLU A O 1
ATOM 2987 N N . ALA A 1 385 ? -14.932 -27.594 -0.520 1.00 86.38 385 ALA A N 1
ATOM 2988 C CA . ALA A 1 385 ? -15.814 -28.512 -1.240 1.00 86.38 385 ALA A CA 1
ATOM 2989 C C . ALA A 1 385 ? -16.176 -29.792 -0.463 1.00 86.38 385 ALA A C 1
ATOM 2991 O O . ALA A 1 385 ? -17.114 -30.474 -0.851 1.00 86.38 385 ALA A O 1
ATOM 2992 N N . LYS A 1 386 ? -15.434 -30.147 0.596 1.00 84.62 386 LYS A N 1
ATOM 2993 C CA . LYS A 1 386 ? -15.740 -31.295 1.473 1.00 84.62 386 LYS A CA 1
ATOM 2994 C C . LYS A 1 386 ? -16.610 -30.930 2.675 1.00 84.62 386 LYS A C 1
ATOM 2996 O O . LYS A 1 386 ? -17.062 -31.832 3.376 1.00 84.62 386 LYS A O 1
ATOM 3001 N N . MET A 1 387 ? -16.763 -29.639 2.972 1.00 71.00 387 MET A N 1
ATOM 3002 C CA . MET A 1 387 ? -17.614 -29.157 4.066 1.00 71.00 387 MET A CA 1
ATOM 3003 C C . MET A 1 387 ? -19.072 -28.928 3.636 1.00 71.00 387 MET A C 1
ATOM 3005 O O . MET A 1 387 ? -19.931 -28.798 4.507 1.00 71.00 387 MET A O 1
ATOM 3009 N N . TYR A 1 388 ? -19.334 -28.905 2.326 1.00 53.53 388 TYR A N 1
ATOM 3010 C CA . TYR A 1 388 ? -20.660 -28.937 1.700 1.00 53.53 388 TYR A CA 1
ATOM 3011 C C . TYR A 1 388 ? -20.920 -30.320 1.102 1.00 53.53 388 TYR A C 1
ATOM 3013 O O . TYR A 1 388 ? -22.109 -30.708 1.045 1.00 53.53 388 TYR A O 1
#

Organism: Fasciola gigantica (NCBI:txid46835)

Sequence (388 aa):
MHLRPFTTRTDIRSNYLFNSRISGVEEADLLLLVGTNPRFEAPTLNARIRKCWIHNDLQVAMIGPRVDLTYDYEHLGDSVSVLHELVSGKHPFAKRLAGAEQPMIILGSECMQRPDNAAIHKNAMSLASQISGSKTKNPVFNVLHRFNLNITSYNNNHCETFSKQFTSAHSFRVLFSLQYASQVAALDLGYTPSVSGIRQAKPRVVFLVGADRGKVSREDLPKDCLVVFVGHHGDRGALMADVVLPGAAYTEKNAIYANTEGRAQHTQIAVFPPGLGREDWRIFRAISEVVGLPLPYDNLEQVRSRIASIAPGLLEFDVVQPAASESQEVANQLLKMSPNSEAMDKNQPINLSLLTLSDYYITDCISRASQTMAKCVKAVNDAEAKMY

Foldseek 3Di:
DPDDFDLQFLVFLLLQFQQQPLVNLLVWQEEEEELDQCCQQPVVSLVVNVVCVVPVVRAYEYAADDFCSVDDYHYQYFFLVSLVCLLVVNRPCVVVLLVTLAAAYEYECLCCVDPLSSVSSLSQLSSQVNNDDPRHPTRRYAYRQGQDFFWWADDDPVCCVVQVVVPPPDQARETEGETRQCVSVVSLLVTGGDPPCQLVSQGQEYEYEQPAPPSDALVSHDPNRAYEYEEQFDHNSNVRHPHYAHEADQLADFDWGAHRLRAIATHDNPDHRPDRYDHRVVVVQVVCVVVVRHDPDDDPVVVLVVCCVRRVSNVVHPDRDRRDPVSSVVSVVVSVVGDPPRDGPRPDGSDDQPRDPLSSQQSGSVSVPDPVSVVVSVVRVVVVVVVD

Secondary structure (DSSP, 8-state):
--PPPGGG-TT-GGGTSBTTTGGGGGG-SEEEEES--HHHH-HHHHHHHHHHHHHS--EEEEESS----SS--EEEESBTHHHHHHHTT-STHHHHHHH-SSEEEEEEGGGGGSTTHHHHHHHHHHHHHHH--TT--S-SEEEE--S---EE----TTSHHHHHTTTTTS-----EE--GGGHHHHHHTT-EE-HHHHHHH--SEEEEES--S-SS-GGGS-TT-EEEEEESS-SHHHHT-SEEEE---GGGS--EEE-TT-BEEE---SSPPSTT---HHHHHHHHHHHTT---S-SSHHHHHHHHHHH-GGGGSBT-B-PPPHHHHHHHHHHHHHS-S-----TTSBPPPS--SHHHHH--SHHHHH-HHHHHHHHHHHHHHTTT-

InterPro domains:
  IPR006656 Molybdopterin oxidoreductase [PF00384] (7-290)
  IPR015405 NADH-ubiquinone oxidoreductase 75 kDa subunit, mitochondrial-like [PF09326] (320-376)

pLDDT: mean 81.0, std 17.42, range [25.7, 97.56]